Protein AF-A0A970BM38-F1 (afdb_monomer_lite)

pLDDT: mean 83.71, std 12.0, range [42.06, 98.5]

Foldseek 3Di:
DACVLDADDDDDWDKDWDKDAQPPADPPQDCDVAQADSPPRHHNDPDCDLQCADPPPRDGSQDNNHHIHTQDMATPVLVVLVVVAPLDDVQQVVQLVVLCVLASPDDQSVVLSLCQLLVVQLVVCLQVLHLLSNQLFADPVASVVSNVVSVPDDHKDWSDKDWNDKGWNAWFDDPQKIKTKIKTKMKTWIWDQDPVRHTDTPQLAIAIFIKIWMKMAGSQADQFLDRLSSQAARPPRDGNPDSSDQARPPPRDRRNHSSRDIGTHHMGGPVVVVVVCVVCVVRGPDDDPPVSVQVSDDLLVLLLLVLLLLCPSVLDNDPQLVVVSQVSCVVVPHDPVVSVSSNSCSSSSNGHRDARPDLVSLVVSLVSSVVSCCRVPDRDPRSVVNSVVSVVVSVD

Secondary structure (DSSP, 8-state):
--GGG---------EEEEEE--TTS-TT--SSSSSB-TTT--B--S--TTTTB-TTT--BTTSTTTS-EEEEEEEHHHHHHHHTS----HHHHHHHHHHHHH-TT--HHHHHHHHHHHHHHHHHHHHHT-GGGTTTTB-HHHHHHHHHHHTTSPP-EEEEEEEEEEEEEEEEEETTEEEEEEEEEEEEEEEEE-TTS-EEESSSS-EEEEEEEEEEEETTPPPP-S-GGGTB-TTT--B-S-TT-SB-TTT--BSS-TTTS-EEEEEEEHHHHHHHHHHTTTT-SS---HHHHGGGS-HHHHHHHHHHHHHTSSS---HHHHHHHHHHHHHTT--HHHHHHHHHHHHTT---B---SSHHHHHHHHHHHHHHHTSSS---HHHHHHHHHHHHHHH-

Structure (mmCIF, N/CA/C/O backbone):
data_AF-A0A970BM38-F1
#
_entry.id   AF-A0A970BM38-F1
#
loop_
_atom_site.group_PDB
_atom_site.id
_atom_site.type_symbol
_atom_site.label_atom_id
_atom_site.label_alt_id
_atom_site.label_comp_id
_atom_site.label_asym_id
_atom_site.label_entity_id
_atom_site.label_seq_id
_atom_site.pdbx_PDB_ins_code
_atom_site.Cartn_x
_atom_site.Cartn_y
_atom_site.Cartn_z
_atom_site.occupancy
_atom_site.B_iso_or_equiv
_atom_site.auth_seq_id
_atom_site.auth_comp_id
_atom_site.auth_asym_id
_atom_site.auth_atom_id
_atom_site.pdbx_PDB_model_num
ATOM 1 N N . LEU A 1 1 ? -7.012 -13.715 -20.630 1.00 66.44 1 LEU A N 1
ATOM 2 C CA . LEU A 1 1 ? -5.664 -13.959 -20.057 1.00 66.44 1 LEU A CA 1
ATOM 3 C C . LEU A 1 1 ? -4.640 -13.433 -21.056 1.00 66.44 1 LEU A C 1
ATOM 5 O O . LEU A 1 1 ? -4.846 -13.668 -22.239 1.00 66.44 1 LEU A O 1
ATOM 9 N N . TYR A 1 2 ? -3.615 -12.698 -20.608 1.00 80.69 2 TYR A N 1
ATOM 10 C CA . TYR A 1 2 ? -2.608 -12.027 -21.452 1.00 80.69 2 TYR A CA 1
ATOM 11 C C . TYR A 1 2 ? -1.232 -12.708 -21.296 1.00 80.69 2 TYR A C 1
ATOM 13 O O . TYR A 1 2 ? -0.436 -12.270 -20.469 1.00 80.69 2 TYR A O 1
ATOM 21 N N . PRO A 1 3 ? -0.917 -13.792 -22.040 1.00 81.69 3 PRO A N 1
ATOM 22 C CA . PRO A 1 3 ? 0.311 -14.566 -21.821 1.00 81.69 3 PRO A CA 1
ATOM 23 C C . PRO A 1 3 ? 1.596 -13.769 -22.052 1.00 81.69 3 PRO A C 1
ATOM 25 O O . PRO A 1 3 ? 2.623 -14.093 -21.472 1.00 81.69 3 PRO A O 1
ATOM 28 N N . ASN A 1 4 ? 1.534 -12.714 -22.869 1.00 79.69 4 ASN A N 1
ATOM 29 C CA . ASN A 1 4 ? 2.652 -11.812 -23.150 1.00 79.69 4 ASN A CA 1
ATOM 30 C C . ASN A 1 4 ? 3.121 -11.002 -21.931 1.00 79.69 4 ASN A C 1
ATOM 32 O O . ASN A 1 4 ? 4.166 -10.367 -22.000 1.00 79.69 4 ASN A O 1
ATOM 36 N N . LEU A 1 5 ? 2.337 -10.989 -20.852 1.00 83.38 5 LEU A N 1
ATOM 37 C CA . LEU A 1 5 ? 2.687 -10.342 -19.592 1.00 83.38 5 LEU A CA 1
ATOM 38 C C . LEU A 1 5 ? 3.322 -11.309 -18.583 1.00 83.38 5 LEU A C 1
ATOM 40 O O . LEU A 1 5 ? 3.888 -10.874 -17.581 1.00 83.38 5 LEU A O 1
ATOM 44 N N . ASN A 1 6 ? 3.241 -12.618 -18.841 1.00 80.88 6 ASN A N 1
ATOM 45 C CA . ASN A 1 6 ? 3.816 -13.619 -17.959 1.00 80.88 6 ASN A CA 1
ATOM 46 C C . ASN A 1 6 ? 5.336 -13.615 -18.076 1.00 80.88 6 ASN A C 1
ATOM 48 O O . ASN A 1 6 ? 5.907 -13.556 -19.163 1.00 80.88 6 ASN A O 1
ATOM 52 N N . SER A 1 7 ? 5.986 -13.773 -16.936 1.00 72.38 7 SER A N 1
ATOM 53 C CA . SER A 1 7 ? 7.433 -13.819 -16.843 1.00 72.38 7 SER A CA 1
ATOM 54 C C . SER A 1 7 ? 7.830 -14.876 -15.824 1.00 72.38 7 SER A C 1
ATOM 56 O O . SER A 1 7 ? 7.267 -14.900 -14.728 1.00 72.38 7 SER A O 1
ATOM 58 N N . LYS A 1 8 ? 8.775 -15.746 -16.176 1.00 71.69 8 LYS A N 1
ATOM 59 C CA . LYS A 1 8 ? 9.258 -16.810 -15.298 1.00 71.69 8 LYS A CA 1
ATOM 60 C C . LYS A 1 8 ? 10.744 -16.603 -15.057 1.00 71.69 8 LYS A C 1
ATOM 62 O O . LYS A 1 8 ? 11.512 -16.611 -16.012 1.00 71.69 8 LYS A O 1
ATOM 67 N N . PHE A 1 9 ? 11.118 -16.466 -13.793 1.00 67.12 9 PHE A N 1
ATOM 68 C CA . PHE A 1 9 ? 12.505 -16.314 -13.370 1.00 67.12 9 PHE A CA 1
ATOM 69 C C . PHE A 1 9 ? 12.792 -17.266 -12.214 1.00 67.12 9 PHE A C 1
ATOM 71 O O . PHE A 1 9 ? 11.872 -17.720 -11.531 1.00 67.12 9 PHE A O 1
ATOM 78 N N . TYR A 1 10 ? 14.068 -17.584 -12.038 1.00 68.75 10 TYR A N 1
ATOM 79 C CA . TYR A 1 10 ? 14.573 -18.354 -10.913 1.00 68.75 10 TYR A CA 1
ATOM 80 C C . TYR A 1 10 ? 15.562 -17.460 -10.180 1.00 68.75 10 TYR A C 1
ATOM 82 O O . TYR A 1 10 ? 16.546 -17.037 -10.778 1.00 68.75 10 TYR A O 1
ATOM 90 N N . GLU A 1 11 ? 15.289 -17.168 -8.916 1.00 67.25 11 GLU A N 1
ATOM 91 C CA . GLU A 1 11 ? 16.188 -16.398 -8.064 1.00 67.25 11 GLU A CA 1
ATOM 92 C C . GLU A 1 11 ? 16.276 -17.034 -6.677 1.00 67.25 11 GLU A C 1
ATOM 94 O O . GLU A 1 11 ? 15.318 -17.643 -6.193 1.00 67.25 11 GLU A O 1
ATOM 99 N N . GLU A 1 12 ? 17.438 -16.892 -6.043 1.00 72.38 12 GLU A N 1
ATOM 100 C CA . GLU A 1 12 ? 17.570 -17.102 -4.606 1.00 72.38 12 GLU A CA 1
ATOM 101 C C . GLU A 1 12 ? 17.206 -15.796 -3.903 1.00 72.38 12 GLU A C 1
ATOM 103 O O . GLU A 1 12 ? 17.812 -14.757 -4.163 1.00 72.38 12 GLU A O 1
ATOM 108 N N . PHE A 1 13 ? 16.235 -15.844 -2.996 1.00 77.06 13 PHE A N 1
ATOM 109 C CA . PHE A 1 13 ? 15.815 -14.685 -2.219 1.00 77.06 13 PHE A CA 1
ATOM 110 C C . PHE A 1 13 ? 15.731 -15.031 -0.732 1.00 77.06 13 PHE A C 1
ATOM 112 O O . PHE A 1 13 ? 15.660 -16.196 -0.337 1.00 77.06 13 PHE A O 1
ATOM 119 N N . VAL A 1 14 ? 15.772 -13.995 0.103 1.00 80.12 14 VAL A N 1
ATOM 120 C CA . VAL A 1 14 ? 15.640 -14.107 1.558 1.00 80.12 14 VAL A CA 1
ATOM 121 C C . VAL A 1 14 ? 14.493 -13.213 2.002 1.00 80.12 14 VAL A C 1
ATOM 123 O O . VAL A 1 14 ? 14.384 -12.068 1.561 1.00 80.12 14 VAL A O 1
ATOM 126 N N . GLU A 1 15 ? 13.666 -13.727 2.906 1.00 87.25 15 GLU A N 1
ATOM 127 C CA . GLU A 1 15 ? 12.553 -13.001 3.506 1.00 87.25 15 GLU A CA 1
ATOM 128 C C . GLU A 1 15 ? 12.653 -12.999 5.027 1.00 87.25 15 GLU A C 1
ATOM 130 O O . GLU A 1 15 ? 13.138 -13.941 5.654 1.00 87.25 15 GLU A O 1
ATOM 135 N N . TYR A 1 16 ? 12.123 -11.935 5.612 1.00 85.12 16 TYR A N 1
ATOM 136 C CA . TYR A 1 16 ? 11.930 -11.765 7.039 1.00 85.12 16 TYR A CA 1
ATOM 137 C C . TYR A 1 16 ? 10.436 -11.772 7.328 1.00 85.12 16 TYR A C 1
ATOM 139 O O . TYR A 1 16 ? 9.691 -10.938 6.813 1.00 85.12 16 TYR A O 1
ATOM 147 N N . TRP A 1 17 ? 10.008 -12.742 8.130 1.00 91.00 17 TRP A N 1
ATOM 148 C CA . TRP A 1 17 ? 8.606 -12.968 8.460 1.00 91.00 17 TRP A CA 1
ATOM 149 C C . TRP A 1 17 ? 8.362 -12.489 9.892 1.00 91.00 17 TRP A C 1
ATOM 151 O O . TRP A 1 17 ? 8.972 -12.986 10.839 1.00 91.00 17 TRP A O 1
ATOM 161 N N . THR A 1 18 ? 7.497 -11.493 10.052 1.00 87.31 18 THR A N 1
ATOM 162 C CA . THR A 1 18 ? 7.126 -10.913 11.344 1.00 87.31 18 THR A CA 1
ATOM 163 C C . THR A 1 18 ? 5.794 -11.482 11.802 1.00 87.31 18 THR A C 1
ATOM 165 O O . THR A 1 18 ? 4.785 -11.367 11.105 1.00 87.31 18 THR A O 1
ATOM 168 N N . PHE A 1 19 ? 5.793 -12.041 13.009 1.00 90.94 19 PHE A N 1
ATOM 169 C CA . PHE A 1 19 ? 4.605 -12.558 13.677 1.00 90.94 19 PHE A CA 1
ATOM 170 C C . PHE A 1 19 ? 4.245 -11.673 14.871 1.00 90.94 19 PHE A C 1
ATOM 172 O O . PHE A 1 19 ? 5.134 -11.156 15.550 1.00 90.94 19 PHE A O 1
ATOM 179 N N . ILE A 1 20 ? 2.949 -11.519 15.141 1.00 90.25 20 ILE A N 1
ATOM 180 C CA . ILE A 1 20 ? 2.432 -10.776 16.297 1.00 90.25 20 ILE A CA 1
ATOM 181 C C . ILE A 1 20 ? 1.464 -11.635 17.107 1.00 90.25 20 ILE A C 1
ATOM 183 O O . ILE A 1 20 ? 0.739 -12.460 16.556 1.00 90.25 20 ILE A O 1
ATOM 187 N N . ARG A 1 21 ? 1.438 -11.416 18.422 1.00 90.50 21 ARG A N 1
ATOM 188 C CA . ARG A 1 21 ? 0.468 -12.001 19.352 1.00 90.50 21 ARG A CA 1
ATOM 189 C C . ARG A 1 21 ? 0.137 -10.975 20.425 1.00 90.50 21 ARG A C 1
ATOM 191 O O . ARG A 1 21 ? 1.030 -10.270 20.897 1.00 90.50 21 ARG A O 1
ATOM 198 N N . LYS A 1 22 ? -1.130 -10.900 20.828 1.00 88.50 22 LYS A N 1
ATOM 199 C CA . LYS A 1 22 ? -1.573 -10.045 21.928 1.00 88.50 22 LYS A CA 1
ATOM 200 C C . LYS A 1 22 ? -0.879 -10.493 23.212 1.00 88.50 22 LYS A C 1
ATOM 202 O O . LYS A 1 22 ? -0.785 -11.687 23.495 1.00 88.50 22 LYS A O 1
ATOM 207 N N . SER A 1 23 ? -0.401 -9.541 24.006 1.00 86.12 23 SER A N 1
ATOM 208 C CA . SER A 1 23 ? 0.275 -9.833 25.278 1.00 86.12 23 SER A CA 1
ATOM 209 C C . SER A 1 23 ? -0.636 -10.552 26.279 1.00 86.12 23 SER A C 1
ATOM 211 O O . SER A 1 23 ? -0.148 -11.318 27.105 1.00 86.12 23 SER A O 1
ATOM 213 N N . SER A 1 24 ? -1.953 -10.350 26.171 1.00 86.25 24 SER A N 1
ATOM 214 C CA . SER A 1 24 ? -2.980 -11.009 26.979 1.00 86.25 24 SER A CA 1
ATOM 215 C C . SER A 1 24 ? -3.502 -12.334 26.402 1.00 86.25 24 SER A C 1
ATOM 217 O O . SER A 1 24 ? -4.391 -12.937 27.005 1.00 86.25 24 SER A O 1
ATOM 219 N N . ALA A 1 25 ? -2.977 -12.805 25.263 1.00 85.75 25 ALA A N 1
ATOM 220 C CA . ALA A 1 25 ? -3.390 -14.077 24.670 1.00 85.75 25 ALA A CA 1
ATOM 221 C C . ALA A 1 25 ? -3.075 -15.256 25.606 1.00 85.75 25 ALA A C 1
ATOM 223 O O . ALA A 1 25 ? -2.003 -15.326 26.217 1.00 85.75 25 ALA A O 1
ATOM 224 N N . ASN A 1 26 ? -4.004 -16.209 25.705 1.00 84.00 26 ASN A N 1
ATOM 225 C CA . ASN A 1 26 ? -3.824 -17.390 26.543 1.00 84.00 26 ASN A CA 1
ATOM 226 C C . ASN A 1 26 ? -2.793 -18.336 25.912 1.00 84.00 26 ASN A C 1
ATOM 228 O O . ASN A 1 26 ? -3.042 -18.916 24.860 1.00 84.00 26 ASN A O 1
ATOM 232 N N . SER A 1 27 ? -1.664 -18.548 26.593 1.00 77.44 27 SER A N 1
ATOM 233 C CA . SER A 1 27 ? -0.556 -19.377 26.102 1.00 77.44 27 SER A CA 1
ATOM 234 C C . SER A 1 27 ? -0.893 -20.855 25.884 1.00 77.44 27 SER A C 1
ATOM 236 O O . SER A 1 27 ? -0.085 -21.561 25.294 1.00 77.44 27 SER A O 1
ATOM 238 N N . ASN A 1 28 ? -2.031 -21.337 26.390 1.00 82.69 28 ASN A N 1
ATOM 239 C CA . ASN A 1 28 ? -2.454 -22.733 26.254 1.00 82.69 28 ASN A CA 1
ATOM 240 C C . ASN A 1 28 ? -3.293 -22.996 24.995 1.00 82.69 28 ASN A C 1
ATOM 242 O O . ASN A 1 28 ? -3.672 -24.141 24.754 1.00 82.69 28 ASN A O 1
ATOM 246 N N . ILE A 1 29 ? -3.638 -21.956 24.235 1.00 83.31 29 ILE A N 1
ATOM 247 C CA . ILE A 1 29 ? -4.361 -22.102 22.975 1.00 83.31 29 ILE A CA 1
ATOM 248 C C . ILE A 1 29 ? -3.337 -22.361 21.869 1.00 83.31 29 ILE A C 1
ATOM 250 O O . ILE A 1 29 ? -2.440 -21.552 21.659 1.00 83.31 29 ILE A O 1
ATOM 254 N N . ASP A 1 30 ? -3.491 -23.486 21.175 1.00 81.38 30 ASP A N 1
ATOM 255 C CA . ASP A 1 30 ? -2.690 -23.860 20.008 1.00 81.38 30 ASP A CA 1
ATOM 256 C C . ASP A 1 30 ? -3.591 -23.862 18.773 1.00 81.38 30 ASP A C 1
ATOM 258 O O . ASP A 1 30 ? -4.506 -24.683 18.650 1.00 81.38 30 ASP A O 1
ATOM 262 N N . MET A 1 31 ? -3.342 -22.913 17.872 1.00 83.44 31 MET A N 1
ATOM 263 C CA . MET A 1 31 ? -4.130 -22.752 16.651 1.00 83.44 31 MET A CA 1
ATOM 264 C C . MET A 1 31 ? -3.621 -23.615 15.487 1.00 83.44 31 MET A C 1
ATOM 266 O O . MET A 1 31 ? -4.337 -23.801 14.508 1.00 83.44 31 MET A O 1
ATOM 270 N N . TYR A 1 32 ? -2.396 -24.132 15.567 1.00 84.56 32 TYR A N 1
ATOM 271 C CA . TYR A 1 32 ? -1.701 -24.727 14.426 1.00 84.56 32 TYR A CA 1
ATOM 272 C C . TYR A 1 32 ? -1.678 -26.255 14.455 1.00 84.56 32 TYR A C 1
ATOM 274 O O . TYR A 1 32 ? -1.551 -26.882 13.404 1.00 84.56 32 TYR A O 1
ATOM 282 N N . SER A 1 33 ? -1.846 -26.871 15.628 1.00 84.81 33 SER A N 1
ATOM 283 C CA . SER A 1 33 ? -1.896 -28.336 15.759 1.00 84.81 33 SER A CA 1
ATOM 284 C C . SER A 1 33 ? -3.281 -28.944 15.503 1.00 84.81 33 SER A C 1
ATOM 286 O O . SER A 1 33 ? -3.432 -30.166 15.542 1.00 84.81 33 SER A O 1
ATOM 288 N N . SER A 1 34 ? -4.310 -28.128 15.254 1.00 84.81 34 SER A N 1
ATOM 289 C CA . SER A 1 34 ? -5.658 -28.600 14.920 1.00 84.81 34 SER A CA 1
ATOM 290 C C . SER A 1 34 ? -6.336 -27.680 13.908 1.00 84.81 34 SER A C 1
ATOM 292 O O . SER A 1 34 ? -5.978 -26.515 13.789 1.00 84.81 34 SER A O 1
ATOM 294 N N . PHE A 1 35 ? -7.360 -28.184 13.220 1.00 85.75 35 PHE A N 1
ATOM 295 C CA . PHE A 1 35 ? -8.236 -27.365 12.377 1.00 85.75 35 PHE A CA 1
ATOM 296 C C . PHE A 1 35 ? -9.422 -26.788 13.165 1.00 85.75 35 PHE A C 1
ATOM 298 O O . PHE A 1 35 ? -10.413 -26.391 12.576 1.00 85.75 35 PHE A O 1
ATOM 305 N N . ASN A 1 36 ? -9.360 -26.731 14.497 1.00 89.56 36 ASN A N 1
ATOM 306 C CA . ASN A 1 36 ? -10.476 -26.255 15.311 1.00 89.56 36 ASN A CA 1
ATOM 307 C C . ASN A 1 36 ? -10.346 -24.769 15.649 1.00 89.56 36 ASN A C 1
ATOM 309 O O . ASN A 1 36 ? -9.258 -24.219 15.800 1.00 89.56 36 ASN A O 1
ATOM 313 N N . CYS A 1 37 ? -11.490 -24.112 15.829 1.00 89.25 37 CYS A N 1
ATOM 314 C CA . CYS A 1 37 ? -11.552 -22.727 16.253 1.00 89.25 37 CYS A CA 1
ATOM 315 C C . CYS A 1 37 ? -10.911 -22.577 17.641 1.00 89.25 37 CYS A C 1
ATOM 317 O O . CYS A 1 37 ? -11.389 -23.218 18.582 1.00 89.25 37 CYS A O 1
ATOM 319 N N . PRO A 1 38 ? -9.933 -21.670 17.820 1.00 88.88 38 PRO A N 1
ATOM 320 C CA . PRO A 1 38 ? -9.259 -21.479 19.105 1.00 88.88 38 PRO A CA 1
ATOM 321 C C . PRO A 1 38 ? -10.189 -20.975 20.219 1.00 88.88 38 PRO A C 1
ATOM 323 O O . PRO A 1 38 ? -9.868 -21.100 21.396 1.00 88.88 38 PRO A O 1
ATOM 326 N N . ASN A 1 39 ? -11.347 -20.409 19.859 1.00 89.38 39 ASN A N 1
ATOM 327 C CA . ASN A 1 39 ? -12.319 -19.886 20.814 1.00 89.38 39 ASN A CA 1
ATOM 328 C C . ASN A 1 39 ? -13.416 -20.896 21.188 1.00 89.38 39 ASN A C 1
ATOM 330 O O . ASN A 1 39 ? -13.739 -21.050 22.359 1.00 89.38 39 ASN A O 1
ATOM 334 N N . CYS A 1 40 ? -14.026 -21.571 20.204 1.00 91.50 40 CYS A N 1
ATOM 335 C CA . CYS A 1 40 ? -15.190 -22.439 20.449 1.00 91.50 40 CYS A CA 1
ATOM 336 C C . CYS A 1 40 ? -14.948 -23.934 20.210 1.00 91.50 40 CYS A C 1
ATOM 338 O O . CYS A 1 40 ? -15.843 -24.734 20.468 1.00 91.50 40 CYS A O 1
ATOM 340 N N . GLY A 1 41 ? -13.784 -24.319 19.682 1.00 89.69 41 GLY A N 1
ATOM 341 C CA . GLY A 1 41 ? -13.469 -25.703 19.323 1.00 89.69 41 GLY A CA 1
ATOM 342 C C . GLY A 1 41 ? -14.189 -26.233 18.077 1.00 89.69 41 GLY A C 1
ATOM 343 O O . GLY A 1 41 ? -13.988 -27.389 17.723 1.00 89.69 41 GLY A O 1
ATOM 344 N N . GLY A 1 42 ? -15.019 -25.421 17.411 1.00 89.88 42 GLY A N 1
ATOM 345 C CA . GLY A 1 42 ? -15.716 -25.812 16.184 1.00 89.88 42 GLY A CA 1
ATOM 346 C C . GLY A 1 42 ? -14.763 -25.986 14.999 1.00 89.88 42 GLY A C 1
ATOM 347 O O . GLY A 1 42 ? -13.826 -25.207 14.853 1.00 89.88 42 GLY A O 1
ATOM 348 N N . ASP A 1 43 ? -15.032 -26.975 14.152 1.00 89.25 43 ASP A N 1
ATOM 349 C CA . ASP A 1 43 ? -14.193 -27.364 13.010 1.00 89.25 43 ASP A CA 1
ATOM 350 C C . ASP A 1 43 ? -14.110 -26.258 11.944 1.00 89.25 43 ASP A C 1
ATOM 352 O O . ASP A 1 43 ? -15.098 -25.928 11.283 1.00 89.25 43 ASP A O 1
ATOM 356 N N . LEU A 1 44 ? -12.942 -25.639 11.796 1.00 86.06 44 LEU A N 1
ATOM 357 C CA . LEU A 1 44 ? -12.702 -24.637 10.768 1.00 86.06 44 LEU A CA 1
ATOM 358 C C . LEU A 1 44 ? -12.617 -25.347 9.418 1.00 86.06 44 LEU A C 1
ATOM 360 O O . LEU A 1 44 ? -11.773 -26.212 9.197 1.00 86.06 44 LEU A O 1
ATOM 364 N N . SER A 1 45 ? -13.488 -24.960 8.491 1.00 75.62 45 SER A N 1
ATOM 365 C CA . SER A 1 45 ? -13.446 -25.465 7.124 1.00 75.62 45 SER A CA 1
ATOM 366 C C . SER A 1 45 ? -12.099 -25.159 6.462 1.00 75.62 45 SER A C 1
ATOM 368 O O . SER A 1 45 ? -11.450 -24.165 6.771 1.00 75.62 45 SER A O 1
ATOM 370 N N . ALA A 1 46 ? -11.696 -25.976 5.483 1.00 73.25 46 ALA A N 1
ATOM 371 C CA . ALA A 1 46 ? -10.504 -25.689 4.676 1.00 73.25 46 ALA A CA 1
ATOM 372 C C . ALA A 1 46 ? -10.612 -24.350 3.917 1.00 73.25 46 ALA A C 1
ATOM 374 O O . ALA A 1 46 ? -9.604 -23.708 3.637 1.00 73.25 46 ALA A O 1
ATOM 375 N N . ASP A 1 47 ? -11.840 -23.931 3.601 1.00 74.38 47 ASP A N 1
ATOM 376 C CA . ASP A 1 47 ? -12.147 -22.617 3.048 1.00 74.38 47 ASP A CA 1
ATOM 377 C C . ASP A 1 47 ? -12.794 -21.746 4.131 1.00 74.38 47 ASP A C 1
ATOM 379 O O . ASP A 1 47 ? -13.950 -21.952 4.508 1.00 74.38 47 ASP A O 1
ATOM 383 N N . MET A 1 48 ? -12.022 -20.803 4.666 1.00 74.50 48 MET A N 1
ATOM 384 C CA . MET A 1 48 ? -12.456 -19.827 5.673 1.00 74.50 48 MET A CA 1
ATOM 385 C C . MET A 1 48 ? -12.762 -18.447 5.063 1.00 74.50 48 MET A C 1
ATOM 387 O O . MET A 1 48 ? -13.024 -17.486 5.798 1.00 74.50 48 MET A O 1
ATOM 391 N N . GLY A 1 49 ? -12.731 -18.346 3.727 1.00 72.12 49 GLY A N 1
ATOM 392 C CA . GLY A 1 49 ? -12.872 -17.103 2.975 1.00 72.12 49 GLY A CA 1
ATOM 393 C C . GLY A 1 49 ? -11.859 -16.012 3.357 1.00 72.12 49 GLY A C 1
ATOM 394 O O . GLY A 1 49 ? -10.946 -16.212 4.155 1.00 72.12 49 GLY A O 1
ATOM 395 N N . ASP A 1 50 ? -12.066 -14.807 2.818 1.00 68.88 50 ASP A N 1
ATOM 396 C CA . ASP A 1 50 ? -11.177 -13.647 3.022 1.00 68.88 50 ASP A CA 1
ATOM 397 C C . ASP A 1 50 ? -11.069 -13.172 4.486 1.00 68.88 50 ASP A C 1
ATOM 399 O O . ASP A 1 50 ? -10.142 -12.444 4.835 1.00 68.88 50 ASP A O 1
ATOM 403 N N . MET A 1 51 ? -12.057 -13.488 5.332 1.00 70.12 51 MET A N 1
ATOM 404 C CA . MET A 1 51 ? -12.169 -12.918 6.685 1.00 70.12 51 MET A CA 1
ATOM 405 C C . MET A 1 51 ? -11.663 -13.837 7.791 1.00 70.12 51 MET A C 1
ATOM 407 O O . MET A 1 51 ? -11.676 -13.418 8.947 1.00 70.12 51 MET A O 1
ATOM 411 N N . CYS A 1 52 ? -11.287 -15.079 7.468 1.00 82.38 52 CYS A N 1
ATOM 412 C CA . CYS A 1 52 ? -10.854 -16.070 8.453 1.00 82.38 52 CYS A CA 1
ATOM 413 C C . CYS A 1 52 ? -11.823 -16.174 9.649 1.00 82.38 52 CYS A C 1
ATOM 415 O O . CYS A 1 52 ? -11.412 -16.239 10.808 1.00 82.38 52 CYS A O 1
ATOM 417 N N . LYS A 1 53 ? -13.135 -16.116 9.379 1.00 84.50 53 LYS A N 1
ATOM 418 C CA . LYS A 1 53 ? -14.174 -16.036 10.411 1.00 84.50 53 LYS A CA 1
ATOM 419 C C . LYS A 1 53 ? -14.757 -17.411 10.700 1.00 84.50 53 LYS A C 1
ATOM 421 O O . LYS A 1 53 ? -15.302 -18.054 9.810 1.00 84.50 53 LYS A O 1
ATOM 426 N N . CYS A 1 54 ? -14.707 -17.830 11.960 1.00 86.50 54 CYS A N 1
ATOM 427 C CA . CYS A 1 54 ? -15.332 -19.064 12.412 1.00 86.50 54 CYS A CA 1
ATOM 428 C C . CYS A 1 54 ? -16.849 -19.024 12.148 1.00 86.50 54 CYS A C 1
ATOM 430 O O . CYS A 1 54 ? -17.518 -18.103 12.630 1.00 86.50 54 CYS A O 1
ATOM 432 N N . PRO A 1 55 ? -17.423 -20.023 11.453 1.00 85.12 55 PRO A N 1
ATOM 433 C CA . PRO A 1 55 ? -18.850 -20.034 11.138 1.00 85.12 55 PRO A CA 1
ATOM 434 C C . PRO A 1 55 ? -19.736 -20.306 12.363 1.00 85.12 55 PRO A C 1
ATOM 436 O O . PRO A 1 55 ? -20.923 -19.993 12.332 1.00 85.12 55 PRO A O 1
ATOM 439 N N . TYR A 1 56 ? -19.174 -20.857 13.445 1.00 88.94 56 TYR A N 1
ATOM 440 C CA . TYR A 1 56 ? -19.930 -21.230 14.645 1.00 88.94 56 TYR A CA 1
ATOM 441 C C . TYR A 1 56 ? -20.010 -20.103 15.674 1.00 88.94 56 TYR A C 1
ATOM 443 O O . TYR A 1 56 ? -21.098 -19.769 16.134 1.00 88.94 56 TYR A O 1
ATOM 451 N N . CYS A 1 57 ? -18.870 -19.511 16.046 1.00 87.69 57 CYS A N 1
ATOM 452 C CA . CYS A 1 57 ? -18.821 -18.472 17.083 1.00 87.69 57 CYS A CA 1
ATOM 453 C C . CYS A 1 57 ? -18.477 -17.076 16.555 1.00 87.69 57 CYS A C 1
ATOM 455 O O . CYS A 1 57 ? -18.544 -16.107 17.305 1.00 87.69 57 CYS A O 1
ATOM 457 N N . GLY A 1 58 ? -18.098 -16.951 15.280 1.00 81.62 58 GLY A N 1
ATOM 458 C CA . GLY A 1 58 ? -17.743 -15.671 14.673 1.00 81.62 58 GLY A CA 1
ATOM 459 C C . GLY A 1 58 ? -16.346 -15.144 15.008 1.00 81.62 58 GLY A C 1
ATOM 460 O O . GLY A 1 58 ? -16.029 -14.044 14.558 1.00 81.62 58 GLY A O 1
ATOM 461 N N . SER A 1 59 ? -15.519 -15.894 15.747 1.00 86.19 59 SER A N 1
ATOM 462 C CA . SER A 1 59 ? -14.123 -15.527 16.024 1.00 86.19 59 SER A CA 1
ATOM 463 C C . SER A 1 59 ? -13.293 -15.389 14.757 1.00 86.19 59 SER A C 1
ATOM 465 O O . SER A 1 59 ? -13.449 -16.168 13.819 1.00 86.19 59 SER A O 1
ATOM 467 N N . ILE A 1 60 ? -12.373 -14.430 14.768 1.00 85.56 60 ILE A N 1
ATOM 468 C CA . ILE A 1 60 ? -11.459 -14.148 13.664 1.00 85.56 60 ILE A CA 1
ATOM 469 C C . ILE A 1 60 ? -10.125 -14.833 13.941 1.00 85.56 60 ILE A C 1
ATOM 471 O O . ILE A 1 60 ? -9.434 -14.495 14.901 1.00 85.56 60 ILE A O 1
ATOM 475 N N . THR A 1 61 ? -9.776 -15.823 13.124 1.00 85.75 61 THR A N 1
ATOM 476 C CA . THR A 1 61 ? -8.638 -16.717 13.385 1.00 85.75 61 THR A CA 1
ATOM 477 C C . THR A 1 61 ? -7.315 -16.187 12.840 1.00 85.75 61 THR A C 1
ATOM 479 O O . THR A 1 61 ? -6.265 -16.659 13.245 1.00 85.75 61 THR A O 1
ATOM 482 N N . ASN A 1 62 ? -7.327 -15.154 11.995 1.00 83.75 62 ASN A N 1
ATOM 483 C CA . ASN A 1 62 ? -6.122 -14.402 11.628 1.00 83.75 62 ASN A CA 1
ATOM 484 C C . ASN A 1 62 ? -5.878 -13.183 12.542 1.00 83.75 62 ASN A C 1
ATOM 486 O O . ASN A 1 62 ? -5.174 -12.255 12.154 1.00 83.75 62 ASN A O 1
ATOM 490 N N . SER A 1 63 ? -6.464 -13.171 13.745 1.00 84.00 63 SER A N 1
ATOM 491 C CA . SER A 1 63 ? -6.192 -12.160 14.769 1.00 84.00 63 SER A CA 1
ATOM 492 C C . SER A 1 63 ? -5.147 -12.666 15.767 1.00 84.00 63 SER A C 1
ATOM 494 O O . SER A 1 63 ? -5.126 -13.844 16.119 1.00 84.00 63 SER A O 1
ATOM 496 N N . GLY A 1 64 ? -4.305 -11.766 16.280 1.00 87.00 64 GLY A N 1
ATOM 497 C CA . GLY A 1 64 ? -3.315 -12.103 17.310 1.00 87.00 64 GLY A CA 1
ATOM 498 C C . GLY A 1 64 ? -3.908 -12.363 18.702 1.00 87.00 64 GLY A C 1
ATOM 499 O O . GLY A 1 64 ? -3.154 -12.401 19.669 1.00 87.00 64 GLY A O 1
ATOM 500 N N . GLU A 1 65 ? -5.234 -12.478 18.847 1.00 87.88 65 GLU A N 1
ATOM 501 C CA . GLU A 1 65 ? -5.909 -12.657 20.143 1.00 87.88 65 GLU A CA 1
ATOM 502 C C . GLU A 1 65 ? -5.668 -14.034 20.770 1.00 87.88 65 GLU A C 1
ATOM 504 O O . GLU A 1 65 ? -5.723 -14.170 21.993 1.00 87.88 65 GLU A O 1
ATOM 509 N N . TYR A 1 66 ? -5.406 -15.045 19.939 1.00 88.88 66 TYR A N 1
ATOM 510 C CA . TYR A 1 66 ? -5.323 -16.441 20.365 1.00 88.88 66 TYR A CA 1
ATOM 511 C C . TYR A 1 66 ? -3.893 -16.980 20.316 1.00 88.88 66 TYR A C 1
ATOM 513 O O . TYR A 1 66 ? -3.397 -17.486 21.318 1.00 88.88 66 TYR A O 1
ATOM 521 N N . ASP A 1 67 ? -3.215 -16.831 19.178 1.00 90.06 67 ASP A N 1
ATOM 522 C CA . ASP A 1 67 ? -1.846 -17.304 18.969 1.00 90.06 67 ASP A CA 1
ATOM 523 C C . ASP A 1 67 ? -1.078 -16.331 18.055 1.00 90.06 67 ASP A C 1
ATOM 525 O O . ASP A 1 67 ? -1.614 -15.309 17.618 1.00 90.06 67 ASP A O 1
ATOM 529 N N . TRP A 1 68 ? 0.198 -16.606 17.799 1.00 91.06 68 TRP A N 1
ATOM 530 C CA . TRP A 1 68 ? 1.019 -15.843 16.865 1.00 91.06 68 TRP A CA 1
ATOM 531 C C . TRP A 1 68 ? 0.418 -15.885 15.470 1.00 91.06 68 TRP A C 1
ATOM 533 O O . TRP A 1 68 ? 0.214 -16.967 14.941 1.00 91.06 68 TRP A O 1
ATOM 543 N N . VAL A 1 69 ? 0.196 -14.733 14.844 1.00 90.69 69 VAL A N 1
ATOM 544 C CA . VAL A 1 69 ? -0.260 -14.624 13.451 1.00 90.69 69 VAL A CA 1
ATOM 545 C C . VAL A 1 69 ? 0.759 -13.862 12.616 1.00 90.69 69 VAL A C 1
ATOM 547 O O . VAL A 1 69 ? 1.452 -12.977 13.122 1.00 90.69 69 VAL A O 1
ATOM 550 N N . LEU A 1 70 ? 0.871 -14.215 11.335 1.00 90.44 70 LEU A N 1
ATOM 551 C CA . LEU A 1 70 ? 1.710 -13.488 10.384 1.00 90.44 70 LEU A CA 1
ATOM 552 C C . LEU A 1 70 ? 1.158 -12.067 10.194 1.00 90.44 70 LEU A C 1
ATOM 554 O O . LEU A 1 70 ? -0.015 -11.909 9.867 1.00 90.44 70 LEU A O 1
ATOM 558 N N . SER A 1 71 ? 2.011 -11.055 10.360 1.00 86.94 71 SER A N 1
ATOM 559 C CA . SER A 1 71 ? 1.669 -9.646 10.111 1.00 86.94 71 SER A CA 1
ATOM 560 C C . SER A 1 71 ? 2.396 -9.095 8.887 1.00 86.94 71 SER A C 1
ATOM 562 O O . SER A 1 71 ? 1.774 -8.491 8.022 1.00 86.94 71 SER A O 1
ATOM 564 N N . LYS A 1 72 ? 3.701 -9.365 8.742 1.00 85.69 72 LYS A N 1
ATOM 565 C CA . LYS A 1 72 ? 4.506 -8.783 7.659 1.00 85.69 72 LYS A CA 1
ATOM 566 C C . LYS A 1 72 ? 5.488 -9.791 7.077 1.00 85.69 72 LYS A C 1
ATOM 568 O O . LYS A 1 72 ? 6.144 -10.518 7.818 1.00 85.69 72 LYS A O 1
ATOM 573 N N . ILE A 1 73 ? 5.631 -9.786 5.754 1.00 86.81 73 ILE A N 1
ATOM 574 C CA . ILE A 1 73 ? 6.745 -10.420 5.040 1.00 86.81 73 ILE A CA 1
ATOM 575 C C . ILE A 1 73 ? 7.541 -9.294 4.384 1.00 86.81 73 ILE A C 1
ATOM 577 O O . ILE A 1 73 ? 6.971 -8.470 3.674 1.00 86.81 73 ILE A O 1
ATOM 581 N N . THR A 1 74 ? 8.843 -9.225 4.650 1.00 79.81 74 THR A N 1
ATOM 582 C CA . THR A 1 74 ? 9.740 -8.215 4.067 1.00 79.81 74 THR A CA 1
ATOM 583 C C . THR A 1 74 ? 10.887 -8.910 3.349 1.00 79.81 74 THR A C 1
ATOM 585 O O . THR A 1 74 ? 11.544 -9.770 3.934 1.00 79.81 74 THR A O 1
ATOM 588 N N . GLN A 1 75 ? 11.166 -8.532 2.103 1.00 79.00 75 GLN A N 1
ATOM 589 C CA . GLN A 1 75 ? 12.339 -9.037 1.388 1.00 79.00 75 GLN A CA 1
ATOM 590 C C . GLN A 1 75 ? 13.629 -8.494 2.014 1.00 79.00 75 GLN A C 1
ATOM 592 O O . GLN A 1 75 ? 13.654 -7.383 2.544 1.00 79.00 75 GLN A O 1
ATOM 597 N N . ALA A 1 76 ? 14.714 -9.266 1.965 1.00 73.56 76 ALA A N 1
ATOM 598 C CA . ALA A 1 76 ? 15.953 -8.922 2.656 1.00 73.56 76 ALA A CA 1
ATOM 599 C C . ALA A 1 76 ? 16.543 -7.571 2.244 1.00 73.56 76 ALA A C 1
ATOM 601 O O . ALA A 1 76 ? 17.028 -6.837 3.109 1.00 73.56 76 ALA A O 1
ATOM 602 N N . ASP A 1 77 ? 16.466 -7.232 0.957 1.00 66.75 77 ASP A N 1
ATOM 603 C CA . ASP A 1 77 ? 16.933 -5.941 0.457 1.00 66.75 77 ASP A CA 1
ATOM 604 C C . ASP A 1 77 ? 16.228 -4.796 1.186 1.00 66.75 77 ASP A C 1
ATOM 606 O O . ASP A 1 77 ? 16.897 -3.936 1.760 1.00 66.75 77 ASP A O 1
ATOM 610 N N . ASP A 1 78 ? 14.897 -4.847 1.264 1.00 68.62 78 ASP A N 1
ATOM 611 C CA . ASP A 1 78 ? 14.085 -3.835 1.936 1.00 68.62 78 ASP A CA 1
ATOM 612 C C . ASP A 1 78 ? 14.264 -3.891 3.476 1.00 68.62 78 ASP A C 1
ATOM 614 O O . ASP A 1 78 ? 14.393 -2.850 4.122 1.00 68.62 78 ASP A O 1
ATOM 618 N N . TYR A 1 79 ? 14.416 -5.079 4.077 1.00 68.38 79 TYR A N 1
ATOM 619 C CA . TYR A 1 79 ? 14.616 -5.249 5.527 1.00 68.38 79 TYR A CA 1
ATOM 620 C C . TYR A 1 79 ? 15.890 -4.560 6.045 1.00 68.38 79 TYR A C 1
ATOM 622 O O . TYR A 1 79 ? 15.852 -3.807 7.021 1.00 68.38 79 TYR A O 1
ATOM 630 N N . PHE A 1 80 ? 17.036 -4.764 5.384 1.00 60.66 80 PHE A N 1
ATOM 631 C CA . PHE A 1 80 ? 18.301 -4.152 5.815 1.00 60.66 80 PHE A CA 1
ATOM 632 C C . PHE A 1 80 ? 18.348 -2.641 5.596 1.00 60.66 80 PHE A C 1
ATOM 634 O O . PHE A 1 80 ? 19.084 -1.941 6.304 1.00 60.66 80 PHE A O 1
ATOM 641 N N . ILE A 1 81 ? 17.606 -2.138 4.607 1.00 57.16 81 ILE A N 1
ATOM 642 C CA . ILE A 1 81 ? 17.421 -0.700 4.425 1.00 57.16 81 ILE A CA 1
ATOM 643 C C . ILE A 1 81 ? 16.662 -0.145 5.628 1.00 57.16 81 ILE A C 1
ATOM 645 O O . ILE A 1 81 ? 17.075 0.874 6.169 1.00 57.16 81 ILE A O 1
ATOM 649 N N . ASN A 1 82 ? 15.638 -0.838 6.111 1.00 56.59 82 ASN A N 1
ATOM 650 C CA . ASN A 1 82 ? 14.800 -0.347 7.200 1.00 56.59 82 ASN A CA 1
ATOM 651 C C . ASN A 1 82 ? 15.500 -0.410 8.570 1.00 56.59 82 ASN A C 1
ATOM 653 O O . ASN A 1 82 ? 15.518 0.587 9.285 1.00 56.59 82 ASN A O 1
ATOM 657 N N . GLU A 1 83 ? 16.170 -1.516 8.910 1.00 53.34 83 GLU A N 1
ATOM 658 C CA . GLU A 1 83 ? 16.826 -1.715 10.222 1.00 53.34 83 GLU A CA 1
ATOM 659 C C . GLU A 1 83 ? 18.041 -0.805 10.468 1.00 53.34 83 GLU A C 1
ATOM 661 O O . GLU A 1 83 ? 18.348 -0.417 11.594 1.00 53.34 83 GLU A O 1
ATOM 666 N N . ARG A 1 84 ? 18.770 -0.420 9.412 1.00 44.88 84 ARG A N 1
ATOM 667 C CA . ARG A 1 84 ? 19.929 0.487 9.555 1.00 44.88 84 ARG A CA 1
ATOM 668 C C . ARG A 1 84 ? 19.536 1.923 9.873 1.00 44.88 84 ARG A C 1
ATOM 670 O O . ARG A 1 84 ? 20.395 2.727 10.242 1.00 44.88 84 ARG A O 1
ATOM 677 N N . HIS A 1 85 ? 18.262 2.243 9.719 1.00 49.78 85 HIS A N 1
ATOM 678 C CA . HIS A 1 85 ? 17.729 3.569 9.912 1.00 49.78 85 HIS A CA 1
ATOM 679 C C . HIS A 1 85 ? 16.741 3.464 11.061 1.00 49.78 85 HIS A C 1
ATOM 681 O O . HIS A 1 85 ? 15.570 3.181 10.852 1.00 49.78 85 HIS A O 1
ATOM 687 N N . ASN A 1 86 ? 17.218 3.705 12.287 1.00 48.34 86 ASN A N 1
ATOM 688 C CA . ASN A 1 86 ? 16.347 4.039 13.414 1.00 48.34 86 ASN A CA 1
ATOM 689 C C . ASN A 1 86 ? 15.580 5.324 13.051 1.00 48.34 86 ASN A C 1
ATOM 691 O O . ASN A 1 86 ? 15.996 6.443 13.358 1.00 48.34 86 ASN A O 1
ATOM 695 N N . ILE A 1 87 ? 14.503 5.133 12.289 1.00 52.09 87 ILE A N 1
ATOM 696 C CA . ILE A 1 87 ? 13.500 6.113 11.880 1.00 52.09 87 ILE A CA 1
ATOM 697 C C . ILE A 1 87 ? 12.741 6.560 13.131 1.00 52.09 87 ILE A C 1
ATOM 699 O O . ILE A 1 87 ? 12.334 7.709 13.228 1.00 52.09 87 ILE A O 1
ATOM 703 N N . TYR A 1 88 ? 12.631 5.704 14.146 1.00 55.41 88 TYR A N 1
ATOM 704 C CA . TYR A 1 88 ? 12.120 6.105 15.444 1.00 55.41 88 TYR A CA 1
ATOM 705 C C . TYR A 1 88 ? 13.110 7.050 16.126 1.00 55.41 88 TYR A C 1
ATOM 707 O O . TYR A 1 88 ? 14.159 6.653 16.628 1.00 55.41 88 TYR A O 1
ATOM 715 N N . THR A 1 89 ? 12.780 8.338 16.116 1.00 62.16 89 THR A N 1
ATOM 716 C CA . THR A 1 89 ? 13.317 9.246 17.134 1.00 62.16 89 THR A CA 1
ATOM 717 C C . THR A 1 89 ? 12.690 8.895 18.476 1.00 62.16 89 THR A C 1
ATOM 719 O O . THR A 1 89 ? 11.528 8.492 18.486 1.00 62.16 89 THR A O 1
ATOM 722 N N . ASP A 1 90 ? 13.416 9.094 19.580 1.00 63.62 90 ASP A N 1
ATOM 723 C CA . ASP A 1 90 ? 12.916 8.845 20.946 1.00 63.62 90 ASP A CA 1
ATOM 724 C C . ASP A 1 90 ? 11.506 9.427 21.144 1.00 63.62 90 ASP A C 1
ATOM 726 O O . ASP A 1 90 ? 10.610 8.783 21.663 1.00 63.62 90 ASP A O 1
ATOM 730 N N . LYS A 1 91 ? 11.244 10.588 20.542 1.00 68.19 91 LYS A N 1
ATOM 731 C CA . LYS A 1 91 ? 9.947 11.260 20.603 1.00 68.19 91 LYS A CA 1
ATOM 732 C C . LYS A 1 91 ? 8.789 10.543 19.892 1.00 68.19 91 LYS A C 1
ATOM 734 O O . LYS A 1 91 ? 7.641 10.713 20.287 1.00 68.19 91 LYS A O 1
ATOM 739 N N . ILE A 1 92 ? 9.050 9.814 18.801 1.00 77.44 92 ILE A N 1
ATOM 740 C CA . ILE A 1 92 ? 8.009 8.988 18.158 1.00 77.44 92 ILE A CA 1
ATOM 741 C C . ILE A 1 92 ? 7.695 7.808 19.071 1.00 77.44 92 ILE A C 1
ATOM 743 O O . ILE A 1 92 ? 6.527 7.465 19.207 1.00 77.44 92 ILE A O 1
ATOM 747 N N . ILE A 1 93 ? 8.722 7.224 19.697 1.00 79.00 93 ILE A N 1
ATOM 748 C CA . ILE A 1 93 ? 8.563 6.128 20.657 1.00 79.00 93 ILE A CA 1
ATOM 749 C C . ILE A 1 93 ? 7.689 6.603 21.817 1.00 79.00 93 ILE A C 1
ATOM 751 O O . ILE A 1 93 ? 6.641 6.007 22.032 1.00 79.00 93 ILE A O 1
ATOM 755 N N . ASP A 1 94 ? 8.023 7.739 22.437 1.00 82.88 94 ASP A N 1
ATOM 756 C CA . ASP A 1 94 ? 7.241 8.325 23.533 1.00 82.88 94 ASP A CA 1
ATOM 757 C C . ASP A 1 94 ? 5.759 8.494 23.152 1.00 82.88 94 ASP A C 1
ATOM 759 O O . ASP A 1 94 ? 4.859 8.143 23.914 1.00 82.88 94 ASP A O 1
ATOM 763 N N . LYS A 1 95 ? 5.478 9.002 21.941 1.00 85.25 95 LYS A N 1
ATOM 764 C CA . LYS A 1 95 ? 4.095 9.217 21.495 1.00 85.25 95 LYS A CA 1
ATOM 765 C C . LYS A 1 95 ? 3.361 7.916 21.166 1.00 85.25 95 LYS A C 1
ATOM 767 O O . LYS A 1 95 ? 2.159 7.806 21.395 1.00 85.25 95 LYS A O 1
ATOM 772 N N . VAL A 1 96 ? 4.059 6.941 20.595 1.00 88.44 96 VAL A N 1
ATOM 773 C CA . VAL A 1 96 ? 3.518 5.602 20.331 1.00 88.44 96 VAL A CA 1
ATOM 774 C C . VAL A 1 96 ? 3.197 4.896 21.648 1.00 88.44 96 VAL A C 1
ATOM 776 O O . VAL A 1 96 ? 2.144 4.274 21.747 1.00 88.44 96 VAL A O 1
ATOM 779 N N . GLU A 1 97 ? 4.053 5.036 22.661 1.00 87.31 97 GLU A N 1
ATOM 780 C CA . GLU A 1 97 ? 3.821 4.522 24.012 1.00 87.31 97 GLU A CA 1
ATOM 781 C C . GLU A 1 97 ? 2.623 5.202 24.682 1.00 87.31 97 GLU A C 1
ATOM 783 O O . GLU A 1 97 ? 1.782 4.507 25.244 1.00 87.31 97 GLU A O 1
ATOM 788 N N . GLU A 1 98 ? 2.482 6.526 24.553 1.00 89.00 98 GLU A N 1
ATOM 789 C CA . GLU A 1 98 ? 1.302 7.262 25.031 1.00 89.00 98 GLU A CA 1
ATOM 790 C C . GLU A 1 98 ? 0.012 6.689 24.421 1.00 89.00 98 GLU A C 1
ATOM 792 O O . GLU A 1 98 ? -0.882 6.268 25.153 1.00 89.00 98 GLU A O 1
ATOM 797 N N . ILE A 1 99 ? -0.058 6.572 23.088 1.00 89.75 99 ILE A N 1
ATOM 798 C CA . ILE A 1 99 ? -1.230 6.005 22.394 1.00 89.75 99 ILE A CA 1
ATOM 799 C C . ILE A 1 99 ? -1.476 4.554 22.828 1.00 89.75 99 ILE A C 1
ATOM 801 O O . ILE A 1 99 ? -2.615 4.167 23.079 1.00 89.75 99 ILE A O 1
ATOM 805 N N . SER A 1 100 ? -0.416 3.750 22.935 1.00 89.00 100 SER A N 1
ATOM 806 C CA . SER A 1 100 ? -0.516 2.352 23.356 1.00 89.00 100 SER A CA 1
ATOM 807 C C . SER A 1 100 ? -0.977 2.198 24.806 1.00 89.00 100 SER A C 1
ATOM 809 O O . SER A 1 100 ? -1.560 1.171 25.139 1.00 89.00 100 SER A O 1
ATOM 811 N N . SER A 1 101 ? -0.706 3.180 25.670 1.00 87.19 101 SER A N 1
ATOM 812 C CA . SER A 1 101 ? -1.151 3.171 27.068 1.00 87.19 101 SER A CA 1
ATOM 813 C C . SER A 1 101 ? -2.639 3.505 27.225 1.00 87.19 101 SER A C 1
ATOM 815 O O . SER A 1 101 ? -3.253 3.105 28.212 1.00 87.19 101 SER A O 1
ATOM 817 N N . GLU A 1 102 ? -3.220 4.206 26.248 1.00 86.25 102 GLU A N 1
ATOM 818 C CA . GLU A 1 102 ? -4.636 4.593 26.219 1.00 86.25 102 GLU A CA 1
ATOM 819 C C . GLU A 1 102 ? -5.512 3.589 25.447 1.00 86.25 102 GLU A C 1
ATOM 821 O O . GLU A 1 102 ? -6.716 3.503 25.695 1.00 86.25 102 GLU A O 1
ATOM 826 N N . ASP A 1 103 ? -4.924 2.816 24.527 1.00 85.50 103 ASP A N 1
ATOM 827 C CA . ASP A 1 103 ? -5.607 1.797 23.723 1.00 85.50 103 ASP A CA 1
ATOM 828 C C . ASP A 1 103 ? -4.859 0.455 23.757 1.00 85.50 103 ASP A C 1
ATOM 830 O O . ASP A 1 103 ? -3.886 0.239 23.036 1.00 85.50 103 ASP A O 1
ATOM 834 N N . GLU A 1 104 ? -5.371 -0.495 24.544 1.00 81.94 104 GLU A N 1
ATOM 835 C CA . GLU A 1 104 ? -4.813 -1.851 24.670 1.00 81.94 104 GLU A CA 1
ATOM 836 C C . GLU A 1 104 ? -4.841 -2.666 23.363 1.00 81.94 104 GLU A C 1
ATOM 838 O O . GLU A 1 104 ? -4.173 -3.697 23.254 1.00 81.94 104 GLU A O 1
ATOM 843 N N . ASN A 1 105 ? -5.628 -2.240 22.369 1.00 83.00 105 ASN A N 1
ATOM 844 C CA . ASN A 1 105 ? -5.707 -2.883 21.057 1.00 83.00 105 ASN A CA 1
ATOM 845 C C . ASN A 1 105 ? -4.829 -2.183 20.009 1.00 83.00 105 ASN A C 1
ATOM 847 O O . ASN A 1 105 ? -4.852 -2.553 18.831 1.00 83.00 105 ASN A O 1
ATOM 851 N N . PHE A 1 106 ? -4.055 -1.175 20.411 1.00 89.00 106 PHE A N 1
ATOM 852 C CA . PHE A 1 106 ? -3.115 -0.507 19.533 1.00 89.00 106 PHE A CA 1
ATOM 853 C C . PHE A 1 106 ? -1.818 -1.312 19.387 1.00 89.00 106 PHE A C 1
ATOM 855 O O . PHE A 1 106 ? -1.208 -1.756 20.354 1.00 89.00 106 PHE A O 1
ATOM 862 N N . ALA A 1 107 ? -1.358 -1.447 18.146 1.00 89.31 107 ALA A N 1
ATOM 863 C CA . ALA A 1 107 ? -0.006 -1.878 17.826 1.00 89.31 107 ALA A CA 1
ATOM 864 C C . ALA A 1 107 ? 0.430 -1.212 16.521 1.00 89.31 107 ALA A C 1
ATOM 866 O O . ALA A 1 107 ? -0.373 -1.057 15.597 1.00 89.31 107 ALA A O 1
ATOM 867 N N . VAL A 1 108 ? 1.713 -0.866 16.412 1.00 90.25 108 VAL A N 1
ATOM 868 C CA . VAL A 1 108 ? 2.275 -0.262 15.191 1.00 90.25 108 VAL A CA 1
ATOM 869 C C . VAL A 1 108 ? 2.046 -1.163 13.975 1.00 90.25 108 VAL A C 1
ATOM 871 O O . VAL A 1 108 ? 1.711 -0.678 12.901 1.00 90.25 108 VAL A O 1
ATOM 874 N N . GLN A 1 109 ? 2.149 -2.476 14.155 1.00 89.50 109 GLN A N 1
ATOM 875 C CA . GLN A 1 109 ? 1.936 -3.473 13.110 1.00 89.50 109 GLN A CA 1
ATOM 876 C C . GLN A 1 109 ? 0.491 -3.457 12.596 1.00 89.50 109 GLN A C 1
ATOM 878 O O . GLN A 1 109 ? 0.272 -3.471 11.393 1.00 89.50 109 GLN A O 1
ATOM 883 N N . ILE A 1 110 ? -0.500 -3.294 13.482 1.00 90.06 110 ILE A N 1
ATOM 884 C CA . ILE A 1 110 ? -1.913 -3.163 13.083 1.00 90.06 110 ILE A CA 1
ATOM 885 C C . ILE A 1 110 ? -2.122 -1.900 12.233 1.00 90.06 110 ILE A C 1
ATOM 887 O O . ILE A 1 110 ? -2.920 -1.901 11.294 1.00 90.06 110 ILE A O 1
ATOM 891 N N . ILE A 1 111 ? -1.409 -0.816 12.547 1.00 94.25 111 ILE A N 1
ATOM 892 C CA . ILE A 1 111 ? -1.435 0.418 11.757 1.00 94.25 111 ILE A CA 1
ATOM 893 C C . ILE A 1 111 ? -0.806 0.210 10.377 1.00 94.25 111 ILE A C 1
ATOM 895 O O . ILE A 1 111 ? -1.416 0.579 9.371 1.00 94.25 111 ILE A O 1
ATOM 899 N N . GLU A 1 112 ? 0.383 -0.391 10.324 1.00 93.38 112 GLU A N 1
ATOM 900 C CA . GLU A 1 112 ? 1.071 -0.720 9.072 1.00 93.38 112 GLU A CA 1
ATOM 901 C C . GLU A 1 112 ? 0.200 -1.642 8.195 1.00 93.38 112 GLU A C 1
ATOM 903 O O . GLU A 1 112 ? 0.063 -1.385 6.998 1.00 93.38 112 GLU A O 1
ATOM 908 N N . ASP A 1 113 ? -0.501 -2.616 8.779 1.00 92.00 113 ASP A N 1
ATOM 909 C CA . ASP A 1 113 ? -1.409 -3.527 8.069 1.00 92.00 113 ASP A CA 1
ATOM 910 C C . ASP A 1 113 ? -2.661 -2.811 7.531 1.00 92.00 113 ASP A C 1
ATOM 912 O O . ASP A 1 113 ? -3.046 -2.997 6.369 1.00 92.00 113 ASP A O 1
ATOM 916 N N . LYS A 1 114 ? -3.286 -1.934 8.335 1.00 94.69 114 LYS A N 1
ATOM 917 C CA . LYS A 1 114 ? -4.426 -1.106 7.893 1.00 94.69 114 LYS A CA 1
ATOM 918 C C . LYS A 1 114 ? -4.036 -0.209 6.721 1.00 94.69 114 LYS A C 1
ATOM 920 O O . LYS A 1 114 ? -4.764 -0.160 5.729 1.00 94.69 114 LYS A O 1
ATOM 925 N N . VAL A 1 115 ? -2.885 0.462 6.808 1.00 97.44 115 VAL A N 1
ATOM 926 C CA . VAL A 1 115 ? -2.388 1.321 5.726 1.00 97.44 115 VAL A CA 1
ATOM 927 C C . VAL A 1 115 ? -2.031 0.501 4.492 1.00 97.44 115 VAL A C 1
ATOM 929 O O . VAL A 1 115 ? -2.430 0.888 3.399 1.00 97.44 115 VAL A O 1
ATOM 932 N N . SER A 1 116 ? -1.365 -0.645 4.645 1.00 95.06 116 SER A N 1
ATOM 933 C CA . SER A 1 116 ? -1.024 -1.540 3.530 1.00 95.06 116 SER A CA 1
ATOM 934 C C . SER A 1 116 ? -2.269 -1.947 2.741 1.00 95.06 116 SER A C 1
ATOM 936 O O . SER A 1 116 ? -2.351 -1.761 1.525 1.00 95.06 116 SER A O 1
ATOM 938 N N . ASN A 1 117 ? -3.283 -2.448 3.449 1.00 94.38 117 ASN A N 1
ATOM 939 C CA . ASN A 1 117 ? -4.521 -2.905 2.835 1.00 94.38 117 ASN A CA 1
ATOM 940 C C . ASN A 1 117 ? -5.334 -1.735 2.248 1.00 94.38 117 ASN A C 1
ATOM 942 O O . ASN A 1 117 ? -5.774 -1.787 1.099 1.00 94.38 117 ASN A O 1
ATOM 946 N N . GLY A 1 118 ? -5.480 -0.637 2.997 1.00 96.94 118 GLY A N 1
ATOM 947 C CA . GLY A 1 118 ? -6.171 0.568 2.532 1.00 96.94 118 GLY A CA 1
ATOM 948 C C . GLY A 1 118 ? -5.529 1.178 1.288 1.00 96.94 118 GLY A C 1
ATOM 949 O O . GLY A 1 118 ? -6.232 1.552 0.352 1.00 96.94 118 GLY A O 1
ATOM 950 N N . TYR A 1 119 ? -4.199 1.214 1.230 1.00 98.00 119 TYR A N 1
ATOM 951 C CA . TYR A 1 119 ? -3.455 1.734 0.090 1.00 98.00 119 TYR A CA 1
ATOM 952 C C . TYR A 1 119 ? -3.674 0.888 -1.171 1.00 98.00 119 TYR A C 1
ATOM 954 O O . TYR A 1 119 ? -3.984 1.438 -2.225 1.00 98.00 119 TYR A O 1
ATOM 962 N N . LEU A 1 120 ? -3.617 -0.447 -1.081 1.00 96.94 120 LEU A N 1
ATOM 963 C CA . LEU A 1 120 ? -3.920 -1.316 -2.228 1.00 96.94 120 LEU A CA 1
ATOM 964 C C . LEU A 1 120 ? -5.378 -1.191 -2.693 1.00 96.94 120 LEU A C 1
ATOM 966 O O . LEU A 1 120 ? -5.653 -1.237 -3.893 1.00 96.94 120 LEU A O 1
ATOM 970 N N . GLN A 1 121 ? -6.318 -0.977 -1.771 1.00 96.06 121 GLN A N 1
ATOM 971 C CA . GLN A 1 121 ? -7.714 -0.694 -2.116 1.00 96.06 121 GLN A CA 1
ATOM 972 C C . GLN A 1 121 ? -7.873 0.674 -2.803 1.00 96.06 121 GLN A C 1
ATOM 974 O O . GLN A 1 121 ? -8.681 0.800 -3.723 1.00 96.06 121 GLN A O 1
ATOM 979 N N . ILE A 1 122 ? -7.073 1.678 -2.427 1.00 97.50 122 ILE A N 1
ATOM 980 C CA . ILE A 1 122 ? -6.996 2.969 -3.129 1.00 97.50 122 ILE A CA 1
ATOM 981 C C . ILE A 1 122 ? -6.424 2.799 -4.539 1.00 97.50 122 ILE A C 1
ATOM 983 O O . ILE A 1 122 ? -6.989 3.325 -5.496 1.00 97.50 122 ILE A O 1
ATOM 987 N N . GLU A 1 123 ? -5.346 2.035 -4.700 1.00 97.19 123 GLU A N 1
ATOM 988 C CA . GLU A 1 123 ? -4.776 1.727 -6.017 1.00 97.19 123 GLU A CA 1
ATOM 989 C C . GLU A 1 123 ? -5.762 0.943 -6.898 1.00 97.19 123 GLU A C 1
ATOM 991 O O . GLU A 1 123 ? -5.896 1.219 -8.089 1.00 97.19 123 GLU A O 1
ATOM 996 N N . THR A 1 124 ? -6.543 0.045 -6.297 1.00 95.50 124 THR A N 1
ATOM 997 C CA . THR A 1 124 ? -7.651 -0.655 -6.963 1.00 95.50 124 THR A CA 1
ATOM 998 C C . THR A 1 124 ? -8.722 0.330 -7.441 1.00 95.50 124 THR A C 1
ATOM 1000 O O . THR A 1 124 ? -9.145 0.279 -8.595 1.00 95.50 124 THR A O 1
ATOM 1003 N N . ALA A 1 125 ? -9.114 1.288 -6.598 1.00 95.81 125 ALA A N 1
ATOM 1004 C CA . ALA A 1 125 ? -10.082 2.324 -6.950 1.00 95.81 125 ALA A CA 1
ATOM 1005 C C . ALA A 1 125 ? -9.610 3.225 -8.107 1.00 95.81 125 ALA A C 1
ATOM 1007 O O . ALA A 1 125 ? -10.436 3.661 -8.911 1.00 95.81 125 ALA A O 1
ATOM 1008 N N . LYS A 1 126 ? -8.294 3.465 -8.239 1.00 96.19 126 LYS A N 1
ATOM 1009 C CA . LYS A 1 126 ? -7.713 4.181 -9.391 1.00 96.19 126 LYS A CA 1
ATOM 1010 C C . LYS A 1 126 ? -7.902 3.422 -10.700 1.00 96.19 126 LYS A C 1
ATOM 1012 O O . LYS A 1 126 ? -8.284 4.033 -11.695 1.00 96.19 126 LYS A O 1
ATOM 1017 N N . VAL A 1 127 ? -7.692 2.104 -10.685 1.00 95.62 127 VAL A N 1
ATOM 1018 C CA . VAL A 1 127 ? -7.898 1.239 -11.859 1.00 95.62 127 VAL A CA 1
ATOM 1019 C C . VAL A 1 127 ? -9.376 1.185 -12.250 1.00 95.62 127 VAL A C 1
ATOM 1021 O O . VAL A 1 127 ? -9.705 1.342 -13.423 1.00 95.62 127 VAL A O 1
ATOM 1024 N N . PHE A 1 128 ? -10.278 1.022 -11.277 1.00 94.50 128 PHE A N 1
ATOM 1025 C CA . PHE A 1 128 ? -11.724 0.976 -11.532 1.00 94.50 128 PHE A CA 1
ATOM 1026 C C . PHE A 1 128 ? -12.367 2.345 -11.786 1.00 94.50 128 PHE A C 1
ATOM 1028 O O . PHE A 1 128 ? -13.532 2.393 -12.173 1.00 94.50 128 PHE A O 1
ATOM 1035 N N . LYS A 1 129 ? -11.633 3.445 -11.575 1.00 94.75 129 LYS A N 1
ATOM 1036 C CA . LYS A 1 129 ? -12.146 4.822 -11.659 1.00 94.75 129 LYS A CA 1
ATOM 1037 C C . LYS A 1 129 ? -13.389 5.061 -10.801 1.00 94.75 129 LYS A C 1
ATOM 1039 O O . LYS A 1 129 ? -14.288 5.804 -11.187 1.00 94.75 129 LYS A O 1
ATOM 1044 N N . ASP A 1 130 ? -13.418 4.463 -9.615 1.00 94.25 130 ASP A N 1
ATOM 1045 C CA . ASP A 1 130 ? -14.574 4.532 -8.726 1.00 94.25 130 ASP A CA 1
ATOM 1046 C C . ASP A 1 130 ? -14.152 4.790 -7.275 1.00 94.25 130 ASP A C 1
ATOM 1048 O O . ASP A 1 130 ? -13.609 3.926 -6.583 1.00 94.25 130 ASP A O 1
ATOM 1052 N N . ALA A 1 131 ? -14.440 5.999 -6.790 1.00 95.00 131 ALA A N 1
ATOM 1053 C CA . ALA A 1 131 ? -14.134 6.412 -5.425 1.00 95.00 131 ALA A CA 1
ATOM 1054 C C . ALA A 1 131 ? -14.987 5.690 -4.360 1.00 95.00 131 ALA A C 1
ATOM 1056 O O . ALA A 1 131 ? -14.630 5.689 -3.178 1.00 95.00 131 ALA A O 1
ATOM 1057 N N . ASN A 1 132 ? -16.082 5.015 -4.737 1.00 92.56 132 ASN A N 1
ATOM 1058 C CA . ASN A 1 132 ? -16.896 4.258 -3.782 1.00 92.56 132 ASN A CA 1
ATOM 1059 C C . ASN A 1 132 ? -16.126 3.113 -3.117 1.00 92.56 132 ASN A C 1
ATOM 1061 O O . ASN A 1 132 ? -16.457 2.733 -1.994 1.00 92.56 132 ASN A O 1
ATOM 1065 N N . TYR A 1 133 ? -15.069 2.608 -3.758 1.00 92.38 133 TYR A N 1
ATOM 1066 C CA . TYR A 1 133 ? -14.219 1.557 -3.202 1.00 92.38 133 TYR A CA 1
ATOM 1067 C C . TYR A 1 133 ? -13.452 1.982 -1.951 1.00 92.38 133 TYR A C 1
ATOM 1069 O O . TYR A 1 133 ? -13.038 1.101 -1.196 1.00 92.38 133 TYR A O 1
ATOM 1077 N N . ILE A 1 134 ? -13.276 3.285 -1.708 1.00 95.69 134 ILE A N 1
ATOM 1078 C CA . ILE A 1 134 ? -12.433 3.789 -0.612 1.00 95.69 134 ILE A CA 1
ATOM 1079 C C . ILE A 1 134 ? -13.215 4.543 0.460 1.00 95.69 134 ILE A C 1
ATOM 1081 O O . ILE A 1 134 ? -12.749 4.661 1.590 1.00 95.69 134 ILE A O 1
ATOM 1085 N N . LYS A 1 135 ? -14.428 5.015 0.143 1.00 95.19 135 LYS A N 1
ATOM 1086 C CA . LYS A 1 135 ? -15.186 5.938 1.006 1.00 95.19 135 LYS A CA 1
ATOM 1087 C C . LYS A 1 135 ? -15.416 5.449 2.433 1.00 95.19 135 LYS A C 1
ATOM 1089 O O . LYS A 1 135 ? -15.595 6.269 3.317 1.00 95.19 135 LYS A O 1
ATOM 1094 N N . ARG A 1 136 ? -15.411 4.132 2.670 1.00 94.94 136 ARG A N 1
ATOM 1095 C CA . ARG A 1 136 ? -15.626 3.551 4.004 1.00 94.94 136 ARG A CA 1
ATOM 1096 C C . ARG A 1 136 ? -14.465 3.784 4.970 1.00 94.94 136 ARG A C 1
ATOM 1098 O O . ARG A 1 136 ? -14.684 3.640 6.161 1.00 94.94 136 ARG A O 1
ATOM 1105 N N . PHE A 1 137 ? -13.259 4.076 4.481 1.00 96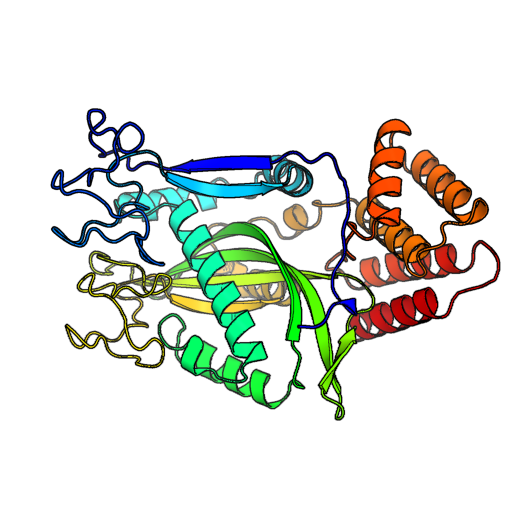.38 137 PHE A N 1
ATOM 1106 C CA . PHE A 1 137 ? -12.045 4.160 5.305 1.00 96.38 137 PHE A CA 1
ATOM 1107 C C . PHE A 1 137 ? -11.215 5.425 5.058 1.00 96.38 137 PHE A C 1
ATOM 1109 O O . PHE A 1 137 ? -10.120 5.560 5.604 1.00 96.38 137 PHE A O 1
ATOM 1116 N N . VAL A 1 138 ? -11.738 6.365 4.269 1.00 97.75 138 VAL A N 1
ATOM 1117 C CA . VAL A 1 138 ? -11.118 7.673 4.044 1.00 97.75 138 VAL A CA 1
ATOM 1118 C C . VAL A 1 138 ? -12.029 8.802 4.516 1.00 97.75 138 VAL A C 1
ATOM 1120 O O . VAL A 1 138 ? -13.254 8.667 4.526 1.00 97.75 138 VAL A O 1
ATOM 1123 N N . THR A 1 139 ? -11.436 9.937 4.876 1.00 97.44 139 THR A N 1
ATOM 1124 C CA . THR A 1 139 ? -12.203 11.157 5.168 1.00 97.44 139 THR A CA 1
ATOM 1125 C C . THR A 1 139 ? -12.883 11.704 3.910 1.00 97.44 139 THR A C 1
ATOM 1127 O O . THR A 1 139 ? -12.362 11.562 2.801 1.00 97.44 139 THR A O 1
ATOM 1130 N N . ASP A 1 140 ? -14.000 12.415 4.076 1.00 96.19 140 ASP A N 1
ATOM 1131 C CA . ASP A 1 140 ? -14.715 13.053 2.958 1.00 96.19 140 ASP A CA 1
ATOM 1132 C C . ASP A 1 140 ? -13.834 14.064 2.205 1.00 96.19 140 ASP A C 1
ATOM 1134 O O . ASP A 1 140 ? -13.908 14.189 0.982 1.00 96.19 140 ASP A O 1
ATOM 1138 N N . ASN A 1 141 ? -12.946 14.763 2.921 1.00 96.69 141 ASN A N 1
ATOM 1139 C CA . ASN A 1 141 ? -11.990 15.686 2.312 1.00 96.69 141 ASN A CA 1
ATOM 1140 C C . ASN A 1 141 ? -11.043 14.957 1.349 1.00 96.69 141 ASN A C 1
ATOM 1142 O O . ASN A 1 141 ? -10.878 15.377 0.202 1.00 96.69 141 ASN A O 1
ATOM 1146 N N . TYR A 1 142 ? -10.449 13.843 1.790 1.00 97.69 142 TYR A N 1
ATOM 1147 C CA . TYR A 1 142 ? -9.599 13.037 0.919 1.00 97.69 142 TYR A CA 1
ATOM 1148 C C . TYR A 1 142 ? -10.392 12.422 -0.235 1.00 97.69 142 TYR A C 1
ATOM 1150 O O . TYR A 1 142 ? -9.921 12.449 -1.368 1.00 97.69 142 TYR A O 1
ATOM 1158 N N . LEU A 1 143 ? -11.611 11.936 0.019 1.00 97.19 143 LEU A N 1
ATOM 1159 C CA . LEU A 1 143 ? -12.484 11.376 -1.012 1.00 97.19 143 LEU A CA 1
ATOM 1160 C C . LEU A 1 143 ? -12.735 12.377 -2.150 1.00 97.19 143 LEU A C 1
ATOM 1162 O O . LEU A 1 143 ? -12.611 12.026 -3.322 1.00 97.19 143 LEU A O 1
ATOM 1166 N N . ASN A 1 144 ? -13.007 13.640 -1.812 1.00 96.62 144 ASN A N 1
ATOM 1167 C CA . ASN A 1 144 ? -13.206 14.709 -2.790 1.00 96.62 144 ASN A CA 1
ATOM 1168 C C . ASN A 1 144 ? -11.927 15.009 -3.589 1.00 96.62 144 ASN A C 1
ATOM 1170 O O . ASN A 1 144 ? -11.975 15.103 -4.819 1.00 96.62 144 ASN A O 1
ATOM 1174 N N . LYS A 1 145 ? -10.769 15.109 -2.915 1.00 96.25 145 LYS A N 1
ATOM 1175 C CA . LYS A 1 145 ? -9.462 15.269 -3.584 1.00 96.25 145 LYS A CA 1
ATOM 1176 C C . LYS A 1 145 ? -9.177 14.102 -4.533 1.00 96.25 145 LYS A C 1
ATOM 1178 O O . LYS A 1 145 ? -8.703 14.309 -5.649 1.00 96.25 145 LYS A O 1
ATOM 1183 N N . PHE A 1 146 ? -9.469 12.882 -4.094 1.00 96.69 146 PHE A N 1
ATOM 1184 C CA . PHE A 1 146 ? -9.271 11.662 -4.862 1.00 96.69 146 PHE A CA 1
ATOM 1185 C C . PHE A 1 146 ? -10.166 11.632 -6.103 1.00 96.69 146 PHE A C 1
ATOM 1187 O O . PHE A 1 146 ? -9.659 11.427 -7.201 1.00 96.69 146 PHE A O 1
ATOM 1194 N N . GLN A 1 147 ? -11.461 11.934 -5.965 1.00 96.19 147 GLN A N 1
ATOM 1195 C CA . GLN A 1 147 ? -12.397 12.012 -7.091 1.00 96.19 147 GLN A CA 1
ATOM 1196 C C . GLN A 1 147 ? -11.949 13.039 -8.142 1.00 96.19 147 GLN A C 1
ATOM 1198 O O . GLN A 1 147 ? -12.017 12.770 -9.341 1.00 96.19 147 GLN A O 1
ATOM 1203 N N . TYR A 1 148 ? -11.459 14.202 -7.703 1.00 94.75 148 TYR A N 1
ATOM 1204 C CA . TYR A 1 148 ? -10.928 15.219 -8.608 1.00 94.75 148 TYR A CA 1
ATOM 1205 C C . TYR A 1 148 ? -9.725 14.702 -9.411 1.00 94.75 148 TYR A C 1
ATOM 1207 O O . TYR A 1 148 ? -9.695 14.868 -10.630 1.00 94.75 148 TYR A O 1
ATOM 1215 N N . LYS A 1 149 ? -8.774 14.020 -8.755 1.00 93.31 149 LYS A N 1
ATOM 1216 C CA . LYS A 1 149 ? -7.616 13.396 -9.423 1.00 93.31 149 LYS A CA 1
ATOM 1217 C C . LYS A 1 149 ? -8.038 12.279 -10.385 1.00 93.31 14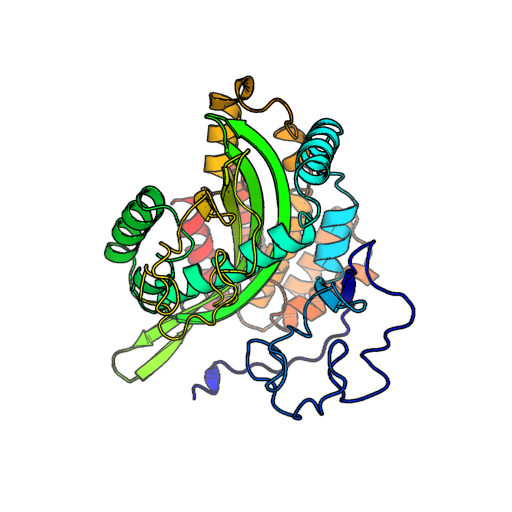9 LYS A C 1
ATOM 1219 O O . LYS A 1 149 ? -7.576 12.250 -11.524 1.00 93.31 149 LYS A O 1
ATOM 1224 N N . LEU A 1 150 ? -8.967 11.411 -9.973 1.00 93.56 150 LEU A N 1
ATOM 1225 C CA . LEU A 1 150 ? -9.465 10.306 -10.801 1.00 93.56 150 LEU A CA 1
ATOM 1226 C C . LEU A 1 150 ? -9.998 10.775 -12.157 1.00 93.56 150 LEU A C 1
ATOM 1228 O O . LEU A 1 150 ? -9.748 10.105 -13.161 1.00 93.56 150 LEU A O 1
ATOM 1232 N N . ASN A 1 151 ? -10.698 11.913 -12.174 1.00 90.38 151 ASN A N 1
ATOM 1233 C CA . ASN A 1 151 ? -11.308 12.485 -13.374 1.00 90.38 151 ASN A CA 1
ATOM 1234 C C . ASN A 1 151 ? -10.282 13.056 -14.373 1.00 90.38 151 ASN A C 1
ATOM 1236 O O . ASN A 1 151 ? -10.631 13.274 -15.530 1.00 90.38 151 ASN A O 1
ATOM 1240 N N . GLN A 1 152 ? -9.045 13.327 -13.943 1.00 90.69 152 GLN A N 1
ATOM 1241 C CA . GLN A 1 152 ? -7.984 13.874 -14.801 1.00 90.69 152 GLN A CA 1
ATOM 1242 C C . GLN A 1 152 ? -7.063 12.797 -15.365 1.00 90.69 152 GLN A C 1
ATOM 1244 O O . GLN A 1 152 ? -6.506 12.945 -16.451 1.00 90.69 152 GLN A O 1
ATOM 1249 N N . GLU A 1 153 ? -6.872 11.716 -14.616 1.00 88.31 153 GLU A N 1
ATOM 1250 C CA . GLU A 1 153 ? -5.969 10.647 -15.010 1.00 88.31 153 GLU A CA 1
ATOM 1251 C C . GLU A 1 153 ? -6.583 9.780 -16.116 1.00 88.31 153 GLU A C 1
ATOM 1253 O O . GLU A 1 153 ? -7.755 9.407 -16.064 1.00 88.31 153 GLU A O 1
ATOM 1258 N N . SER A 1 154 ? -5.770 9.367 -17.086 1.00 89.88 154 SER A N 1
ATOM 1259 C CA . SER A 1 154 ? -6.186 8.358 -18.069 1.00 89.88 154 SER A CA 1
ATOM 1260 C C . SER A 1 154 ? -6.379 6.984 -17.417 1.00 89.88 154 SER A C 1
ATOM 1262 O O . SER A 1 154 ? -5.846 6.710 -16.340 1.00 89.88 154 SER A O 1
ATOM 1264 N N . ASN A 1 155 ? -7.147 6.109 -18.067 1.00 92.81 155 ASN A N 1
ATOM 1265 C CA . ASN A 1 155 ? -7.315 4.729 -17.612 1.00 92.81 155 ASN A CA 1
ATOM 1266 C C . ASN A 1 155 ? -6.011 3.943 -17.769 1.00 92.81 155 ASN A C 1
ATOM 1268 O O . ASN A 1 155 ? -5.327 4.051 -18.787 1.00 92.81 155 ASN A O 1
ATOM 1272 N N . PHE A 1 156 ? -5.710 3.111 -16.780 1.00 94.50 156 PHE A N 1
ATOM 1273 C CA . PHE A 1 156 ? -4.579 2.195 -16.789 1.00 94.50 156 PHE A CA 1
ATOM 1274 C C . PHE A 1 156 ? -4.924 0.956 -15.961 1.00 94.50 156 PHE A C 1
ATOM 1276 O O . PHE A 1 156 ? -5.859 0.966 -15.163 1.00 94.50 156 PHE A O 1
ATOM 1283 N N . TYR A 1 157 ? -4.136 -0.098 -16.129 1.00 94.94 157 TYR A N 1
ATOM 1284 C CA . TYR A 1 157 ? -4.197 -1.307 -15.313 1.00 94.94 157 TYR A CA 1
ATOM 1285 C C . TYR A 1 157 ? -2.796 -1.648 -14.823 1.00 94.94 157 TYR A C 1
ATOM 1287 O O . TYR A 1 157 ? -1.812 -1.234 -15.432 1.00 94.94 157 TYR A O 1
ATOM 1295 N N . TYR A 1 158 ? -2.685 -2.422 -13.749 1.00 95.00 158 TYR A N 1
ATOM 1296 C CA . TYR A 1 158 ? -1.395 -2.923 -13.289 1.00 95.00 158 TYR A CA 1
ATOM 1297 C C . TYR A 1 158 ? -1.084 -4.274 -13.935 1.00 95.00 158 TYR A C 1
ATOM 1299 O O . TYR A 1 158 ? -1.868 -5.212 -13.830 1.00 95.00 158 TYR A O 1
ATOM 1307 N N . ASN A 1 159 ? 0.077 -4.374 -14.585 1.00 93.38 159 ASN A N 1
ATOM 1308 C CA . ASN A 1 159 ? 0.715 -5.661 -14.856 1.00 93.38 159 ASN A CA 1
ATOM 1309 C C . ASN A 1 159 ? 1.311 -6.237 -13.567 1.00 93.38 159 ASN A C 1
ATOM 1311 O O . ASN A 1 159 ? 1.177 -7.418 -13.267 1.00 93.38 159 ASN A O 1
ATOM 1315 N N . ARG A 1 160 ? 1.968 -5.368 -12.793 1.00 91.81 160 ARG A N 1
ATOM 1316 C CA . ARG A 1 160 ? 2.551 -5.687 -11.492 1.00 91.81 160 ARG A CA 1
ATOM 1317 C C . ARG A 1 160 ? 2.248 -4.564 -10.519 1.00 91.81 160 ARG A C 1
ATOM 1319 O O . ARG A 1 160 ? 2.317 -3.396 -10.898 1.00 91.81 160 ARG A O 1
ATOM 1326 N N . ILE A 1 161 ? 1.950 -4.929 -9.281 1.00 94.44 161 ILE A N 1
ATOM 1327 C CA . ILE A 1 161 ? 1.860 -4.013 -8.149 1.00 94.44 161 ILE A CA 1
ATOM 1328 C C . ILE A 1 161 ? 2.174 -4.792 -6.874 1.00 94.44 161 ILE A C 1
ATOM 1330 O O . ILE A 1 161 ? 1.623 -5.869 -6.658 1.00 94.44 161 ILE A O 1
ATOM 1334 N N . PHE A 1 162 ? 3.075 -4.267 -6.052 1.00 91.25 162 PHE A N 1
ATOM 1335 C CA . PHE A 1 162 ? 3.386 -4.823 -4.741 1.00 91.25 162 PHE A CA 1
ATOM 1336 C C . PHE A 1 162 ? 3.932 -3.737 -3.816 1.00 91.25 162 PHE A C 1
ATOM 1338 O O . PHE A 1 162 ? 4.572 -2.778 -4.253 1.00 91.25 162 PHE A O 1
ATOM 1345 N N . LEU A 1 163 ? 3.658 -3.889 -2.524 1.00 91.44 163 LEU A N 1
ATOM 1346 C CA . LEU A 1 163 ? 4.222 -3.031 -1.490 1.00 91.44 163 LEU A CA 1
ATOM 1347 C C . LEU A 1 163 ? 5.592 -3.580 -1.100 1.00 91.44 163 LEU A C 1
ATOM 1349 O O . LEU A 1 163 ? 5.713 -4.752 -0.761 1.00 91.44 163 LEU A O 1
ATOM 1353 N N . ASN A 1 164 ? 6.612 -2.732 -1.169 1.00 85.38 164 ASN A N 1
ATOM 1354 C CA . ASN A 1 164 ? 7.967 -3.055 -0.724 1.00 85.38 164 ASN A CA 1
ATOM 1355 C C . ASN A 1 164 ? 8.098 -2.878 0.784 1.00 85.38 164 ASN A C 1
ATOM 1357 O O . ASN A 1 164 ? 8.630 -3.729 1.488 1.00 85.38 164 ASN A O 1
ATOM 1361 N N . ASP A 1 165 ? 7.607 -1.740 1.272 1.00 83.62 165 ASP A N 1
ATOM 1362 C CA . ASP A 1 165 ? 7.662 -1.404 2.681 1.00 83.62 165 ASP A CA 1
ATOM 1363 C C . ASP A 1 165 ? 6.514 -0.482 3.070 1.00 83.62 165 ASP A C 1
ATOM 1365 O O . ASP A 1 165 ? 6.129 0.419 2.319 1.00 83.62 165 ASP A O 1
ATOM 1369 N N . VAL A 1 166 ? 6.004 -0.714 4.273 1.00 88.50 166 VAL A N 1
ATOM 1370 C CA . VAL A 1 166 ? 5.024 0.128 4.946 1.00 88.50 166 VAL A CA 1
ATOM 1371 C C . VAL A 1 166 ? 5.513 0.317 6.369 1.00 88.50 166 VAL A C 1
ATOM 1373 O O . VAL A 1 166 ? 5.703 -0.667 7.093 1.00 88.50 166 VAL A O 1
ATOM 1376 N N . LYS A 1 167 ? 5.777 1.572 6.741 1.00 86.44 167 LYS A N 1
ATOM 1377 C CA . LYS A 1 167 ? 6.442 1.901 8.000 1.00 86.44 167 LYS A CA 1
ATOM 1378 C C . LYS A 1 167 ? 5.864 3.144 8.648 1.00 86.44 167 LYS A C 1
ATOM 1380 O O . LYS A 1 167 ? 5.740 4.183 8.002 1.00 86.44 167 LYS A O 1
ATOM 1385 N N . LEU A 1 168 ? 5.565 3.066 9.941 1.00 87.00 168 LEU A N 1
ATOM 1386 C CA . LEU A 1 168 ? 5.239 4.253 10.730 1.00 87.00 168 LEU A CA 1
ATOM 1387 C C . LEU A 1 168 ? 6.465 5.179 10.827 1.00 87.00 168 LEU A C 1
ATOM 1389 O O . LEU A 1 168 ? 7.512 4.769 11.327 1.00 87.00 168 LEU A O 1
ATOM 1393 N N . ILE A 1 169 ? 6.322 6.428 10.377 1.00 83.06 169 ILE A N 1
ATOM 1394 C CA . ILE A 1 169 ? 7.402 7.432 10.352 1.00 83.06 169 ILE A CA 1
ATOM 1395 C C . ILE A 1 169 ? 7.094 8.694 11.167 1.00 83.06 169 ILE A C 1
ATOM 1397 O O . ILE A 1 169 ? 7.964 9.553 11.313 1.00 83.06 169 ILE A O 1
ATOM 1401 N N . GLY A 1 170 ? 5.882 8.833 11.701 1.00 81.19 170 GLY A N 1
ATOM 1402 C CA . GLY A 1 170 ? 5.522 9.975 12.532 1.00 81.19 170 GLY A CA 1
ATOM 1403 C C . GLY A 1 170 ? 4.230 9.768 13.308 1.00 81.19 170 GLY A C 1
ATOM 1404 O O . GLY A 1 170 ? 3.357 8.993 12.917 1.00 81.19 170 GLY A O 1
ATOM 1405 N N . ALA A 1 171 ? 4.134 10.471 14.432 1.00 86.38 171 ALA A N 1
ATOM 1406 C CA . ALA A 1 171 ? 2.984 10.467 15.321 1.00 86.38 171 ALA A CA 1
ATOM 1407 C C . ALA A 1 171 ? 2.842 11.847 15.972 1.00 86.38 171 ALA A C 1
ATOM 1409 O O . ALA A 1 171 ? 3.831 12.428 16.425 1.00 86.38 171 ALA A O 1
ATOM 1410 N N . LEU A 1 172 ? 1.623 12.379 16.015 1.00 81.56 172 LEU A N 1
ATOM 1411 C CA . LEU A 1 172 ? 1.303 13.644 16.676 1.00 81.56 172 LEU A CA 1
ATOM 1412 C C . LEU A 1 172 ? -0.147 13.660 17.162 1.00 81.56 172 LEU A C 1
ATOM 1414 O O . LEU A 1 172 ? -0.961 12.842 16.738 1.00 81.56 172 LEU A O 1
ATOM 1418 N N . SER A 1 173 ? -0.482 14.628 18.013 1.00 84.62 173 SER A N 1
ATOM 1419 C CA . SER A 1 173 ? -1.873 14.926 18.363 1.00 84.62 173 SER A CA 1
ATOM 1420 C C . SER A 1 173 ? -2.239 16.337 17.938 1.00 84.62 173 SER A C 1
ATOM 1422 O O . SER A 1 173 ? -1.496 17.285 18.186 1.00 84.62 173 SER A O 1
ATOM 1424 N N . LYS A 1 174 ? -3.402 16.483 17.309 1.00 85.50 174 LYS A N 1
ATOM 1425 C CA . LYS A 1 174 ? -3.947 17.774 16.888 1.00 85.50 174 LYS A CA 1
ATOM 1426 C C . LYS A 1 174 ? -5.468 17.711 16.915 1.00 85.50 174 LYS A C 1
ATOM 1428 O O . LYS A 1 174 ? -6.041 16.701 16.527 1.00 85.50 174 LYS A O 1
ATOM 1433 N N . ASP A 1 175 ? -6.120 18.776 17.379 1.00 87.69 175 ASP A N 1
ATOM 1434 C CA . ASP A 1 175 ? -7.585 18.912 17.353 1.00 87.69 175 ASP A CA 1
ATOM 1435 C C . ASP A 1 175 ? -8.331 17.712 17.984 1.00 87.69 175 ASP A C 1
ATOM 1437 O O . ASP A 1 175 ? -9.309 17.216 17.433 1.00 87.69 175 ASP A O 1
ATOM 1441 N N . ARG A 1 176 ? -7.846 17.227 19.143 1.00 90.75 176 ARG A N 1
ATOM 1442 C CA . ARG A 1 176 ? -8.336 16.018 19.852 1.00 90.75 176 ARG A CA 1
ATOM 1443 C C . ARG A 1 176 ? -8.235 14.710 19.056 1.00 90.75 176 ARG A C 1
ATOM 1445 O O . ARG A 1 176 ? -8.904 13.733 19.381 1.00 90.75 176 ARG A O 1
ATOM 1452 N N . LYS A 1 177 ? -7.373 14.663 18.046 1.00 92.94 177 LYS A N 1
ATOM 1453 C CA . LYS A 1 177 ? -7.089 13.460 17.267 1.00 92.94 177 LYS A CA 1
ATOM 1454 C C . LYS A 1 177 ? -5.638 13.057 17.427 1.00 92.94 177 LYS A C 1
ATOM 1456 O O . LYS A 1 177 ? -4.754 13.911 17.415 1.00 92.94 177 LYS A O 1
ATOM 1461 N N . ASN A 1 178 ? -5.407 11.757 17.507 1.00 92.94 178 ASN A N 1
ATOM 1462 C CA . ASN A 1 178 ? -4.110 11.169 17.228 1.00 92.94 178 ASN A CA 1
ATOM 1463 C C . ASN A 1 178 ? -3.970 11.040 15.710 1.00 92.94 178 ASN A C 1
ATOM 1465 O O . ASN A 1 178 ? -4.880 10.561 15.033 1.00 92.94 178 ASN A O 1
ATOM 1469 N N . ILE A 1 179 ? -2.849 11.511 15.173 1.00 93.12 179 ILE A N 1
ATOM 1470 C CA . ILE A 1 179 ? -2.525 11.505 13.748 1.00 93.12 179 ILE A CA 1
ATOM 1471 C C . ILE A 1 179 ? -1.202 10.770 13.583 1.00 93.12 179 ILE A C 1
ATOM 1473 O O . ILE A 1 179 ? -0.202 11.129 14.205 1.00 93.12 179 ILE A O 1
ATOM 1477 N N . LEU A 1 180 ? -1.199 9.749 12.735 1.00 93.50 180 LEU A N 1
ATOM 1478 C CA . LEU A 1 180 ? -0.021 8.959 12.405 1.00 93.50 180 LEU A CA 1
ATOM 1479 C C . LEU A 1 180 ? 0.318 9.141 10.928 1.00 93.50 180 LEU A C 1
ATOM 1481 O O . LEU A 1 180 ? -0.577 9.250 10.086 1.00 93.50 180 LEU A O 1
ATOM 1485 N N . THR A 1 181 ? 1.610 9.155 10.617 1.00 91.50 181 THR A N 1
ATOM 1486 C CA . THR A 1 181 ? 2.114 9.211 9.244 1.00 91.50 181 THR A CA 1
ATOM 1487 C C . THR A 1 181 ? 2.897 7.951 8.927 1.00 91.50 181 THR A C 1
ATOM 1489 O O . THR A 1 181 ? 3.812 7.556 9.652 1.00 91.50 181 THR A O 1
ATOM 1492 N N . VAL A 1 182 ? 2.512 7.295 7.838 1.00 92.50 182 VAL A N 1
ATOM 1493 C CA . VAL A 1 182 ? 3.042 5.996 7.427 1.00 92.50 182 VAL A CA 1
ATOM 1494 C C . VAL A 1 182 ? 3.634 6.135 6.032 1.00 92.50 182 VAL A C 1
ATOM 1496 O O . VAL A 1 182 ? 2.938 6.509 5.091 1.00 92.50 182 VAL A O 1
ATOM 1499 N N . ALA A 1 183 ? 4.927 5.856 5.895 1.00 89.94 183 ALA A N 1
ATOM 1500 C CA . ALA A 1 183 ? 5.582 5.790 4.599 1.00 89.94 183 ALA A CA 1
ATOM 1501 C C . ALA A 1 183 ? 5.201 4.485 3.903 1.00 89.94 183 ALA A C 1
ATOM 1503 O O . ALA A 1 183 ? 5.287 3.415 4.504 1.00 89.94 183 ALA A O 1
ATOM 1504 N N . VAL A 1 184 ? 4.816 4.583 2.635 1.00 91.75 184 VAL A N 1
ATOM 1505 C CA . VAL A 1 184 ? 4.503 3.448 1.769 1.00 91.75 184 VAL A CA 1
ATOM 1506 C C . VAL A 1 184 ? 5.420 3.504 0.557 1.00 91.75 184 VAL A C 1
ATOM 1508 O O . VAL A 1 184 ? 5.394 4.467 -0.210 1.00 91.75 184 VAL A O 1
ATOM 1511 N N . THR A 1 185 ? 6.219 2.457 0.371 1.00 88.19 185 THR A N 1
ATOM 1512 C CA . THR A 1 185 ? 6.987 2.225 -0.854 1.00 88.19 185 THR A CA 1
ATOM 1513 C C . THR A 1 185 ? 6.260 1.177 -1.685 1.00 88.19 185 THR A C 1
ATOM 1515 O O . THR A 1 185 ? 6.053 0.053 -1.230 1.00 88.19 185 THR A O 1
ATOM 1518 N N . CYS A 1 186 ? 5.876 1.541 -2.904 1.00 91.94 186 CYS A N 1
ATOM 1519 C CA . CYS A 1 186 ? 5.131 0.684 -3.820 1.00 91.94 186 CYS A CA 1
ATOM 1520 C C . CYS A 1 186 ? 5.894 0.545 -5.137 1.00 91.94 186 CYS A C 1
ATOM 1522 O O . CYS A 1 186 ? 6.311 1.549 -5.721 1.00 91.94 186 CYS A O 1
ATOM 1524 N N . SER A 1 187 ? 6.054 -0.689 -5.608 1.00 92.00 187 SER A N 1
ATOM 1525 C CA . SER A 1 187 ? 6.590 -0.989 -6.932 1.00 92.00 187 SER A CA 1
ATOM 1526 C C . SER A 1 187 ? 5.475 -1.430 -7.862 1.00 92.00 187 SER A C 1
ATOM 1528 O O . SER A 1 187 ? 4.619 -2.234 -7.490 1.00 92.00 187 SER A O 1
ATOM 1530 N N . TYR A 1 188 ? 5.478 -0.906 -9.082 1.00 94.69 188 TYR A N 1
ATOM 1531 C CA . TYR A 1 188 ? 4.410 -1.138 -10.040 1.00 94.69 188 TYR A CA 1
ATOM 1532 C C . TYR A 1 188 ? 4.894 -1.090 -11.491 1.00 94.69 188 TYR A C 1
ATOM 1534 O O . TYR A 1 188 ? 5.921 -0.498 -11.815 1.00 94.69 188 TYR A O 1
ATOM 1542 N N . GLN A 1 189 ? 4.118 -1.708 -12.377 1.00 93.94 189 GLN A N 1
ATOM 1543 C CA . GLN A 1 189 ? 4.229 -1.552 -13.824 1.00 93.94 189 GLN A CA 1
ATOM 1544 C C . GLN A 1 189 ? 2.824 -1.484 -14.410 1.00 93.94 189 GLN A C 1
ATOM 1546 O O . GLN A 1 189 ? 2.027 -2.407 -14.210 1.00 93.94 189 GLN A O 1
ATOM 1551 N N . ARG A 1 190 ? 2.507 -0.409 -15.129 1.00 94.69 190 ARG A N 1
ATOM 1552 C CA . ARG A 1 190 ? 1.195 -0.223 -15.749 1.00 94.69 190 ARG A CA 1
ATOM 1553 C C . ARG A 1 190 ? 1.155 -0.768 -17.167 1.00 94.69 190 ARG A C 1
ATOM 1555 O O . ARG A 1 190 ? 2.158 -0.821 -17.880 1.00 94.69 190 ARG A O 1
ATOM 1562 N N . VAL A 1 191 ? -0.052 -1.119 -17.583 1.00 94.62 191 VAL A N 1
ATOM 1563 C CA . VAL A 1 191 ? -0.436 -1.440 -18.954 1.00 94.62 191 VAL A CA 1
ATOM 1564 C C . VAL A 1 191 ? -1.664 -0.628 -19.343 1.00 94.62 191 VAL A C 1
ATOM 1566 O O . VAL A 1 191 ? -2.477 -0.238 -18.502 1.00 94.62 191 VAL A O 1
ATOM 1569 N N . ILE A 1 192 ? -1.822 -0.420 -20.642 1.00 93.44 192 ILE A N 1
ATOM 1570 C CA . ILE A 1 192 ? -3.046 0.100 -21.250 1.00 93.44 192 ILE A CA 1
ATOM 1571 C C . ILE A 1 192 ? -3.677 -0.989 -22.113 1.00 93.44 192 ILE A C 1
ATOM 1573 O O . ILE A 1 192 ? -2.976 -1.787 -22.738 1.00 93.44 192 ILE A O 1
ATOM 1577 N N . ILE A 1 193 ? -5.007 -1.027 -22.154 1.00 90.25 193 ILE A N 1
ATOM 1578 C CA . ILE A 1 193 ? -5.740 -1.895 -23.078 1.00 90.25 193 ILE A CA 1
ATOM 1579 C C . ILE A 1 193 ? -6.054 -1.082 -24.327 1.00 90.25 193 ILE A C 1
ATOM 1581 O O . ILE A 1 193 ? -6.643 -0.005 -24.242 1.00 90.25 193 ILE A O 1
ATOM 1585 N N . ASN A 1 194 ? -5.622 -1.572 -25.486 1.00 86.56 194 ASN A N 1
ATOM 1586 C CA . ASN A 1 194 ? -5.919 -0.922 -26.758 1.00 86.56 194 ASN A CA 1
ATOM 1587 C C . ASN A 1 194 ? -7.319 -1.293 -27.280 1.00 86.56 194 ASN A C 1
ATOM 1589 O O . ASN A 1 194 ? -7.970 -2.202 -26.778 1.00 86.56 194 ASN A O 1
ATOM 1593 N N . ASN A 1 195 ? -7.737 -0.660 -28.379 1.00 84.50 195 ASN A N 1
ATOM 1594 C CA . ASN A 1 195 ? -9.039 -0.898 -29.026 1.00 84.50 195 ASN A CA 1
ATOM 1595 C C . ASN A 1 195 ? -9.244 -2.329 -29.576 1.00 84.50 195 ASN A C 1
ATOM 1597 O O . ASN A 1 195 ? -10.279 -2.608 -30.173 1.00 84.50 195 ASN A O 1
ATOM 1601 N N . ARG A 1 196 ? -8.246 -3.214 -29.473 1.00 85.94 196 ARG A N 1
ATOM 1602 C CA . ARG A 1 196 ? -8.299 -4.618 -29.914 1.00 85.94 196 ARG A CA 1
ATOM 1603 C C . ARG A 1 196 ? -8.194 -5.588 -28.732 1.00 85.94 196 ARG A C 1
ATOM 1605 O O . ARG A 1 196 ? -7.757 -6.718 -28.937 1.00 85.94 196 ARG A O 1
ATOM 1612 N N . ASP A 1 197 ? -8.496 -5.126 -27.519 1.00 85.00 197 ASP A N 1
ATOM 1613 C CA . ASP A 1 197 ? -8.387 -5.887 -26.270 1.00 85.00 197 ASP A CA 1
ATOM 1614 C C . ASP A 1 197 ? -7.006 -6.521 -26.064 1.00 85.00 197 ASP A C 1
ATOM 1616 O O . ASP A 1 197 ? -6.882 -7.654 -25.605 1.00 85.00 197 ASP A O 1
ATOM 1620 N N . LYS A 1 198 ? -5.934 -5.809 -26.433 1.00 87.81 198 LYS A N 1
ATOM 1621 C CA . LYS A 1 198 ? -4.557 -6.217 -26.128 1.00 87.81 198 LYS A CA 1
ATOM 1622 C C . LYS A 1 198 ? -3.969 -5.324 -25.047 1.00 87.81 198 LYS A C 1
ATOM 1624 O O . LYS A 1 198 ? -3.997 -4.101 -25.179 1.00 87.81 198 LYS A O 1
ATOM 1629 N N . ALA A 1 199 ? -3.374 -5.950 -24.033 1.00 90.19 199 ALA A N 1
ATOM 1630 C CA . ALA A 1 199 ? -2.585 -5.263 -23.024 1.00 90.19 199 ALA A CA 1
ATOM 1631 C C . ALA A 1 199 ? -1.209 -4.881 -23.579 1.00 90.19 199 ALA A C 1
ATOM 1633 O O . ALA A 1 199 ? -0.446 -5.744 -24.024 1.00 90.19 199 ALA A O 1
ATOM 1634 N N . ILE A 1 200 ? -0.909 -3.585 -23.546 1.00 90.62 200 ILE A N 1
ATOM 1635 C CA . ILE A 1 200 ? 0.361 -2.994 -23.964 1.00 90.62 200 ILE A CA 1
ATOM 1636 C C . ILE A 1 200 ? 1.046 -2.436 -22.721 1.00 90.62 200 ILE A C 1
ATOM 1638 O O . ILE A 1 200 ? 0.426 -1.692 -21.962 1.00 90.62 200 ILE A O 1
ATOM 1642 N N . ILE A 1 201 ? 2.316 -2.796 -22.525 1.00 90.19 201 ILE A N 1
ATOM 1643 C CA . ILE A 1 201 ? 3.162 -2.257 -21.456 1.00 90.19 201 ILE A CA 1
ATOM 1644 C C . ILE A 1 201 ? 3.233 -0.736 -21.602 1.00 90.19 201 ILE A C 1
ATOM 1646 O O . ILE A 1 201 ? 3.625 -0.229 -22.650 1.00 90.19 201 ILE A O 1
ATOM 1650 N N . PHE A 1 202 ? 2.794 -0.030 -20.560 1.00 90.56 202 PHE A N 1
ATOM 1651 C CA . PHE A 1 202 ? 2.813 1.427 -20.502 1.00 90.56 202 PHE A CA 1
ATOM 1652 C C . PHE A 1 202 ? 4.103 1.923 -19.853 1.00 90.56 202 PHE A C 1
ATOM 1654 O O . PHE A 1 202 ? 4.770 2.777 -20.426 1.00 90.56 202 PHE A O 1
ATOM 1661 N N . ASP A 1 203 ? 4.462 1.352 -18.698 1.00 91.06 203 ASP A N 1
ATOM 1662 C CA . ASP A 1 203 ? 5.756 1.607 -18.061 1.00 91.06 203 ASP A CA 1
ATOM 1663 C C . ASP A 1 203 ? 6.786 0.596 -18.580 1.00 91.06 203 ASP A C 1
ATOM 1665 O O . ASP A 1 203 ? 6.620 -0.611 -18.372 1.00 91.06 203 ASP A O 1
ATOM 1669 N N . SER A 1 204 ? 7.846 1.067 -19.247 1.00 86.38 204 SER A N 1
ATOM 1670 C CA . SER A 1 204 ? 8.827 0.198 -19.930 1.00 86.38 204 SER A CA 1
ATOM 1671 C C . SER A 1 204 ? 9.473 -0.829 -18.991 1.00 86.38 204 SER A C 1
ATOM 1673 O O . SER A 1 204 ? 9.748 -1.965 -19.381 1.00 86.38 204 SER A O 1
ATOM 1675 N N . VAL A 1 205 ? 9.617 -0.458 -17.720 1.00 86.94 205 VAL A N 1
ATOM 1676 C CA . VAL A 1 205 ? 10.138 -1.280 -16.627 1.00 86.94 205 VAL A CA 1
ATOM 1677 C C . VAL A 1 205 ? 9.271 -1.118 -15.379 1.00 86.94 205 VAL A C 1
ATOM 1679 O O . VAL A 1 205 ? 8.437 -0.216 -15.289 1.00 86.94 205 VAL A O 1
ATOM 1682 N N . VAL A 1 206 ? 9.474 -1.985 -14.386 1.00 89.31 206 VAL A N 1
ATOM 1683 C CA . VAL A 1 206 ? 8.871 -1.792 -13.063 1.00 89.31 206 VAL A CA 1
ATOM 1684 C C . VAL A 1 206 ? 9.502 -0.556 -12.416 1.00 89.31 206 VAL A C 1
ATOM 1686 O O . VAL A 1 206 ? 10.727 -0.403 -12.403 1.00 89.31 206 VAL A O 1
ATOM 1689 N N . LYS A 1 207 ? 8.668 0.315 -11.852 1.00 89.94 207 LYS A N 1
ATOM 1690 C CA . LYS A 1 207 ? 9.080 1.537 -11.153 1.00 89.94 207 LYS A CA 1
ATOM 1691 C C . LYS A 1 207 ? 8.686 1.486 -9.693 1.00 89.94 207 LYS A C 1
ATOM 1693 O O . LYS A 1 207 ? 7.721 0.817 -9.340 1.00 89.94 207 LYS A O 1
ATOM 1698 N N . SER A 1 208 ? 9.397 2.241 -8.864 1.00 87.69 208 SER A N 1
ATOM 1699 C CA . SER A 1 208 ? 9.042 2.457 -7.463 1.00 87.69 208 SER A CA 1
ATOM 1700 C C . SER A 1 208 ? 8.582 3.892 -7.224 1.00 87.69 208 SER A C 1
ATOM 1702 O O . SER A 1 208 ? 9.180 4.840 -7.733 1.00 87.69 208 SER A O 1
ATOM 1704 N N . LYS A 1 209 ? 7.538 4.045 -6.408 1.00 88.88 209 LYS A N 1
ATOM 1705 C CA . LYS A 1 209 ? 7.118 5.319 -5.817 1.00 88.88 209 LYS A CA 1
ATOM 1706 C C . LYS A 1 209 ? 7.088 5.236 -4.295 1.00 88.88 209 LYS A C 1
ATOM 1708 O O . LYS A 1 209 ? 6.875 4.161 -3.728 1.00 88.88 209 LYS A O 1
ATOM 1713 N N . LYS A 1 210 ? 7.248 6.394 -3.655 1.00 87.19 210 LYS A N 1
ATOM 1714 C CA . LYS A 1 210 ? 7.115 6.577 -2.209 1.00 87.19 210 LYS A CA 1
ATOM 1715 C C . LYS A 1 210 ? 6.080 7.647 -1.911 1.00 87.19 210 LYS A C 1
ATOM 1717 O O . LYS A 1 210 ? 6.153 8.756 -2.433 1.00 87.19 210 LYS A O 1
ATOM 1722 N N . GLU A 1 211 ? 5.125 7.305 -1.063 1.00 93.38 211 GLU A N 1
ATOM 1723 C CA . GLU A 1 211 ? 4.066 8.206 -0.616 1.00 93.38 211 GLU A CA 1
ATOM 1724 C C . GLU A 1 211 ? 3.942 8.127 0.908 1.00 93.38 211 GLU A C 1
ATOM 1726 O O . GLU A 1 211 ? 4.336 7.140 1.530 1.00 93.38 211 GLU A O 1
ATOM 1731 N N . VAL A 1 212 ? 3.411 9.182 1.518 1.00 92.88 212 VAL A N 1
ATOM 1732 C CA . VAL A 1 212 ? 3.149 9.239 2.957 1.00 92.88 212 VAL A CA 1
ATOM 1733 C C . VAL A 1 212 ? 1.647 9.293 3.174 1.00 92.88 212 VAL A C 1
ATOM 1735 O O . VAL A 1 212 ? 0.974 10.227 2.738 1.00 92.88 212 VAL A O 1
ATOM 1738 N N . VAL A 1 213 ? 1.129 8.272 3.848 1.00 97.62 213 VAL A N 1
ATOM 1739 C CA . VAL A 1 213 ? -0.280 8.138 4.209 1.00 97.62 213 VAL A CA 1
ATOM 1740 C C . VAL A 1 213 ? -0.485 8.719 5.598 1.00 97.62 213 VAL A C 1
ATOM 1742 O O . VAL A 1 213 ? 0.188 8.330 6.553 1.00 97.62 213 VAL A O 1
ATOM 1745 N N . PHE A 1 214 ? -1.436 9.636 5.713 1.00 96.56 214 PHE A N 1
ATOM 1746 C CA . PHE A 1 214 ? -1.892 10.178 6.981 1.00 96.56 214 PHE A CA 1
ATOM 1747 C C . PHE A 1 214 ? -3.124 9.408 7.422 1.00 96.56 214 PHE A C 1
ATOM 1749 O O . PHE A 1 214 ? -4.085 9.280 6.661 1.00 96.56 214 PHE A O 1
ATOM 1756 N N . ILE A 1 215 ? -3.114 8.933 8.661 1.00 97.69 215 ILE A N 1
ATOM 1757 C CA . ILE A 1 215 ? -4.288 8.352 9.305 1.00 97.69 215 ILE A CA 1
ATOM 1758 C C . ILE A 1 215 ? -4.579 9.078 10.609 1.00 97.69 215 ILE A C 1
ATOM 1760 O O . ILE A 1 215 ? -3.665 9.545 11.288 1.00 97.69 215 ILE A O 1
ATOM 1764 N N . SER A 1 216 ? -5.850 9.166 10.970 1.00 96.19 216 SER A N 1
ATOM 1765 C CA . SER A 1 216 ? -6.284 9.828 12.194 1.00 96.19 216 SER A CA 1
ATOM 1766 C C . SER A 1 216 ? -7.352 9.036 12.935 1.00 96.19 216 SER A C 1
ATOM 1768 O O . SER A 1 216 ? -8.138 8.300 12.336 1.00 96.19 216 SER A O 1
ATOM 1770 N N . ARG A 1 217 ? -7.366 9.197 14.258 1.00 95.50 217 ARG A N 1
ATOM 1771 C CA . ARG A 1 217 ? -8.372 8.641 15.165 1.00 95.50 217 ARG A CA 1
ATOM 1772 C C . ARG A 1 217 ? -8.605 9.607 16.324 1.00 95.50 217 ARG A C 1
ATOM 1774 O O . ARG A 1 217 ? -7.667 10.263 16.773 1.00 95.50 217 ARG A O 1
ATOM 1781 N N . ASP A 1 218 ? -9.844 9.726 16.789 1.00 94.75 218 ASP A N 1
ATOM 1782 C CA . ASP A 1 218 ? -10.176 10.531 17.973 1.00 94.75 218 ASP A CA 1
ATOM 1783 C C . ASP A 1 218 ? -9.458 9.962 19.208 1.00 94.75 218 ASP A C 1
ATOM 1785 O O . ASP A 1 218 ? -9.414 8.746 19.391 1.00 94.75 218 ASP A O 1
ATOM 1789 N N . ILE A 1 219 ? -8.905 10.824 20.064 1.00 91.25 219 ILE A N 1
ATOM 1790 C CA . ILE A 1 219 ? -8.253 10.396 21.314 1.00 91.25 219 ILE A CA 1
ATOM 1791 C C . ILE A 1 219 ? -9.245 9.746 22.294 1.00 91.25 219 ILE A C 1
ATOM 1793 O O . ILE A 1 219 ? -8.861 8.936 23.122 1.00 91.25 219 ILE A O 1
ATOM 1797 N N . ASN A 1 220 ? -10.541 10.057 22.177 1.00 89.69 220 ASN A N 1
ATOM 1798 C CA . ASN A 1 220 ? -11.616 9.425 22.951 1.00 89.69 220 ASN A CA 1
ATOM 1799 C C . ASN A 1 220 ? -12.424 8.446 22.089 1.00 89.69 220 ASN A C 1
ATOM 1801 O O . ASN A 1 220 ? -13.618 8.242 22.335 1.00 89.69 220 ASN A O 1
ATOM 1805 N N . ALA A 1 221 ? -11.814 7.904 21.030 1.00 90.19 221 ALA A N 1
ATOM 1806 C CA . ALA A 1 221 ? -12.468 6.918 20.191 1.00 90.19 221 ALA A CA 1
ATOM 1807 C C . ALA A 1 221 ? -12.945 5.733 21.035 1.00 90.19 221 ALA A C 1
ATOM 1809 O O . ALA A 1 221 ? -12.296 5.296 21.984 1.00 90.19 221 ALA A O 1
ATOM 1810 N N . LYS A 1 222 ? -14.102 5.199 20.658 1.00 86.56 222 LYS A N 1
ATOM 1811 C CA . LYS A 1 222 ? -14.653 4.001 21.277 1.00 86.56 222 LYS A CA 1
ATOM 1812 C C . LYS A 1 222 ? -13.763 2.799 20.969 1.00 86.56 222 LYS A C 1
ATOM 1814 O O . LYS A 1 222 ? -12.950 2.812 20.036 1.00 86.56 222 LYS A O 1
ATOM 1819 N N . GLU A 1 223 ? -13.982 1.746 21.747 1.00 85.12 22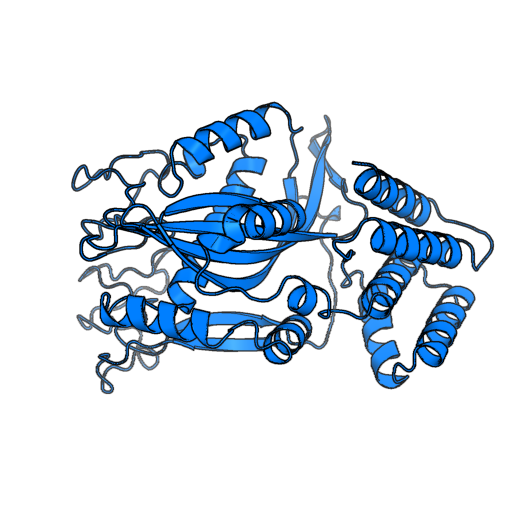3 GLU A N 1
ATOM 1820 C CA . GLU A 1 223 ? -13.415 0.431 21.488 1.00 85.12 223 GLU A CA 1
ATOM 1821 C C . GLU A 1 223 ? -13.682 0.011 20.036 1.00 85.12 223 GLU A C 1
ATOM 1823 O O . GLU A 1 223 ? -14.813 0.083 19.543 1.00 85.12 223 GLU A O 1
ATOM 1828 N N . ASN A 1 224 ? -12.619 -0.422 19.362 1.00 87.75 224 ASN A N 1
ATOM 1829 C CA . ASN A 1 224 ? -12.680 -0.935 18.008 1.00 87.75 224 ASN A CA 1
ATOM 1830 C C . ASN A 1 224 ? -12.939 -2.450 18.054 1.00 87.75 224 ASN A C 1
ATOM 1832 O O . ASN A 1 224 ? -12.147 -3.197 18.622 1.00 87.75 224 ASN A O 1
ATOM 1836 N N . LYS A 1 225 ? -14.034 -2.895 17.429 1.00 87.25 225 LYS A N 1
ATOM 1837 C CA . LYS A 1 225 ? -14.470 -4.303 17.383 1.00 87.25 225 LYS A CA 1
ATOM 1838 C C . LYS A 1 225 ? -14.252 -4.982 16.029 1.00 87.25 225 LYS A C 1
ATOM 1840 O O . LYS A 1 225 ? -14.739 -6.090 15.817 1.00 87.25 225 LYS A O 1
ATOM 1845 N N . GLY A 1 226 ? -13.602 -4.315 15.079 1.00 87.19 226 GLY A N 1
ATOM 1846 C CA . GLY A 1 226 ? -13.380 -4.843 13.736 1.00 87.19 226 GLY A CA 1
ATOM 1847 C C . GLY A 1 226 ? -12.652 -3.863 12.820 1.00 87.19 226 GLY A C 1
ATOM 1848 O O . GLY A 1 226 ? -12.658 -2.657 13.022 1.00 87.19 226 GLY A O 1
ATOM 1849 N N . SER A 1 227 ? -12.036 -4.363 11.754 1.00 89.75 227 SER A N 1
ATOM 1850 C CA . SER A 1 227 ? -11.294 -3.502 10.829 1.00 89.75 227 SER A CA 1
ATOM 1851 C C . SER A 1 227 ? -12.096 -3.195 9.566 1.00 89.75 227 SER A C 1
ATOM 1853 O O . SER A 1 227 ? -12.351 -4.087 8.753 1.00 89.75 227 SER A O 1
ATOM 1855 N N . ILE A 1 228 ? -12.407 -1.917 9.329 1.00 92.88 228 ILE A N 1
ATOM 1856 C CA . ILE A 1 228 ? -13.088 -1.469 8.093 1.00 92.88 228 ILE A CA 1
ATOM 1857 C C . ILE A 1 228 ? -12.272 -1.774 6.826 1.00 92.88 228 ILE A C 1
ATOM 1859 O O . ILE A 1 228 ? -12.833 -1.986 5.747 1.00 92.88 228 ILE A O 1
ATOM 1863 N N . TYR A 1 229 ? -10.950 -1.879 6.971 1.00 92.69 229 TYR A N 1
ATOM 1864 C CA . TYR A 1 229 ? -10.016 -2.290 5.921 1.00 92.69 229 TYR A CA 1
ATOM 1865 C C . TYR A 1 229 ? -10.148 -3.781 5.589 1.00 92.69 229 TYR A C 1
ATOM 1867 O O . TYR A 1 229 ? -10.000 -4.165 4.434 1.00 92.69 229 TYR A O 1
ATOM 1875 N N . ALA A 1 230 ? -10.507 -4.607 6.575 1.00 88.31 230 ALA A N 1
ATOM 1876 C CA . ALA A 1 230 ? -10.765 -6.040 6.430 1.00 88.31 230 ALA A CA 1
ATOM 1877 C C . ALA A 1 230 ? -12.265 -6.353 6.265 1.00 88.31 230 ALA A C 1
ATOM 1879 O O . ALA A 1 230 ? -12.721 -7.438 6.618 1.00 88.31 230 ALA A O 1
ATOM 1880 N N . LYS A 1 231 ? -13.046 -5.394 5.739 1.00 89.44 231 LYS A N 1
ATOM 1881 C CA . LYS A 1 231 ? -14.493 -5.533 5.506 1.00 89.44 231 LYS A CA 1
ATOM 1882 C C . LYS A 1 231 ? -15.267 -5.899 6.791 1.00 89.44 231 LYS A C 1
ATOM 1884 O O . LYS A 1 231 ? -16.194 -6.703 6.751 1.00 89.44 231 LYS A O 1
ATOM 1889 N N . GLN A 1 232 ? -14.924 -5.295 7.929 1.00 90.12 232 GLN A N 1
ATOM 1890 C CA . GLN A 1 232 ? -15.654 -5.441 9.193 1.00 90.12 232 GLN A CA 1
ATOM 1891 C C . GLN A 1 232 ? -16.026 -4.084 9.784 1.00 90.12 232 GLN A C 1
ATOM 1893 O O . GLN A 1 232 ? -15.261 -3.128 9.731 1.00 90.12 232 GLN A O 1
ATOM 1898 N N . CYS A 1 233 ? -17.213 -3.986 10.371 1.00 92.62 233 CYS A N 1
ATOM 1899 C CA . CYS A 1 233 ? -17.643 -2.777 11.051 1.00 92.62 233 CYS A CA 1
ATOM 1900 C C . CYS A 1 233 ? -16.867 -2.595 12.359 1.00 92.62 233 CYS A C 1
ATOM 1902 O O . CYS A 1 233 ? -16.963 -3.429 13.256 1.00 92.62 233 CYS A O 1
ATOM 1904 N N . SER A 1 234 ? -16.193 -1.460 12.505 1.00 92.69 234 SER A N 1
ATOM 1905 C CA . SER A 1 234 ? -15.456 -1.074 13.714 1.00 92.69 234 SER A CA 1
ATOM 1906 C C . SER A 1 234 ? -16.321 -0.949 14.971 1.00 92.69 234 SER A C 1
ATOM 1908 O O . SER A 1 234 ? -15.821 -1.116 16.077 1.00 92.69 234 SER A O 1
ATOM 1910 N N . ASN A 1 235 ? -17.626 -0.696 14.826 1.00 93.31 235 ASN A N 1
ATOM 1911 C CA . ASN A 1 235 ? -18.535 -0.518 15.961 1.00 93.31 235 ASN A CA 1
ATOM 1912 C C . ASN A 1 235 ? -19.180 -1.825 16.458 1.00 93.31 235 ASN A C 1
ATOM 1914 O O . ASN A 1 235 ? -19.408 -1.975 17.655 1.00 93.31 235 ASN A O 1
ATOM 1918 N N . CYS A 1 236 ? -19.521 -2.764 15.565 1.00 91.50 236 CYS A N 1
ATOM 1919 C CA . CYS A 1 236 ? -20.225 -4.000 15.948 1.00 91.50 236 CYS A CA 1
ATOM 1920 C C . CYS A 1 236 ? -19.508 -5.306 15.576 1.00 91.50 236 CYS A C 1
ATOM 1922 O O . CYS A 1 236 ? -20.025 -6.369 15.903 1.00 91.50 236 CYS A O 1
ATOM 1924 N N . GLY A 1 237 ? -18.383 -5.256 14.856 1.00 88.25 237 GLY A N 1
ATOM 1925 C CA . GLY A 1 237 ? -17.683 -6.441 14.338 1.00 88.25 237 GLY A CA 1
ATOM 1926 C C . GLY A 1 237 ? -18.414 -7.168 13.198 1.00 88.25 237 GLY A C 1
ATOM 1927 O O . GLY A 1 237 ? -17.958 -8.201 12.707 1.00 88.25 237 GLY A O 1
ATOM 1928 N N . GLY A 1 238 ? -19.566 -6.650 12.758 1.00 87.56 238 GLY A N 1
ATOM 1929 C CA . GLY A 1 238 ? -20.348 -7.217 11.662 1.00 87.56 238 GLY A CA 1
ATOM 1930 C C . GLY A 1 238 ? -19.600 -7.158 10.330 1.00 87.56 238 GLY A C 1
ATOM 1931 O O . GLY A 1 238 ? -18.931 -6.172 10.026 1.00 87.56 238 GLY A O 1
ATOM 1932 N N . THR A 1 239 ? -19.736 -8.206 9.524 1.00 86.88 239 THR A N 1
ATOM 1933 C CA . THR A 1 239 ? -19.155 -8.295 8.179 1.00 86.88 239 THR A CA 1
ATOM 1934 C C . THR A 1 239 ? -19.746 -7.223 7.257 1.00 86.88 239 THR A C 1
ATOM 1936 O O . THR A 1 239 ? -20.951 -7.027 7.223 1.00 86.88 239 THR A O 1
ATOM 1939 N N . ILE A 1 240 ? -18.925 -6.526 6.478 1.00 88.06 240 ILE A N 1
ATOM 1940 C CA . ILE A 1 240 ? -19.374 -5.560 5.470 1.00 88.06 240 ILE A CA 1
ATOM 1941 C C . ILE A 1 240 ? -19.526 -6.313 4.148 1.00 88.06 240 ILE A C 1
ATOM 1943 O O . ILE A 1 240 ? -18.533 -6.659 3.510 1.00 88.06 240 ILE A O 1
ATOM 1947 N N . LEU A 1 241 ? -20.774 -6.589 3.761 1.00 80.38 241 LEU A N 1
ATOM 1948 C CA . LEU A 1 241 ? -21.098 -7.298 2.517 1.00 80.38 241 LEU A CA 1
ATOM 1949 C C . LEU A 1 241 ? -20.971 -6.380 1.298 1.00 80.38 241 LEU A C 1
ATOM 1951 O O . LEU A 1 241 ? -20.338 -6.740 0.310 1.00 80.38 241 LEU A O 1
ATOM 1955 N N . ASP A 1 242 ? -21.544 -5.181 1.394 1.00 84.44 242 ASP A N 1
ATOM 1956 C CA . ASP A 1 242 ? -21.434 -4.149 0.370 1.00 84.44 242 ASP A CA 1
ATOM 1957 C C . ASP A 1 242 ? -20.374 -3.124 0.778 1.00 84.44 242 ASP A C 1
ATOM 1959 O O . ASP A 1 242 ? -20.601 -2.244 1.612 1.00 84.44 242 ASP A O 1
ATOM 1963 N N . THR A 1 243 ? -19.195 -3.235 0.172 1.00 82.88 243 THR A N 1
ATOM 1964 C CA . THR A 1 243 ? -18.066 -2.333 0.421 1.00 82.88 243 THR A CA 1
ATOM 1965 C C . THR A 1 243 ? -18.277 -0.927 -0.139 1.00 82.88 243 THR A C 1
ATOM 1967 O O . THR A 1 243 ? -17.489 -0.031 0.177 1.00 82.88 243 THR A O 1
ATOM 1970 N N . THR A 1 244 ? -19.319 -0.734 -0.954 1.00 84.62 244 THR A N 1
ATOM 1971 C CA . THR A 1 244 ? -19.742 0.556 -1.502 1.00 84.62 244 THR A CA 1
ATOM 1972 C C . THR A 1 244 ? -20.822 1.223 -0.656 1.00 84.62 244 THR A C 1
ATOM 1974 O O . THR A 1 244 ? -21.251 2.318 -0.999 1.00 84.62 244 THR A O 1
ATOM 1977 N N . ASN A 1 245 ? -21.256 0.647 0.466 1.00 86.69 245 ASN A N 1
ATOM 1978 C CA . ASN A 1 245 ? -22.105 1.356 1.418 1.00 86.69 245 ASN A CA 1
ATOM 1979 C C . ASN A 1 245 ? -21.242 2.028 2.495 1.00 86.69 245 ASN A C 1
ATOM 1981 O O . ASN A 1 245 ? -20.271 1.451 2.976 1.00 86.69 245 ASN A O 1
ATOM 1985 N N . ILE A 1 246 ? -21.576 3.267 2.861 1.00 92.06 246 ILE A N 1
ATOM 1986 C CA . ILE A 1 246 ? -20.896 3.992 3.946 1.00 92.06 246 ILE A CA 1
ATOM 1987 C C . ILE A 1 246 ? -21.482 3.645 5.321 1.00 92.06 246 ILE A C 1
ATOM 1989 O O . ILE A 1 246 ? -20.813 3.828 6.332 1.00 92.06 246 ILE A O 1
ATOM 1993 N N . ASN A 1 247 ? -22.699 3.098 5.362 1.00 94.56 247 ASN A N 1
ATOM 1994 C CA . ASN A 1 247 ? -23.365 2.682 6.588 1.00 94.56 247 ASN A CA 1
ATOM 1995 C C . ASN A 1 247 ? -23.291 1.163 6.742 1.00 94.56 247 ASN A C 1
ATOM 1997 O O . ASN A 1 247 ? -23.547 0.407 5.804 1.00 94.56 247 ASN A O 1
ATOM 2001 N N . CYS A 1 248 ? -23.001 0.705 7.957 1.00 92.69 248 CYS A N 1
ATOM 2002 C CA . CYS A 1 248 ? -23.043 -0.709 8.295 1.00 92.69 248 CYS A CA 1
ATOM 2003 C C . CYS A 1 248 ? -24.472 -1.256 8.176 1.00 92.69 248 CYS A C 1
ATOM 2005 O O . CYS A 1 248 ? -25.379 -0.780 8.858 1.00 92.69 248 CYS A O 1
ATOM 2007 N N . SER A 1 249 ? -24.663 -2.317 7.391 1.00 92.31 249 SER A N 1
ATOM 2008 C CA . SER A 1 249 ? -25.972 -2.960 7.203 1.00 92.31 249 SER A CA 1
ATOM 2009 C C . SER A 1 249 ? -26.539 -3.613 8.471 1.00 92.31 249 SER A C 1
ATOM 2011 O O . SER A 1 249 ? -27.731 -3.893 8.521 1.00 92.31 249 SER A O 1
ATOM 2013 N N . TYR A 1 250 ? -25.705 -3.859 9.488 1.00 90.94 250 TYR A N 1
ATOM 2014 C CA . TYR A 1 250 ? -26.110 -4.530 10.728 1.00 90.94 250 TYR A CA 1
ATOM 2015 C C . TYR A 1 250 ? -26.483 -3.555 11.846 1.00 90.94 250 TYR A C 1
ATOM 2017 O O . TYR A 1 250 ? -27.503 -3.738 12.500 1.00 90.94 250 TYR A O 1
ATOM 2025 N N . CYS A 1 251 ? -25.657 -2.533 12.095 1.00 93.19 251 CYS A N 1
ATOM 2026 C CA . CYS A 1 251 ? -25.859 -1.600 13.214 1.00 93.19 251 CYS A CA 1
ATOM 2027 C C . CYS A 1 251 ? -26.110 -0.147 12.788 1.00 93.19 251 CYS A C 1
ATOM 2029 O O . CYS A 1 251 ? -26.290 0.708 13.649 1.00 93.19 251 CYS A O 1
ATOM 2031 N N . GLY A 1 252 ? -26.078 0.157 11.487 1.00 92.94 252 GLY A N 1
ATOM 2032 C CA . GLY A 1 252 ? -26.279 1.507 10.955 1.00 92.94 252 GLY A CA 1
ATOM 2033 C C . GLY A 1 252 ? -25.111 2.476 11.165 1.00 92.94 252 GLY A C 1
ATOM 2034 O O . GLY A 1 252 ? -25.199 3.616 10.724 1.00 92.94 252 GLY A O 1
ATOM 2035 N N . ASN A 1 253 ? -24.017 2.051 11.813 1.00 94.06 253 ASN A N 1
ATOM 2036 C CA . ASN A 1 253 ? -22.861 2.913 12.063 1.00 94.06 253 ASN A CA 1
ATOM 2037 C C . ASN A 1 253 ? -22.231 3.418 10.758 1.00 94.06 253 ASN A C 1
ATOM 2039 O O . ASN A 1 253 ? -22.036 2.635 9.825 1.00 94.06 253 ASN A O 1
ATOM 2043 N N . ILE A 1 254 ? -21.851 4.695 10.738 1.00 95.00 254 ILE A N 1
ATOM 2044 C CA . ILE A 1 254 ? -21.074 5.297 9.651 1.00 95.00 254 ILE A CA 1
ATOM 2045 C C . ILE A 1 254 ? -19.649 4.739 9.715 1.00 95.00 254 ILE A C 1
ATOM 2047 O O . ILE A 1 254 ? -18.974 4.851 10.739 1.00 95.00 254 ILE A O 1
ATOM 2051 N N . LEU A 1 255 ? -19.203 4.104 8.634 1.00 94.94 255 LEU A N 1
ATOM 2052 C CA . LEU A 1 255 ? -17.969 3.321 8.609 1.00 94.94 255 LEU A CA 1
ATOM 2053 C C . LEU A 1 255 ? -16.704 4.189 8.624 1.00 94.94 255 LEU A C 1
ATOM 2055 O O . LEU A 1 255 ? -15.757 3.844 9.325 1.00 94.94 255 LEU A O 1
ATOM 2059 N N . ASN A 1 256 ? -16.694 5.331 7.933 1.00 95.38 256 ASN A N 1
ATOM 2060 C CA . ASN A 1 256 ? -15.527 6.219 7.855 1.00 95.38 256 ASN A CA 1
ATOM 2061 C C . ASN A 1 256 ? -15.403 7.164 9.061 1.00 95.38 256 ASN A C 1
ATOM 2063 O O . ASN A 1 256 ? -15.125 8.353 8.917 1.00 95.38 256 ASN A O 1
ATOM 2067 N N . SER A 1 257 ? -15.629 6.641 10.267 1.00 94.56 257 SER A N 1
ATOM 2068 C CA . SER A 1 257 ? -15.637 7.433 11.493 1.00 94.56 257 SER A CA 1
ATOM 2069 C C . SER A 1 257 ? -14.362 7.262 12.315 1.00 94.56 257 SER A C 1
ATOM 2071 O O . SER A 1 257 ? -14.109 6.198 12.888 1.00 94.56 257 SER A O 1
ATOM 2073 N N . GLU A 1 258 ? -13.644 8.372 12.497 1.00 95.00 258 GLU A N 1
ATOM 2074 C CA . GLU A 1 258 ? -12.469 8.493 13.379 1.00 95.00 258 GLU A CA 1
ATOM 2075 C C . GLU A 1 258 ? -12.794 8.215 14.857 1.00 95.00 258 GLU A C 1
ATOM 2077 O O . GLU A 1 258 ? -11.892 8.027 15.666 1.00 95.00 258 GLU A O 1
ATOM 2082 N N . SER A 1 259 ? -14.080 8.169 15.224 1.00 93.81 259 SER A N 1
ATOM 2083 C CA . SER A 1 259 ? -14.524 7.820 16.579 1.00 93.81 259 SER A CA 1
ATOM 2084 C C . SER A 1 259 ? -14.517 6.314 16.864 1.00 93.81 259 SER A C 1
ATOM 2086 O O . SER A 1 259 ? -14.760 5.914 18.000 1.00 93.81 259 SER A O 1
ATOM 2088 N N . THR A 1 260 ? -14.271 5.473 15.851 1.00 91.25 260 THR A N 1
ATOM 2089 C CA . THR A 1 260 ? -14.348 4.003 15.974 1.00 91.25 260 THR A CA 1
ATOM 2090 C C . THR A 1 260 ? -13.190 3.258 15.310 1.00 91.25 260 THR A C 1
ATOM 2092 O O . THR A 1 260 ? -12.885 2.144 15.722 1.00 91.25 260 THR A O 1
ATOM 2095 N N . ASP A 1 261 ? -12.518 3.843 14.314 1.00 94.31 261 ASP A N 1
ATOM 2096 C CA . ASP A 1 261 ? -11.326 3.259 13.685 1.00 94.31 261 ASP A CA 1
ATOM 2097 C C . ASP A 1 261 ? -10.348 4.361 13.243 1.00 94.31 261 ASP A C 1
ATOM 2099 O O . ASP A 1 261 ? -10.662 5.550 13.286 1.00 94.31 261 ASP A O 1
ATOM 2103 N N . TRP A 1 262 ? -9.158 3.956 12.812 1.00 96.31 262 TRP A N 1
ATOM 2104 C CA . TRP A 1 262 ? -8.182 4.808 12.145 1.00 96.31 262 TRP A CA 1
ATOM 2105 C C . TRP A 1 262 ? -8.601 5.061 10.697 1.00 96.31 262 TRP A C 1
ATOM 2107 O O . TRP A 1 262 ? -8.752 4.117 9.922 1.00 96.31 262 TRP A O 1
ATOM 2117 N N . ILE A 1 263 ? -8.765 6.324 10.311 1.00 97.88 263 ILE A N 1
ATOM 2118 C CA . ILE A 1 263 ? -9.255 6.730 8.985 1.00 97.88 263 ILE A CA 1
ATOM 2119 C C . ILE A 1 263 ? -8.134 7.410 8.203 1.00 97.88 263 ILE A C 1
ATOM 2121 O O . ILE A 1 263 ? -7.458 8.284 8.742 1.00 97.88 263 ILE A O 1
ATOM 2125 N N . ILE A 1 264 ? -7.954 7.053 6.928 1.00 98.50 264 ILE A N 1
ATOM 2126 C CA . ILE A 1 264 ? -7.006 7.744 6.042 1.00 98.50 264 ILE A CA 1
ATOM 2127 C C . ILE A 1 264 ? -7.513 9.165 5.770 1.00 98.50 264 ILE A C 1
ATOM 2129 O O . ILE A 1 264 ? -8.593 9.378 5.209 1.00 98.50 264 ILE A O 1
ATOM 2133 N N . SER A 1 265 ? -6.724 10.153 6.175 1.00 97.19 265 SER A N 1
ATOM 2134 C CA . SER A 1 265 ? -7.059 11.573 6.075 1.00 97.19 265 SER A CA 1
ATOM 2135 C C . SER A 1 265 ? -6.356 12.282 4.924 1.00 97.19 265 SER A C 1
ATOM 2137 O O . SER A 1 265 ? -6.919 13.235 4.386 1.00 97.19 265 SER A O 1
ATOM 2139 N N . ASP A 1 266 ? -5.181 11.812 4.504 1.00 97.00 266 ASP A N 1
ATOM 2140 C CA . ASP A 1 266 ? -4.514 12.294 3.294 1.00 97.00 266 ASP A CA 1
ATOM 2141 C C . ASP A 1 266 ? -3.470 11.299 2.766 1.00 97.00 266 ASP A C 1
ATOM 2143 O O . ASP A 1 266 ? -3.019 10.409 3.489 1.00 97.00 266 ASP A O 1
ATOM 2147 N N . ILE A 1 267 ? -3.058 11.479 1.510 1.00 97.12 267 ILE A N 1
ATOM 2148 C CA . ILE A 1 267 ? -1.882 10.821 0.928 1.00 97.12 267 ILE A CA 1
ATOM 2149 C C . ILE A 1 267 ? -1.079 11.872 0.173 1.00 97.12 267 ILE A C 1
ATOM 2151 O O . ILE A 1 267 ? -1.591 12.514 -0.749 1.00 97.12 267 ILE A O 1
ATOM 2155 N N . MET A 1 268 ? 0.180 12.026 0.567 1.00 91.94 268 MET A N 1
ATOM 2156 C CA . MET A 1 268 ? 1.105 13.002 0.005 1.00 91.94 268 MET A CA 1
ATOM 2157 C C . MET A 1 268 ? 2.253 12.306 -0.711 1.00 91.94 268 MET A C 1
ATOM 2159 O O . MET A 1 268 ? 2.667 11.207 -0.328 1.00 91.94 268 MET A O 1
ATOM 2163 N N . THR A 1 269 ? 2.809 12.976 -1.719 1.00 88.44 269 THR A N 1
ATOM 2164 C CA . THR A 1 269 ? 4.146 12.612 -2.184 1.00 88.44 269 THR A CA 1
ATOM 2165 C C . THR A 1 269 ? 5.140 12.852 -1.052 1.00 88.44 269 THR A C 1
ATOM 2167 O O . THR A 1 269 ? 4.893 13.617 -0.114 1.00 88.44 269 THR A O 1
ATOM 2170 N N . TYR A 1 270 ? 6.282 12.187 -1.121 1.00 78.94 270 TYR A N 1
ATOM 2171 C CA . TYR A 1 270 ? 7.309 12.361 -0.107 1.00 78.94 270 TYR A CA 1
ATOM 2172 C C . TYR A 1 270 ? 7.891 13.795 -0.088 1.00 78.94 270 TYR A C 1
ATOM 2174 O O . TYR A 1 270 ? 8.226 14.320 0.973 1.00 78.94 270 TYR A O 1
ATOM 2182 N N . GLU A 1 271 ? 7.937 14.464 -1.244 1.00 76.12 271 GLU A N 1
ATOM 2183 C CA . GLU A 1 271 ? 8.328 15.875 -1.384 1.00 76.12 271 GLU A CA 1
ATOM 2184 C C . GLU A 1 271 ? 7.320 16.832 -0.723 1.00 76.12 271 GLU A C 1
ATOM 2186 O O . GLU A 1 271 ? 7.705 17.695 0.077 1.00 76.12 271 GLU A O 1
ATOM 2191 N N . ASP A 1 272 ? 6.025 16.633 -0.981 1.00 84.62 272 ASP A N 1
ATOM 2192 C CA . ASP A 1 272 ? 4.957 17.412 -0.344 1.00 84.62 272 ASP A CA 1
ATOM 2193 C C . ASP A 1 272 ? 4.968 17.217 1.175 1.00 84.62 272 ASP A C 1
ATOM 2195 O O . ASP A 1 272 ? 4.798 18.172 1.933 1.00 84.62 272 ASP A O 1
ATOM 2199 N N . TYR A 1 273 ? 5.229 15.990 1.637 1.00 83.38 273 TYR A N 1
ATOM 2200 C CA . TYR A 1 273 ? 5.337 15.682 3.059 1.00 83.38 273 TYR A CA 1
ATOM 2201 C C . TYR A 1 273 ? 6.478 16.445 3.739 1.00 83.38 273 TYR A C 1
ATOM 2203 O O . TYR A 1 273 ? 6.300 16.968 4.840 1.00 83.38 273 TYR A O 1
ATOM 2211 N N . TYR A 1 274 ? 7.643 16.563 3.098 1.00 73.75 274 TYR A N 1
ATOM 2212 C CA . TYR A 1 274 ? 8.729 17.380 3.643 1.00 73.75 274 TYR A CA 1
ATOM 2213 C C . TYR A 1 274 ? 8.370 18.854 3.733 1.00 73.75 274 TYR A C 1
ATOM 2215 O O . TYR A 1 274 ? 8.669 19.497 4.744 1.00 73.75 274 TYR A O 1
ATOM 2223 N N . THR A 1 275 ? 7.731 19.379 2.691 1.00 78.31 275 THR A N 1
ATOM 2224 C CA . THR A 1 275 ? 7.256 20.763 2.678 1.00 78.31 275 THR A CA 1
ATOM 2225 C C . THR A 1 275 ? 6.272 20.974 3.828 1.00 78.31 275 THR A C 1
ATOM 2227 O O . THR A 1 275 ? 6.491 21.843 4.674 1.00 78.31 275 THR A O 1
ATOM 2230 N N . PHE A 1 276 ? 5.296 20.074 3.969 1.00 82.12 276 PHE A N 1
ATOM 2231 C CA . PHE A 1 276 ? 4.340 20.060 5.070 1.00 82.12 276 PHE A CA 1
ATOM 2232 C C . PHE A 1 276 ? 5.024 20.030 6.443 1.00 82.12 276 PHE A C 1
ATOM 2234 O O . PHE A 1 276 ? 4.689 20.840 7.306 1.00 82.12 276 PHE A O 1
ATOM 2241 N N . LEU A 1 277 ? 6.007 19.149 6.658 1.00 74.88 277 LEU A N 1
ATOM 2242 C CA . LEU A 1 277 ? 6.766 19.078 7.912 1.00 74.88 277 LEU A CA 1
ATOM 2243 C C . LEU A 1 277 ? 7.503 20.382 8.224 1.00 74.88 277 LEU A C 1
ATOM 2245 O O . LEU A 1 277 ? 7.549 20.800 9.382 1.00 74.88 277 LEU A O 1
ATOM 2249 N N . SER A 1 278 ? 8.090 21.017 7.209 1.00 70.31 278 SER A N 1
ATOM 2250 C CA . SER A 1 278 ? 8.835 22.265 7.381 1.00 70.31 278 SER A CA 1
ATOM 2251 C C . SER A 1 278 ? 7.927 23.427 7.794 1.00 70.31 278 SER A C 1
ATOM 2253 O O . SER A 1 278 ? 8.286 24.198 8.683 1.00 70.31 278 SER A O 1
ATOM 2255 N N . GLU A 1 279 ? 6.722 23.498 7.226 1.00 75.19 279 GLU A N 1
ATOM 2256 C CA . GLU A 1 279 ? 5.718 24.525 7.522 1.00 75.19 279 GLU A CA 1
ATOM 2257 C C . GLU A 1 279 ? 5.007 24.279 8.858 1.00 75.19 279 GLU A C 1
ATOM 2259 O O . GLU A 1 279 ? 4.606 25.215 9.549 1.00 75.19 279 GLU A O 1
ATOM 2264 N N . ASN A 1 280 ? 4.877 23.010 9.250 1.00 71.06 280 ASN A N 1
ATOM 2265 C CA . ASN A 1 280 ? 4.131 22.583 10.430 1.00 71.06 280 ASN A CA 1
ATOM 2266 C C . ASN A 1 280 ? 5.044 22.121 11.570 1.00 71.06 280 ASN A C 1
ATOM 2268 O O . ASN A 1 280 ? 4.572 21.460 12.491 1.00 71.06 280 ASN A O 1
ATOM 2272 N N . HIS A 1 281 ? 6.329 22.489 11.565 1.00 63.69 281 HIS A N 1
ATOM 2273 C CA . HIS A 1 281 ? 7.326 21.999 12.528 1.00 63.69 281 HIS A CA 1
ATOM 2274 C C . HIS A 1 281 ? 6.921 22.215 14.004 1.00 63.69 281 HIS A C 1
ATOM 2276 O O . HIS A 1 281 ? 7.368 21.489 14.889 1.00 63.69 281 HIS A O 1
ATOM 2282 N N . ASN A 1 282 ? 6.045 23.184 14.275 1.00 60.69 282 ASN A N 1
ATOM 2283 C CA . ASN A 1 282 ? 5.519 23.486 15.609 1.00 60.69 282 ASN A CA 1
ATOM 2284 C C . ASN A 1 282 ? 4.439 22.493 16.086 1.00 60.69 282 ASN A C 1
ATOM 2286 O O . ASN A 1 282 ? 4.204 22.381 17.284 1.00 60.69 282 ASN A O 1
ATOM 2290 N N . LEU A 1 283 ? 3.769 21.798 15.161 1.00 57.22 283 LEU A N 1
ATOM 2291 C CA . LEU A 1 283 ? 2.728 20.795 15.435 1.00 57.22 283 LEU A CA 1
ATOM 2292 C C . LEU A 1 283 ? 3.312 19.394 15.653 1.00 57.22 283 LEU A C 1
ATOM 2294 O O . LEU A 1 283 ? 2.668 18.537 16.254 1.00 57.22 283 LEU A O 1
ATOM 2298 N N . PHE A 1 284 ? 4.534 19.160 15.178 1.00 51.56 284 PHE A N 1
ATOM 2299 C CA . PHE A 1 284 ? 5.242 17.904 15.361 1.00 51.56 284 PHE A CA 1
ATOM 2300 C C . PHE A 1 284 ? 6.159 17.997 16.580 1.00 51.56 284 PHE A C 1
ATOM 2302 O O . PHE A 1 284 ? 7.298 18.459 16.501 1.00 51.56 284 PHE A O 1
ATOM 2309 N N . MET A 1 285 ? 5.677 17.528 17.734 1.00 44.47 285 MET A N 1
ATOM 2310 C CA . MET A 1 285 ? 6.532 17.399 18.920 1.00 44.47 285 MET A CA 1
ATOM 2311 C C . MET A 1 285 ? 7.674 16.395 18.681 1.00 44.47 285 MET A C 1
ATOM 2313 O O . MET A 1 285 ? 8.778 16.609 19.192 1.00 44.47 285 MET A O 1
ATOM 2317 N N . ALA A 1 286 ? 7.435 15.388 17.828 1.00 42.56 286 ALA A N 1
ATOM 2318 C CA . ALA A 1 286 ? 8.343 14.329 17.400 1.00 42.56 286 ALA A CA 1
ATOM 2319 C C . ALA A 1 286 ? 8.653 14.427 15.895 1.00 42.56 286 ALA A C 1
ATOM 2321 O O . ALA A 1 286 ? 7.806 14.103 15.070 1.00 42.56 286 ALA A O 1
ATOM 2322 N N . ASN A 1 287 ? 9.865 14.854 15.530 1.00 47.50 287 ASN A N 1
ATOM 2323 C CA . ASN A 1 287 ? 10.307 14.885 14.134 1.00 47.50 287 ASN A CA 1
ATOM 2324 C C . ASN A 1 287 ? 11.544 14.017 13.938 1.00 47.50 287 ASN A C 1
ATOM 2326 O O . ASN A 1 287 ? 12.552 14.196 14.626 1.00 47.50 287 ASN A O 1
ATOM 2330 N N . ILE A 1 288 ? 11.510 13.179 12.903 1.00 45.22 288 ILE A N 1
ATOM 2331 C CA . ILE A 1 288 ? 12.727 12.754 12.214 1.00 45.22 288 ILE A CA 1
ATOM 2332 C C . ILE A 1 288 ? 13.251 13.978 11.476 1.00 45.22 288 ILE A C 1
ATOM 2334 O O . ILE A 1 288 ? 12.499 14.645 10.767 1.00 45.22 288 ILE A O 1
ATOM 2338 N N . SER A 1 289 ? 14.533 14.311 11.640 1.00 46.09 289 SER A N 1
ATOM 2339 C CA . SER A 1 289 ? 15.074 15.436 10.879 1.00 46.09 289 SER A CA 1
ATOM 2340 C C . SER A 1 289 ? 14.980 15.127 9.377 1.00 46.09 289 SER A C 1
ATOM 2342 O O . SER A 1 289 ? 15.368 14.027 8.967 1.00 46.09 289 SER A O 1
ATOM 2344 N N . PRO A 1 290 ? 14.543 16.084 8.539 1.00 42.06 290 PRO A N 1
ATOM 2345 C CA . PRO A 1 290 ? 14.478 15.877 7.094 1.00 42.06 290 PRO A CA 1
ATOM 2346 C C . PRO A 1 290 ? 15.808 15.383 6.497 1.00 42.06 290 PRO A C 1
ATOM 2348 O O . PRO A 1 290 ? 15.847 14.501 5.649 1.00 42.06 290 PRO A O 1
ATOM 2351 N N . LYS A 1 291 ? 16.930 15.838 7.072 1.00 42.19 291 LYS A N 1
ATOM 2352 C CA . LYS A 1 291 ? 18.298 15.436 6.701 1.00 42.19 291 LYS A CA 1
ATOM 2353 C C . LYS A 1 291 ? 18.691 14.001 7.091 1.00 42.19 291 LYS A C 1
ATOM 2355 O O . LYS A 1 291 ? 19.653 13.471 6.539 1.00 42.19 291 LYS A O 1
ATOM 2360 N N . LYS A 1 292 ? 18.031 13.371 8.073 1.00 46.59 292 LYS A N 1
ATOM 2361 C CA . LYS A 1 292 ? 18.264 11.951 8.420 1.00 46.59 292 LYS A CA 1
ATOM 2362 C C . LYS A 1 292 ? 17.566 11.020 7.432 1.00 46.59 292 LYS A C 1
ATOM 2364 O O . LYS A 1 292 ? 18.124 9.979 7.102 1.00 46.59 292 LYS A O 1
ATOM 2369 N N . LEU A 1 293 ? 16.408 11.433 6.926 1.00 42.47 293 LEU A N 1
ATOM 2370 C CA . LEU A 1 293 ? 15.657 10.716 5.900 1.00 42.47 293 LEU A CA 1
ATOM 2371 C C . LEU A 1 293 ? 16.317 10.793 4.503 1.00 42.47 293 LEU A C 1
ATOM 2373 O O . LEU A 1 293 ? 16.144 9.891 3.690 1.00 42.47 293 LEU A O 1
ATOM 2377 N N . GLU A 1 294 ? 17.134 11.818 4.235 1.00 42.16 294 GLU A N 1
ATOM 2378 C CA . GLU A 1 294 ? 17.928 11.949 2.995 1.00 42.16 294 GLU A CA 1
ATOM 2379 C C . GLU A 1 294 ? 19.116 10.974 2.899 1.00 42.16 294 GLU A C 1
ATOM 2381 O O . GLU A 1 294 ? 19.571 10.647 1.804 1.00 42.16 294 GLU A O 1
ATOM 2386 N N . LYS A 1 295 ? 19.651 10.479 4.024 1.00 44.94 295 LYS A N 1
ATOM 2387 C CA . LYS A 1 295 ? 20.893 9.674 4.037 1.00 44.94 295 LYS A CA 1
ATOM 2388 C C . LYS A 1 295 ? 20.707 8.195 3.680 1.00 44.94 295 LYS A C 1
ATOM 2390 O O . LYS A 1 295 ? 21.633 7.406 3.870 1.00 44.94 295 LYS A O 1
ATOM 2395 N N . ILE A 1 296 ? 19.535 7.833 3.170 1.00 45.69 296 ILE A N 1
ATOM 2396 C CA . ILE A 1 296 ? 19.054 6.446 3.138 1.00 45.69 296 ILE A CA 1
ATOM 2397 C C . ILE A 1 296 ? 19.496 5.680 1.885 1.00 45.69 296 ILE A C 1
ATOM 2399 O O . ILE A 1 296 ? 19.484 4.456 1.863 1.00 45.69 296 ILE A O 1
ATOM 2403 N N . TYR A 1 297 ? 20.061 6.374 0.901 1.00 48.94 297 TYR A N 1
ATOM 2404 C CA . TYR A 1 297 ? 20.953 5.780 -0.089 1.00 48.94 297 TYR A CA 1
ATOM 2405 C C . TYR A 1 297 ? 22.036 6.798 -0.395 1.00 48.94 297 TYR A C 1
ATOM 2407 O O . TYR A 1 297 ? 21.762 7.993 -0.510 1.00 48.94 297 TYR A O 1
ATOM 2415 N N . LYS A 1 298 ? 23.282 6.363 -0.595 1.00 59.75 298 LYS A N 1
ATOM 2416 C CA . LYS A 1 298 ? 24.197 7.256 -1.311 1.00 59.75 298 LYS A CA 1
ATOM 2417 C C . LYS A 1 298 ? 23.584 7.395 -2.705 1.00 59.75 298 LYS A C 1
ATOM 2419 O O . LYS A 1 298 ? 23.242 6.375 -3.283 1.00 59.75 298 LYS A O 1
ATOM 2424 N N . ASN A 1 299 ? 23.479 8.593 -3.286 1.00 63.47 299 ASN A N 1
ATOM 2425 C CA . ASN A 1 299 ? 22.990 8.783 -4.674 1.00 63.47 299 ASN A CA 1
ATOM 2426 C C . ASN A 1 299 ? 23.604 7.793 -5.683 1.00 63.47 299 ASN A C 1
ATOM 2428 O O . ASN A 1 299 ? 23.010 7.444 -6.693 1.00 63.47 299 ASN A O 1
ATOM 2432 N N . ARG A 1 300 ? 24.801 7.311 -5.353 1.00 69.12 300 ARG A N 1
ATOM 2433 C CA . ARG A 1 300 ? 25.532 6.211 -5.968 1.00 69.12 300 ARG A CA 1
ATOM 2434 C C . ARG A 1 300 ? 24.783 4.869 -6.057 1.00 69.12 300 ARG A C 1
ATOM 2436 O O . ARG A 1 300 ? 24.912 4.210 -7.076 1.00 69.12 300 ARG A O 1
ATOM 2443 N N . ASP A 1 301 ? 24.055 4.453 -5.024 1.00 71.56 301 ASP A N 1
ATOM 2444 C CA . ASP A 1 301 ? 23.314 3.186 -4.978 1.00 71.56 301 ASP A CA 1
ATOM 2445 C C . ASP A 1 301 ? 22.095 3.237 -5.913 1.00 71.56 301 ASP A C 1
ATOM 2447 O O . ASP A 1 301 ? 21.939 2.346 -6.746 1.00 71.56 301 ASP A O 1
ATOM 2451 N N . TYR A 1 302 ? 21.315 4.329 -5.871 1.00 75.50 302 TYR A N 1
ATOM 2452 C CA . TYR A 1 302 ? 20.258 4.589 -6.861 1.00 75.50 302 TYR A CA 1
ATOM 2453 C C . TYR A 1 302 ? 20.828 4.652 -8.280 1.00 75.50 302 TYR A C 1
ATOM 2455 O O . TYR A 1 302 ? 20.308 4.010 -9.189 1.00 75.50 302 TYR A O 1
ATOM 2463 N N . ALA A 1 303 ? 21.932 5.386 -8.464 1.00 80.44 303 ALA A N 1
ATOM 2464 C CA . ALA A 1 303 ? 22.591 5.488 -9.759 1.00 80.44 303 ALA A CA 1
ATOM 2465 C C . ALA A 1 303 ? 23.016 4.116 -10.286 1.00 80.44 303 ALA A C 1
ATOM 2467 O O . ALA A 1 303 ? 22.774 3.814 -11.446 1.00 80.44 303 ALA A O 1
ATOM 2468 N N . PHE A 1 304 ? 23.636 3.282 -9.447 1.00 82.88 304 PHE A N 1
ATOM 2469 C CA . PHE A 1 304 ? 24.121 1.975 -9.871 1.00 82.88 304 PHE A CA 1
ATOM 2470 C C . PHE A 1 304 ? 22.966 1.043 -10.238 1.00 82.88 304 PHE A C 1
ATOM 2472 O O . PHE A 1 304 ? 22.988 0.467 -11.319 1.00 82.88 304 PHE A O 1
ATOM 2479 N N . ASN A 1 305 ? 21.936 0.962 -9.391 1.00 84.12 305 ASN A N 1
ATOM 2480 C CA . ASN A 1 305 ? 20.730 0.186 -9.671 1.00 84.12 305 ASN A CA 1
ATOM 2481 C C . ASN A 1 305 ? 20.083 0.604 -11.000 1.00 84.12 305 ASN A C 1
ATOM 2483 O O . ASN A 1 305 ? 19.843 -0.235 -11.861 1.00 84.12 305 ASN A O 1
ATOM 2487 N N . ASN A 1 306 ? 19.858 1.904 -11.204 1.00 87.31 306 ASN A N 1
ATOM 2488 C CA . ASN A 1 306 ? 19.163 2.383 -12.398 1.00 87.31 306 ASN A CA 1
ATOM 2489 C C . ASN A 1 306 ? 19.998 2.233 -13.673 1.00 87.31 306 ASN A C 1
ATOM 2491 O O . ASN A 1 306 ? 19.435 2.022 -14.739 1.00 87.31 306 ASN A O 1
ATOM 2495 N N . ILE A 1 307 ? 21.329 2.310 -13.570 1.00 87.50 307 ILE A N 1
ATOM 2496 C CA . ILE A 1 307 ? 22.237 1.996 -14.681 1.00 87.50 307 ILE A CA 1
ATOM 2497 C C . ILE A 1 307 ? 22.107 0.526 -15.080 1.00 87.50 307 ILE A C 1
ATOM 2499 O O . ILE A 1 307 ? 22.065 0.230 -16.267 1.00 87.50 307 ILE A O 1
ATOM 2503 N N . LEU A 1 308 ? 22.006 -0.389 -14.112 1.00 86.25 308 LEU A N 1
ATOM 2504 C CA . LEU A 1 308 ? 21.813 -1.807 -14.411 1.00 86.25 308 LEU A CA 1
ATOM 2505 C C . LEU A 1 308 ? 20.447 -2.091 -15.034 1.00 86.25 308 LEU A C 1
ATOM 2507 O O . LEU A 1 308 ? 20.371 -2.911 -15.937 1.00 86.25 308 LEU A O 1
ATOM 2511 N N . VAL A 1 309 ? 19.389 -1.405 -14.590 1.00 86.12 309 VAL A N 1
ATOM 2512 C CA . VAL A 1 309 ? 18.069 -1.496 -15.236 1.00 86.12 309 VAL A CA 1
ATOM 2513 C C . VAL A 1 309 ? 18.102 -0.927 -16.658 1.00 86.12 309 VAL A C 1
ATOM 2515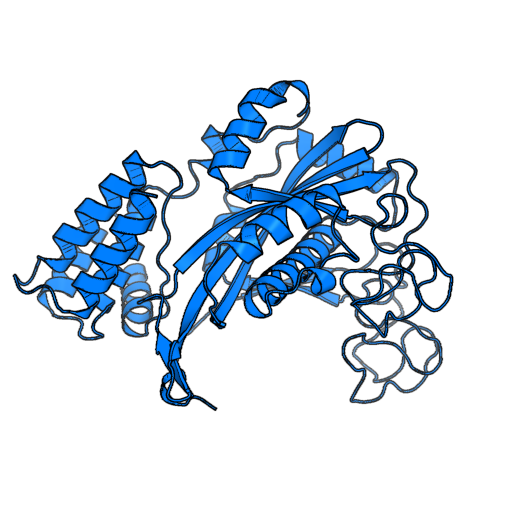 O O . VAL A 1 309 ? 17.444 -1.477 -17.531 1.00 86.12 309 VAL A O 1
ATOM 2518 N N . MET A 1 310 ? 18.865 0.148 -16.892 1.00 88.94 310 MET A N 1
ATOM 2519 C CA . MET A 1 310 ? 19.016 0.764 -18.215 1.00 88.94 310 MET A CA 1
ATOM 2520 C C . MET A 1 310 ? 19.664 -0.199 -19.209 1.00 88.94 310 MET A C 1
ATOM 2522 O O . MET A 1 310 ? 19.041 -0.542 -20.200 1.00 88.94 310 MET A O 1
ATOM 2526 N N . ILE A 1 311 ? 20.848 -0.706 -18.866 1.00 86.25 311 ILE A N 1
ATOM 2527 C CA . ILE A 1 311 ? 21.594 -1.703 -19.653 1.00 86.25 311 ILE A CA 1
ATOM 2528 C C . ILE A 1 311 ? 20.772 -2.994 -19.860 1.00 86.25 311 ILE A C 1
ATOM 2530 O O . ILE A 1 311 ? 20.967 -3.742 -20.802 1.00 86.25 311 ILE A O 1
ATOM 2534 N N . ALA A 1 312 ? 19.832 -3.292 -18.958 1.00 84.88 312 ALA A N 1
ATOM 2535 C CA . ALA A 1 312 ? 18.955 -4.456 -19.067 1.00 84.88 312 ALA A CA 1
ATOM 2536 C C . ALA A 1 312 ? 17.708 -4.255 -19.935 1.00 84.88 312 ALA A C 1
ATOM 2538 O O . ALA A 1 312 ? 16.919 -5.200 -20.068 1.00 84.88 312 ALA A O 1
ATOM 2539 N N . ALA A 1 313 ? 17.439 -3.034 -20.402 1.00 83.88 313 ALA A N 1
ATOM 2540 C CA . ALA A 1 313 ? 16.110 -2.649 -20.871 1.00 83.88 313 ALA A CA 1
ATOM 2541 C C . ALA A 1 313 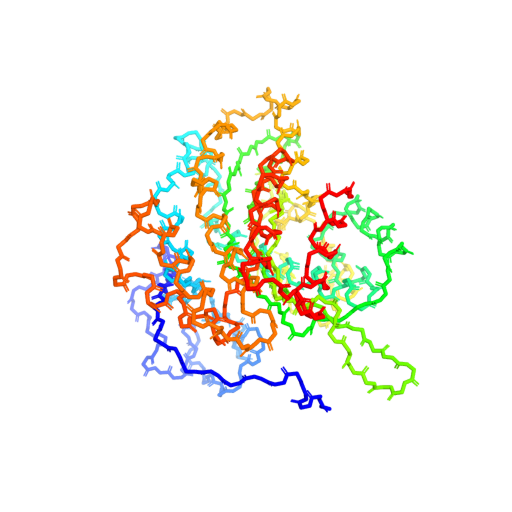? 15.660 -3.472 -22.088 1.00 83.88 313 ALA A C 1
ATOM 2543 O O . ALA A 1 313 ? 14.524 -3.963 -22.123 1.00 83.88 313 ALA A O 1
ATOM 2544 N N . ASP A 1 314 ? 16.565 -3.683 -23.040 1.00 79.62 314 ASP A N 1
ATOM 2545 C CA . ASP A 1 314 ? 16.345 -4.466 -24.258 1.00 79.62 314 ASP A CA 1
ATOM 2546 C C . ASP A 1 314 ? 16.404 -5.993 -24.020 1.00 79.62 314 ASP A C 1
ATOM 2548 O O . ASP A 1 314 ? 15.857 -6.783 -24.792 1.00 79.62 314 ASP A O 1
ATOM 2552 N N . GLY A 1 315 ? 16.969 -6.422 -22.887 1.00 74.38 315 GLY A N 1
ATOM 2553 C CA . GLY A 1 315 ? 17.185 -7.822 -22.529 1.00 74.38 315 GLY A CA 1
ATOM 2554 C C . GLY A 1 315 ? 18.458 -8.437 -23.121 1.00 74.38 315 GLY A C 1
ATOM 2555 O O . GLY A 1 315 ? 18.658 -9.645 -22.964 1.00 74.38 315 GLY A O 1
ATOM 2556 N N . ILE A 1 316 ? 19.314 -7.642 -23.764 1.00 78.94 316 ILE A N 1
ATOM 2557 C CA . ILE A 1 316 ? 20.601 -8.048 -24.323 1.00 78.94 316 ILE A CA 1
ATOM 2558 C C . ILE A 1 316 ? 21.690 -7.339 -23.520 1.00 78.94 316 ILE A C 1
ATOM 2560 O O . ILE A 1 316 ? 21.941 -6.165 -23.688 1.00 78.94 316 ILE A O 1
ATOM 2564 N N . PHE A 1 317 ? 22.362 -8.071 -22.632 1.00 77.12 317 PHE A N 1
ATOM 2565 C CA . PHE A 1 317 ? 23.495 -7.515 -21.888 1.00 77.12 317 PHE A CA 1
ATOM 2566 C C . PHE A 1 317 ? 24.783 -7.667 -22.692 1.00 77.12 317 PHE A C 1
ATOM 2568 O O . PHE A 1 317 ? 25.386 -8.751 -22.677 1.00 77.12 317 PHE A O 1
ATOM 2575 N N . GLU A 1 318 ? 25.228 -6.601 -23.347 1.00 81.44 318 GLU A N 1
ATOM 2576 C CA . GLU A 1 318 ? 26.471 -6.625 -24.109 1.00 81.44 318 GLU A CA 1
ATOM 2577 C C . GLU A 1 318 ? 27.707 -6.675 -23.191 1.00 81.44 318 GLU A C 1
ATOM 2579 O O . GLU A 1 318 ? 27.710 -6.231 -22.034 1.00 81.44 318 GLU A O 1
ATOM 2584 N N . GLU A 1 319 ? 28.810 -7.246 -23.691 1.00 82.88 319 GLU A N 1
ATOM 2585 C CA . GLU A 1 319 ? 30.043 -7.369 -22.900 1.00 82.88 319 GLU A CA 1
ATOM 2586 C C . GLU A 1 319 ? 30.604 -6.000 -22.484 1.00 82.88 319 GLU A C 1
ATOM 2588 O O . GLU A 1 319 ? 31.148 -5.863 -21.379 1.00 82.88 319 GLU A O 1
ATOM 2593 N N . GLU A 1 320 ? 30.443 -4.983 -23.335 1.00 84.00 320 GLU A N 1
ATOM 2594 C CA . GLU A 1 320 ? 30.903 -3.614 -23.089 1.00 84.00 320 GLU A CA 1
ATOM 2595 C C . GLU A 1 320 ? 30.135 -2.953 -21.936 1.00 84.00 320 GLU A C 1
ATOM 2597 O O . GLU A 1 320 ? 30.742 -2.346 -21.043 1.00 84.00 320 GLU A O 1
ATOM 2602 N N . GLU A 1 321 ? 28.822 -3.158 -21.872 1.00 84.31 321 GLU A N 1
ATOM 2603 C CA . GLU A 1 321 ? 27.960 -2.649 -20.809 1.00 84.31 321 GLU A CA 1
ATOM 2604 C C . GLU A 1 321 ? 28.224 -3.352 -19.472 1.00 84.31 321 GLU A C 1
ATOM 2606 O O . GLU A 1 321 ? 28.357 -2.707 -18.423 1.00 84.31 321 GLU A O 1
ATOM 2611 N N . ILE A 1 322 ? 28.412 -4.681 -19.494 1.00 83.12 322 ILE A N 1
ATOM 2612 C CA . ILE A 1 322 ? 28.828 -5.449 -18.311 1.00 83.12 322 ILE A CA 1
ATOM 2613 C C . ILE A 1 322 ? 30.182 -4.940 -17.811 1.00 83.12 322 ILE A C 1
ATOM 2615 O O . ILE A 1 322 ? 30.394 -4.782 -16.599 1.00 83.12 322 ILE A O 1
ATOM 2619 N N . HIS A 1 323 ? 31.124 -4.690 -18.723 1.00 86.00 323 HIS A N 1
ATOM 2620 C CA . HIS A 1 323 ? 32.433 -4.162 -18.371 1.00 86.00 323 HIS A CA 1
ATOM 2621 C C . HIS A 1 323 ? 32.319 -2.767 -17.747 1.00 86.00 323 HIS A C 1
ATOM 2623 O O . HIS A 1 323 ? 32.939 -2.502 -16.707 1.00 86.00 323 HIS A O 1
ATOM 2629 N N . PHE A 1 324 ? 31.492 -1.895 -18.326 1.00 86.12 324 PHE A N 1
ATOM 2630 C CA . PHE A 1 324 ? 31.208 -0.567 -17.799 1.00 86.12 324 PHE A CA 1
ATOM 2631 C C . PHE A 1 324 ? 30.608 -0.631 -16.390 1.00 86.12 324 PHE A C 1
ATOM 2633 O O . PHE A 1 324 ? 31.144 -0.001 -15.470 1.00 86.12 324 PHE A O 1
ATOM 2640 N N . ALA A 1 325 ? 29.580 -1.456 -16.179 1.00 85.12 325 ALA A N 1
ATOM 2641 C CA . ALA A 1 325 ? 28.949 -1.653 -14.880 1.00 85.12 325 ALA A CA 1
ATOM 2642 C C . ALA A 1 325 ? 29.949 -2.167 -13.830 1.00 85.12 325 ALA A C 1
ATOM 2644 O O . ALA A 1 325 ? 30.077 -1.583 -12.749 1.00 85.12 325 ALA A O 1
ATOM 2645 N N . LYS A 1 326 ? 30.748 -3.196 -14.153 1.00 85.62 326 LYS A N 1
ATOM 2646 C CA . LYS A 1 326 ? 31.791 -3.729 -13.252 1.00 85.62 326 LYS A CA 1
ATOM 2647 C C . LYS A 1 326 ? 32.855 -2.679 -12.916 1.00 85.62 326 LYS A C 1
ATOM 2649 O O . LYS A 1 326 ? 33.290 -2.584 -11.764 1.00 85.62 326 LYS A O 1
ATOM 2654 N N . LYS A 1 327 ? 33.277 -1.869 -13.892 1.00 86.12 327 LYS A N 1
ATOM 2655 C CA . LYS A 1 327 ? 34.250 -0.781 -13.699 1.00 86.12 327 LYS A CA 1
ATOM 2656 C C . LYS A 1 327 ? 33.692 0.317 -12.793 1.00 86.12 327 LYS A C 1
ATOM 2658 O O . LYS A 1 327 ? 34.386 0.760 -11.873 1.00 86.12 327 LYS A O 1
ATOM 2663 N N . LEU A 1 328 ? 32.445 0.727 -13.021 1.00 83.50 328 LEU A N 1
ATOM 2664 C CA . LEU A 1 328 ? 31.756 1.729 -12.214 1.00 83.50 328 LEU A CA 1
ATOM 2665 C C . LEU A 1 328 ? 31.600 1.252 -10.769 1.00 83.50 328 LEU A C 1
ATOM 2667 O O . LEU A 1 328 ? 31.944 1.973 -9.833 1.00 83.50 328 LEU A O 1
ATOM 2671 N N . ALA A 1 329 ? 31.194 -0.001 -10.592 1.00 80.19 329 ALA A N 1
ATOM 2672 C CA . ALA A 1 329 ? 30.997 -0.594 -9.284 1.00 80.19 329 ALA A CA 1
ATOM 2673 C C . ALA A 1 329 ? 32.303 -0.690 -8.472 1.00 80.19 329 ALA A C 1
ATOM 2675 O O . ALA A 1 329 ? 32.319 -0.353 -7.286 1.00 80.19 329 ALA A O 1
ATOM 2676 N N . ARG A 1 330 ? 33.430 -1.048 -9.112 1.00 82.19 330 ARG A N 1
ATOM 2677 C CA . ARG A 1 330 ? 34.769 -1.014 -8.488 1.00 82.19 330 ARG A CA 1
ATOM 2678 C C . ARG A 1 330 ? 35.170 0.397 -8.069 1.00 82.19 330 ARG A C 1
ATOM 2680 O O . ARG A 1 330 ? 35.601 0.594 -6.936 1.00 82.19 330 ARG A O 1
ATOM 2687 N N . LYS A 1 331 ? 34.984 1.390 -8.949 1.00 82.00 331 LYS A N 1
ATOM 2688 C CA . LYS A 1 331 ? 35.247 2.811 -8.642 1.00 82.00 331 LYS A CA 1
ATOM 2689 C C . LYS A 1 331 ? 34.415 3.295 -7.453 1.00 82.00 331 LYS A C 1
ATOM 2691 O O . LYS A 1 331 ? 34.839 4.159 -6.692 1.00 82.00 331 LYS A O 1
ATOM 2696 N N . TRP A 1 332 ? 33.222 2.740 -7.308 1.00 76.12 332 TRP A N 1
ATOM 2697 C CA . TRP A 1 332 ? 32.281 3.037 -6.243 1.00 76.12 332 TRP A CA 1
ATOM 2698 C C . TRP A 1 332 ? 32.448 2.122 -5.021 1.00 76.12 332 TRP A C 1
ATOM 2700 O O . TRP A 1 332 ? 31.742 2.295 -4.037 1.00 76.12 332 TRP A O 1
ATOM 2710 N N . GLY A 1 333 ? 33.418 1.208 -5.001 1.00 71.56 333 GLY A N 1
ATOM 2711 C CA . GLY A 1 333 ? 33.731 0.394 -3.825 1.00 71.56 333 GLY A CA 1
ATOM 2712 C C . GLY A 1 333 ? 32.679 -0.666 -3.478 1.00 71.56 333 GLY A C 1
ATOM 2713 O O . GLY A 1 333 ? 32.565 -1.038 -2.311 1.00 71.56 333 GLY A O 1
ATOM 2714 N N . TYR A 1 334 ? 31.895 -1.142 -4.450 1.00 71.44 334 TYR A N 1
ATOM 2715 C CA . TYR A 1 334 ? 31.078 -2.349 -4.274 1.00 71.44 334 TYR A CA 1
ATOM 2716 C C . TYR A 1 334 ? 31.954 -3.604 -4.366 1.00 71.44 334 TYR A C 1
ATOM 2718 O O . TYR A 1 334 ? 32.936 -3.640 -5.112 1.00 71.44 334 TYR A O 1
ATOM 2726 N N . SER A 1 335 ? 31.599 -4.658 -3.627 1.00 69.31 335 SER A N 1
ATOM 2727 C CA . SER A 1 335 ? 32.292 -5.943 -3.733 1.00 69.31 335 SER A CA 1
ATOM 2728 C C . SER A 1 335 ? 31.862 -6.697 -4.996 1.00 69.31 335 SER A C 1
ATOM 2730 O O . SER A 1 335 ? 30.680 -6.759 -5.324 1.00 69.31 335 SER A O 1
ATOM 2732 N N . ILE A 1 336 ? 32.825 -7.317 -5.687 1.00 64.81 336 ILE A N 1
ATOM 2733 C CA . ILE A 1 336 ? 32.609 -8.036 -6.960 1.00 64.81 336 ILE A CA 1
ATOM 2734 C C . ILE A 1 336 ? 31.557 -9.146 -6.819 1.00 64.81 336 ILE A C 1
ATOM 2736 O O . ILE A 1 336 ? 30.667 -9.237 -7.655 1.00 64.81 336 ILE A O 1
ATOM 2740 N N . LYS A 1 337 ? 31.579 -9.895 -5.709 1.00 65.12 337 LYS A N 1
ATOM 2741 C CA . LYS A 1 337 ? 30.581 -10.940 -5.424 1.00 65.12 337 LYS A CA 1
ATOM 2742 C C . LYS A 1 337 ? 29.147 -10.407 -5.288 1.00 65.12 337 LYS A C 1
ATOM 2744 O O . LYS A 1 337 ? 28.217 -11.089 -5.683 1.00 65.12 337 LYS A O 1
ATOM 2749 N N . LYS A 1 338 ? 28.954 -9.195 -4.746 1.00 62.41 338 LYS A N 1
ATOM 2750 C CA . LYS A 1 338 ? 27.616 -8.579 -4.656 1.00 62.41 338 LYS A CA 1
ATOM 2751 C C . LYS A 1 338 ? 27.131 -8.069 -6.010 1.00 62.41 338 LYS A C 1
ATOM 2753 O O . LYS A 1 338 ? 25.937 -8.067 -6.263 1.00 62.41 338 LYS A O 1
ATOM 2758 N N . ILE A 1 339 ? 28.052 -7.641 -6.872 1.00 72.88 339 ILE A N 1
ATOM 2759 C CA . ILE A 1 339 ? 27.721 -7.123 -8.204 1.00 72.88 339 ILE A CA 1
ATOM 2760 C C . ILE A 1 339 ? 27.200 -8.237 -9.114 1.00 72.88 339 ILE A C 1
ATOM 2762 O O . ILE A 1 339 ? 26.294 -7.982 -9.893 1.00 72.88 339 ILE A O 1
ATOM 2766 N N . GLU A 1 340 ? 27.739 -9.455 -9.019 1.00 71.88 340 GLU A N 1
ATOM 2767 C CA . GLU A 1 340 ? 27.283 -10.581 -9.849 1.00 71.88 340 GLU A CA 1
ATOM 2768 C C . GLU A 1 340 ? 25.813 -10.935 -9.600 1.00 71.88 340 GLU A C 1
ATOM 2770 O O . GLU A 1 340 ? 25.072 -11.063 -10.568 1.00 71.88 340 GLU A O 1
ATOM 2775 N N . GLY A 1 341 ? 25.370 -10.980 -8.339 1.00 70.06 341 GLY A N 1
ATOM 2776 C CA . GLY A 1 341 ? 23.955 -11.200 -8.014 1.00 70.06 341 GLY A CA 1
ATOM 2777 C C . GLY A 1 341 ? 23.045 -10.089 -8.547 1.00 70.06 341 GLY A C 1
ATOM 2778 O O . GLY A 1 341 ? 22.049 -10.367 -9.202 1.00 70.06 341 GLY A O 1
ATOM 2779 N N . ILE A 1 342 ? 23.423 -8.819 -8.360 1.00 71.56 342 ILE A N 1
ATOM 2780 C CA . ILE A 1 342 ? 22.617 -7.681 -8.843 1.00 71.56 342 ILE A CA 1
ATOM 2781 C C . ILE A 1 342 ? 22.574 -7.642 -10.383 1.00 71.56 342 ILE A C 1
ATOM 2783 O O . ILE A 1 342 ? 21.547 -7.307 -10.967 1.00 71.56 342 ILE A O 1
ATOM 2787 N N . LEU A 1 343 ? 23.669 -8.004 -11.061 1.00 75.25 343 LEU A N 1
ATOM 2788 C CA . LEU A 1 343 ? 23.693 -8.141 -12.521 1.00 75.25 343 LEU A CA 1
ATOM 2789 C C . LEU A 1 343 ? 22.748 -9.245 -13.004 1.00 75.25 343 LEU A C 1
ATOM 2791 O O . LEU A 1 343 ? 22.095 -9.073 -14.029 1.00 75.25 343 LEU A O 1
ATOM 2795 N N . ASP A 1 344 ? 22.669 -10.361 -12.282 1.00 74.88 344 ASP A N 1
ATOM 2796 C CA . ASP A 1 344 ? 21.745 -11.444 -12.613 1.00 74.88 344 ASP A CA 1
ATOM 2797 C C . ASP A 1 344 ? 20.281 -11.026 -12.408 1.00 74.88 344 ASP A C 1
ATOM 2799 O O . ASP A 1 344 ? 19.443 -11.237 -13.285 1.00 74.88 344 ASP A O 1
ATOM 2803 N N . MET A 1 345 ? 19.978 -10.307 -11.323 1.00 74.88 345 MET A N 1
ATOM 2804 C CA . MET A 1 345 ? 18.655 -9.701 -11.117 1.00 74.88 345 MET A CA 1
ATOM 2805 C C . MET A 1 345 ? 18.283 -8.736 -12.249 1.00 74.88 345 MET A C 1
ATOM 2807 O O . MET A 1 345 ? 17.142 -8.722 -12.713 1.00 74.88 345 MET A O 1
ATOM 2811 N N . ALA A 1 346 ? 19.244 -7.934 -12.716 1.00 79.44 346 ALA A N 1
ATOM 2812 C CA . ALA A 1 346 ? 19.035 -7.004 -13.818 1.00 79.44 346 ALA A CA 1
ATOM 2813 C C . ALA A 1 346 ? 18.695 -7.750 -15.119 1.00 79.44 346 ALA A C 1
ATOM 2815 O O . ALA A 1 346 ? 17.676 -7.459 -15.742 1.00 79.44 346 ALA A O 1
ATOM 2816 N N . LYS A 1 347 ? 19.477 -8.782 -15.467 1.00 77.94 347 LYS A N 1
ATOM 2817 C CA . LYS A 1 347 ? 19.232 -9.660 -16.629 1.00 77.94 347 LYS A CA 1
ATOM 2818 C C . LYS A 1 347 ? 17.853 -10.309 -16.606 1.00 77.94 347 LYS A C 1
ATOM 2820 O O . LYS A 1 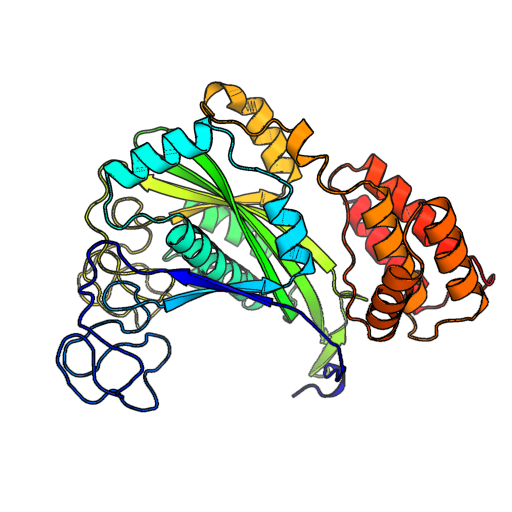347 ? 17.204 -10.428 -17.640 1.00 77.94 347 LYS A O 1
ATOM 2825 N N . ASN A 1 348 ? 17.391 -10.693 -15.421 1.00 75.06 348 ASN A N 1
ATOM 2826 C CA . ASN A 1 348 ? 16.086 -11.312 -15.222 1.00 75.06 348 ASN A CA 1
ATOM 2827 C C . ASN A 1 348 ? 14.941 -10.292 -15.044 1.00 75.06 348 ASN A C 1
ATOM 2829 O O . ASN A 1 348 ? 13.828 -10.681 -14.705 1.00 75.06 348 ASN A O 1
ATOM 2833 N N . LYS A 1 349 ? 15.164 -8.988 -15.277 1.00 75.44 349 LYS A N 1
ATOM 2834 C CA . LYS A 1 349 ? 14.142 -7.926 -15.131 1.00 75.44 349 LYS A CA 1
ATOM 2835 C C . LYS A 1 349 ? 13.490 -7.904 -13.736 1.00 75.44 349 LYS A C 1
ATOM 2837 O O . LYS A 1 349 ? 12.295 -7.631 -13.592 1.00 75.44 349 LYS A O 1
ATOM 2842 N N . LEU A 1 350 ? 14.286 -8.220 -12.713 1.00 72.81 350 LEU A N 1
ATOM 2843 C CA . LEU A 1 350 ? 13.890 -8.243 -11.300 1.00 72.81 350 LEU A CA 1
ATOM 2844 C C . LEU A 1 350 ? 14.232 -6.928 -10.589 1.00 72.81 350 LEU A C 1
ATOM 2846 O O . LEU A 1 350 ? 13.644 -6.606 -9.560 1.00 72.81 350 LEU A O 1
ATOM 2850 N N . LEU A 1 351 ? 15.139 -6.130 -11.162 1.00 79.81 351 LEU A N 1
ATOM 2851 C CA . LEU A 1 351 ? 15.414 -4.783 -10.676 1.00 79.81 351 LEU A CA 1
ATOM 2852 C C . LEU A 1 351 ? 14.315 -3.791 -11.076 1.00 79.81 351 LEU A C 1
ATOM 2854 O O . LEU A 1 351 ? 13.675 -3.899 -12.121 1.00 79.81 351 LEU A O 1
ATOM 2858 N N . VAL A 1 352 ? 14.144 -2.786 -10.224 1.00 82.00 352 VAL A N 1
ATOM 2859 C CA . VAL A 1 352 ? 13.117 -1.746 -10.329 1.00 82.00 352 VAL A CA 1
ATOM 2860 C C . VAL A 1 352 ? 13.810 -0.395 -10.438 1.00 82.00 352 VAL A C 1
ATOM 2862 O O . VAL A 1 352 ? 14.785 -0.158 -9.722 1.00 82.00 352 VAL A O 1
ATOM 2865 N N . ILE A 1 353 ? 13.309 0.519 -11.274 1.00 86.31 353 ILE A N 1
ATOM 2866 C CA . ILE A 1 353 ? 13.795 1.906 -11.258 1.00 86.31 353 ILE A CA 1
ATOM 2867 C C . ILE A 1 353 ? 13.422 2.559 -9.931 1.00 86.31 353 ILE A C 1
ATOM 2869 O O . ILE A 1 353 ? 12.251 2.626 -9.553 1.00 86.31 353 ILE A O 1
ATOM 2873 N N . ARG A 1 354 ? 14.440 3.068 -9.235 1.00 83.44 354 ARG A N 1
ATOM 2874 C CA . ARG A 1 354 ? 14.307 3.763 -7.954 1.00 83.44 354 ARG A CA 1
ATOM 2875 C C . ARG A 1 354 ? 14.981 5.124 -8.069 1.00 83.44 354 ARG A C 1
ATOM 2877 O O . ARG A 1 354 ? 16.166 5.193 -8.382 1.00 83.44 354 ARG A O 1
ATOM 2884 N N . MET A 1 355 ? 14.263 6.208 -7.807 1.00 82.19 355 MET A N 1
ATOM 2885 C CA . MET A 1 355 ? 14.827 7.560 -7.867 1.00 82.19 355 MET A CA 1
ATOM 2886 C C . MET A 1 355 ? 14.908 8.188 -6.471 1.00 82.19 355 MET A C 1
ATOM 2888 O O . MET A 1 355 ? 14.048 7.911 -5.636 1.00 82.19 355 MET A O 1
ATOM 2892 N N . PRO A 1 356 ? 15.931 9.018 -6.194 1.00 78.06 356 PRO A N 1
ATOM 2893 C CA . PRO A 1 356 ? 15.932 9.874 -5.018 1.00 78.06 356 PRO A CA 1
ATOM 2894 C C . PRO A 1 356 ? 14.870 10.963 -5.173 1.00 78.06 356 PRO A C 1
ATOM 2896 O O . PRO A 1 356 ? 14.400 11.239 -6.274 1.00 78.06 356 PRO A O 1
ATOM 2899 N N . GLU A 1 357 ? 14.544 11.617 -4.069 1.00 72.19 357 GLU A N 1
ATOM 2900 C CA . GLU A 1 357 ? 13.486 12.629 -4.021 1.00 72.19 357 GLU A CA 1
ATOM 2901 C C . GLU A 1 357 ? 13.961 13.972 -4.600 1.00 72.19 357 GLU A C 1
ATOM 2903 O O . GLU A 1 357 ? 13.248 14.600 -5.380 1.00 72.19 357 GLU A O 1
ATOM 2908 N N . ASP A 1 358 ? 15.205 14.373 -4.305 1.00 76.75 358 ASP A N 1
ATOM 2909 C CA . ASP A 1 358 ? 15.774 15.648 -4.753 1.00 76.75 358 ASP A CA 1
ATOM 2910 C C . ASP A 1 358 ? 15.909 15.727 -6.283 1.00 76.75 358 ASP A C 1
ATOM 2912 O O . ASP A 1 358 ? 16.565 14.903 -6.931 1.00 76.75 358 ASP A O 1
ATOM 2916 N N . LYS A 1 359 ? 15.342 16.789 -6.867 1.00 81.06 359 LYS A N 1
ATOM 2917 C CA . LYS A 1 359 ? 15.340 17.021 -8.318 1.00 81.06 359 LYS A CA 1
ATOM 2918 C C . LYS A 1 359 ? 16.748 17.118 -8.913 1.00 81.06 359 LYS A C 1
ATOM 2920 O O . LYS A 1 359 ? 16.968 16.651 -10.032 1.00 81.06 359 LYS A O 1
ATOM 2925 N N . LYS A 1 360 ? 17.730 17.684 -8.197 1.00 81.56 360 LYS A N 1
ATOM 2926 C CA . LYS A 1 360 ? 19.114 17.772 -8.704 1.00 81.56 360 LYS A CA 1
ATOM 2927 C C . LYS A 1 360 ? 19.767 16.396 -8.731 1.00 81.56 360 LYS A C 1
ATOM 2929 O O . LYS A 1 360 ? 20.527 16.101 -9.652 1.00 81.56 360 LYS A O 1
ATOM 2934 N N . ASP A 1 361 ? 19.490 15.556 -7.746 1.00 82.25 361 ASP A N 1
ATOM 2935 C CA . ASP A 1 361 ? 20.004 14.195 -7.686 1.00 82.25 361 ASP A CA 1
ATOM 2936 C C . ASP A 1 361 ? 19.332 13.282 -8.717 1.00 82.25 361 ASP A C 1
ATOM 2938 O O . ASP A 1 361 ? 20.051 12.544 -9.397 1.00 82.25 361 ASP A O 1
ATOM 2942 N N . LYS A 1 362 ? 18.020 13.430 -8.960 1.00 86.19 362 LYS A N 1
ATOM 2943 C CA . LYS A 1 362 ? 17.331 12.811 -10.109 1.00 86.19 362 LYS A CA 1
ATOM 2944 C C . LYS A 1 362 ? 18.027 13.164 -11.429 1.00 86.19 362 LYS A C 1
ATOM 2946 O O . LYS A 1 362 ? 18.405 12.275 -12.188 1.00 86.19 362 LYS A O 1
ATOM 2951 N N . GLN A 1 363 ? 18.307 14.451 -11.668 1.00 86.88 363 GLN A N 1
ATOM 2952 C CA . GLN A 1 363 ? 19.017 14.909 -12.873 1.00 86.88 363 GLN A CA 1
ATOM 2953 C C . GLN A 1 363 ? 20.444 14.351 -12.988 1.00 86.88 363 GLN A C 1
ATOM 2955 O O . GLN A 1 363 ? 20.905 14.044 -14.089 1.00 86.88 363 GLN A O 1
ATOM 2960 N N . LYS A 1 364 ? 21.177 14.220 -11.873 1.00 86.69 364 LYS A N 1
ATOM 2961 C CA . LYS A 1 364 ? 22.516 13.604 -11.880 1.00 86.69 364 LYS A CA 1
ATOM 2962 C C . LYS A 1 364 ? 22.448 12.128 -12.255 1.00 86.69 364 LYS A C 1
ATOM 2964 O O . LYS A 1 364 ? 23.294 11.676 -13.022 1.00 86.69 364 LYS A O 1
ATOM 2969 N N . ILE A 1 365 ? 21.476 11.395 -11.716 1.00 87.31 365 ILE A N 1
ATOM 2970 C CA . ILE A 1 365 ? 21.279 9.972 -12.010 1.00 87.31 365 ILE A CA 1
ATOM 2971 C C . ILE A 1 365 ? 20.855 9.784 -13.462 1.00 87.31 365 ILE A C 1
ATOM 2973 O O . ILE A 1 365 ? 21.464 8.975 -14.154 1.00 87.31 365 ILE A O 1
ATOM 2977 N N . TYR A 1 366 ? 19.919 10.592 -13.957 1.00 91.00 366 TYR A N 1
ATOM 2978 C CA . TYR A 1 366 ? 19.511 10.577 -15.360 1.00 91.00 366 TYR A CA 1
ATOM 2979 C C . TYR A 1 366 ? 20.704 10.761 -16.312 1.00 91.00 366 TYR A C 1
ATOM 2981 O O . TYR A 1 366 ? 20.915 9.948 -17.205 1.00 91.00 366 TYR A O 1
ATOM 2989 N N . LYS A 1 367 ? 21.589 11.733 -16.048 1.00 89.12 367 LYS A N 1
ATOM 2990 C CA . LYS A 1 367 ? 22.822 11.922 -16.840 1.00 89.12 367 LYS A CA 1
ATOM 2991 C C . LYS A 1 367 ? 23.780 10.729 -16.790 1.00 89.12 367 LYS A C 1
ATOM 2993 O O . LYS A 1 367 ? 24.621 10.583 -17.674 1.00 89.12 367 LYS A O 1
ATOM 2998 N N . LEU A 1 368 ? 23.748 9.929 -15.725 1.00 88.12 368 LEU A N 1
ATOM 2999 C CA . LEU A 1 368 ? 24.535 8.699 -15.640 1.00 88.12 368 LEU A CA 1
ATOM 3000 C C . LEU A 1 368 ? 23.883 7.567 -16.434 1.00 88.12 368 LEU A C 1
ATOM 3002 O O . LEU A 1 368 ? 24.610 6.804 -17.059 1.00 88.12 368 LEU A O 1
ATOM 3006 N N . MET A 1 369 ? 22.551 7.500 -16.448 1.00 90.62 369 MET A N 1
ATOM 3007 C CA . MET A 1 369 ? 21.792 6.563 -17.277 1.00 90.62 369 MET A CA 1
ATOM 3008 C C . MET A 1 369 ? 22.006 6.847 -18.769 1.00 90.62 369 MET A C 1
ATOM 3010 O O . MET A 1 369 ? 22.354 5.930 -19.498 1.00 90.62 369 MET A O 1
ATOM 3014 N N . GLU A 1 370 ? 21.936 8.112 -19.204 1.00 90.88 370 GLU A N 1
ATOM 3015 C CA . GLU A 1 370 ? 22.246 8.505 -20.594 1.00 90.88 370 GLU A CA 1
ATOM 3016 C C . GLU A 1 370 ? 23.665 8.097 -21.009 1.00 90.88 370 GLU A C 1
ATOM 3018 O O . GLU A 1 370 ? 23.896 7.664 -22.133 1.00 90.88 370 GLU A O 1
ATOM 3023 N N . LYS A 1 371 ? 24.634 8.228 -20.095 1.00 88.31 371 LYS A N 1
ATOM 3024 C CA . LYS A 1 371 ? 26.015 7.804 -20.354 1.00 88.31 371 LYS A CA 1
ATOM 3025 C C . LYS A 1 371 ? 26.162 6.295 -20.437 1.00 88.31 371 LYS A C 1
ATOM 3027 O O . LYS A 1 371 ? 27.046 5.857 -21.156 1.00 88.31 371 LYS A O 1
ATOM 3032 N N . ALA A 1 372 ? 25.382 5.547 -19.660 1.00 86.62 372 ALA A N 1
ATOM 3033 C CA . ALA A 1 372 ? 25.411 4.091 -19.662 1.00 86.62 372 ALA A CA 1
ATOM 3034 C C . ALA A 1 372 ? 24.827 3.533 -20.965 1.00 86.62 372 ALA A C 1
ATOM 3036 O O . ALA A 1 372 ? 25.492 2.733 -21.601 1.00 86.62 372 ALA A O 1
ATOM 3037 N N . ALA A 1 373 ? 23.675 4.051 -21.399 1.00 86.88 373 ALA A N 1
ATOM 3038 C CA . ALA A 1 373 ? 23.036 3.647 -22.654 1.00 86.88 373 ALA A CA 1
ATOM 3039 C C . ALA A 1 373 ? 23.867 3.995 -23.906 1.00 86.88 373 ALA A C 1
ATOM 3041 O O . ALA A 1 373 ? 23.646 3.475 -24.985 1.00 86.88 373 ALA A O 1
ATOM 3042 N N . ALA A 1 374 ? 24.813 4.933 -23.795 1.00 87.19 374 ALA A N 1
ATOM 3043 C CA . ALA A 1 374 ? 25.678 5.341 -24.903 1.00 87.19 374 ALA A CA 1
ATOM 3044 C C . ALA A 1 374 ? 27.054 4.645 -24.901 1.00 87.19 374 ALA A C 1
ATOM 3046 O O . ALA A 1 374 ? 27.948 5.096 -25.621 1.00 87.19 374 ALA A O 1
ATOM 3047 N N . VAL A 1 375 ? 27.273 3.628 -24.055 1.00 85.56 375 VAL A N 1
ATOM 3048 C CA . VAL A 1 375 ? 28.592 2.989 -23.867 1.00 85.56 375 VAL A CA 1
ATOM 3049 C C . VAL A 1 375 ? 29.071 2.269 -25.124 1.00 85.56 375 VAL A C 1
ATOM 3051 O O . VAL A 1 375 ? 30.235 2.431 -25.485 1.00 85.56 375 VAL A O 1
ATOM 3054 N N . ASP A 1 376 ? 28.181 1.528 -25.770 1.00 78.25 376 ASP A N 1
ATOM 3055 C CA . ASP A 1 376 ? 28.405 0.735 -26.988 1.00 78.25 376 ASP A CA 1
ATOM 3056 C C . ASP A 1 376 ? 28.232 1.563 -28.284 1.00 78.25 376 ASP A C 1
ATOM 3058 O O . ASP A 1 376 ? 28.486 1.105 -29.399 1.00 78.25 376 ASP A O 1
ATOM 3062 N N . GLY A 1 377 ? 27.813 2.827 -28.148 1.00 77.38 377 GLY A N 1
ATOM 3063 C CA . GLY A 1 377 ? 27.526 3.730 -29.259 1.00 77.38 377 GLY A CA 1
ATOM 3064 C C . GLY A 1 377 ? 26.178 3.495 -29.952 1.00 77.38 377 GLY A C 1
ATOM 3065 O O . GLY A 1 377 ? 25.898 4.199 -30.927 1.00 77.38 377 GLY A O 1
ATOM 3066 N N . ASN A 1 378 ? 25.332 2.582 -29.461 1.00 83.25 378 ASN A N 1
ATOM 3067 C CA . ASN A 1 378 ? 24.046 2.240 -30.060 1.00 83.25 378 ASN A CA 1
ATOM 3068 C C . ASN A 1 378 ? 22.916 2.110 -29.022 1.00 83.25 378 ASN A C 1
ATOM 3070 O O . ASN A 1 378 ? 22.556 1.024 -28.602 1.00 83.25 378 ASN A O 1
ATOM 3074 N N . ILE A 1 379 ? 22.247 3.226 -28.727 1.00 86.62 379 ILE A N 1
ATOM 3075 C CA . ILE A 1 379 ? 21.069 3.224 -27.843 1.00 86.62 379 ILE A CA 1
ATOM 3076 C C . ILE A 1 379 ? 19.887 2.523 -28.536 1.00 86.62 379 ILE A C 1
ATOM 3078 O O . ILE A 1 379 ? 19.346 3.051 -29.524 1.00 86.62 379 ILE A O 1
ATOM 3082 N N . SER A 1 380 ? 19.453 1.394 -27.975 1.00 88.31 380 SER A N 1
ATOM 3083 C CA . SER A 1 380 ? 18.296 0.601 -28.409 1.00 88.31 380 SER A CA 1
ATOM 3084 C C . SER A 1 380 ? 16.967 1.373 -28.309 1.00 88.31 380 SER A C 1
ATOM 3086 O O . SER A 1 380 ? 16.865 2.462 -27.726 1.00 88.31 380 SER A O 1
ATOM 3088 N N . ALA A 1 381 ? 15.901 0.828 -28.907 1.00 88.62 381 ALA A N 1
ATOM 3089 C CA . ALA A 1 381 ? 14.576 1.445 -28.825 1.00 88.62 381 ALA A CA 1
ATOM 3090 C C . ALA A 1 381 ? 14.025 1.405 -27.388 1.00 88.62 381 ALA A C 1
ATOM 3092 O O . ALA A 1 381 ? 13.379 2.356 -26.945 1.00 88.62 381 ALA A O 1
ATOM 3093 N N . GLU A 1 382 ? 14.311 0.325 -26.668 1.00 88.25 382 GLU A N 1
ATOM 3094 C CA . GLU A 1 382 ? 13.908 0.057 -25.295 1.00 88.25 382 GLU A CA 1
ATOM 3095 C C . GLU A 1 382 ? 14.611 0.995 -24.307 1.00 88.25 382 GLU A C 1
ATOM 3097 O O . GLU A 1 382 ? 13.944 1.627 -23.484 1.00 88.25 382 GLU A O 1
ATOM 3102 N N . GLU A 1 383 ? 15.928 1.173 -24.427 1.00 88.75 383 GLU A N 1
ATOM 3103 C CA . GLU A 1 383 ? 16.680 2.134 -23.611 1.00 88.75 383 GLU A CA 1
ATOM 3104 C C . GLU A 1 383 ? 16.237 3.571 -23.874 1.00 88.75 383 GLU A C 1
ATOM 3106 O O . GLU A 1 383 ? 16.056 4.355 -22.938 1.00 88.75 383 GLU A O 1
ATOM 3111 N N . ARG A 1 384 ? 16.007 3.933 -25.145 1.00 91.06 384 ARG A N 1
ATOM 3112 C CA . ARG A 1 384 ? 15.501 5.266 -25.493 1.00 91.06 384 ARG A CA 1
ATOM 3113 C C . ARG A 1 384 ? 14.124 5.509 -24.886 1.00 91.06 384 ARG A C 1
ATOM 3115 O O . ARG A 1 384 ? 13.901 6.576 -24.317 1.00 91.06 384 ARG A O 1
ATOM 3122 N N . ALA A 1 385 ? 13.229 4.525 -24.959 1.00 89.38 385 ALA A N 1
ATOM 3123 C CA . ALA A 1 385 ? 11.913 4.614 -24.340 1.00 89.38 385 ALA A CA 1
ATOM 3124 C C . ALA A 1 385 ? 12.013 4.806 -22.818 1.00 89.38 385 ALA A C 1
ATOM 3126 O O . ALA A 1 385 ? 11.306 5.654 -22.270 1.00 89.38 385 ALA A O 1
ATOM 3127 N N . LEU A 1 386 ? 12.918 4.081 -22.150 1.00 90.62 386 LEU A N 1
ATOM 3128 C CA . LEU A 1 386 ? 13.153 4.220 -20.714 1.00 90.62 386 LEU A CA 1
ATOM 3129 C C . LEU A 1 386 ? 13.752 5.590 -20.349 1.00 90.62 386 LEU A C 1
ATOM 3131 O O . LEU A 1 386 ? 13.328 6.204 -19.370 1.00 90.62 386 LEU A O 1
ATOM 3135 N N . LEU A 1 387 ? 14.702 6.111 -21.132 1.00 91.88 387 LEU A N 1
ATOM 3136 C CA . LEU A 1 387 ? 15.264 7.451 -20.928 1.00 91.88 387 LEU A CA 1
ATOM 3137 C C . LEU A 1 387 ? 14.203 8.544 -21.093 1.00 91.88 387 LEU A C 1
ATOM 3139 O O . LEU A 1 387 ? 14.071 9.403 -20.219 1.00 91.88 387 LEU A O 1
ATOM 3143 N N . ASP A 1 388 ? 13.417 8.498 -22.169 1.00 91.44 388 ASP A N 1
ATOM 3144 C CA . ASP A 1 388 ? 12.342 9.464 -22.421 1.00 91.44 388 ASP A CA 1
ATOM 3145 C C . ASP A 1 388 ? 11.280 9.421 -21.314 1.00 91.44 388 ASP A C 1
ATOM 3147 O O . ASP A 1 388 ? 10.752 10.450 -20.883 1.00 91.44 388 ASP A O 1
ATOM 3151 N N . GLU A 1 389 ? 10.979 8.223 -20.820 1.00 88.75 389 GLU A N 1
ATOM 3152 C CA . GLU A 1 389 ? 10.074 8.004 -19.705 1.00 88.75 389 GLU A CA 1
ATOM 3153 C C . GLU A 1 389 ? 10.585 8.626 -18.404 1.00 88.75 389 GLU A C 1
ATOM 3155 O O . GLU A 1 389 ? 9.881 9.449 -17.816 1.00 88.75 389 GLU A O 1
ATOM 3160 N N . VAL A 1 390 ? 11.814 8.303 -17.998 1.00 88.56 390 VAL A N 1
ATOM 3161 C CA . VAL A 1 390 ? 12.437 8.870 -16.796 1.00 88.56 390 VAL A CA 1
ATOM 3162 C C . VAL A 1 390 ? 12.542 10.391 -16.899 1.00 88.56 390 VAL A C 1
ATOM 3164 O O . VAL A 1 390 ? 12.309 11.099 -15.922 1.00 88.56 390 VAL A O 1
ATOM 3167 N N . LYS A 1 391 ? 12.859 10.924 -18.081 1.00 90.75 391 LYS A N 1
ATOM 3168 C CA . LYS A 1 391 ? 12.958 12.367 -18.301 1.00 90.75 391 LYS A CA 1
ATOM 3169 C C . LYS A 1 391 ? 11.626 13.078 -18.062 1.00 90.75 391 LYS A C 1
ATOM 3171 O O . LYS A 1 391 ? 11.597 14.067 -17.335 1.00 90.75 391 LYS A O 1
ATOM 3176 N N . ARG A 1 392 ? 10.520 12.546 -18.600 1.00 86.88 392 ARG A N 1
ATOM 3177 C CA . ARG A 1 392 ? 9.172 13.100 -18.363 1.00 86.88 392 ARG A CA 1
ATOM 3178 C C . ARG A 1 392 ? 8.807 13.126 -16.881 1.00 86.88 392 ARG A C 1
ATOM 3180 O O . ARG A 1 392 ? 8.151 14.063 -16.446 1.00 86.88 392 ARG A O 1
ATOM 3187 N N . GLU A 1 393 ? 9.226 12.127 -16.109 1.00 82.44 393 GLU A N 1
ATOM 3188 C CA . GLU A 1 393 ? 8.981 12.080 -14.659 1.00 82.44 393 GLU A CA 1
ATOM 3189 C C . GLU A 1 393 ? 9.818 13.076 -13.852 1.00 82.44 393 GLU A C 1
ATOM 3191 O O . GLU A 1 393 ? 9.433 13.434 -12.747 1.00 82.44 393 GLU A O 1
ATOM 3196 N N . ILE A 1 394 ? 10.974 13.498 -14.366 1.00 83.75 394 ILE A N 1
ATOM 3197 C CA . ILE A 1 394 ? 11.811 14.519 -13.719 1.00 83.75 394 ILE A CA 1
ATOM 3198 C C . ILE A 1 394 ? 11.305 15.935 -14.032 1.00 83.75 394 ILE A C 1
ATOM 3200 O O . ILE A 1 394 ? 11.510 16.868 -13.241 1.00 83.75 394 ILE A O 1
ATOM 3204 N N . ASP A 1 395 ? 10.713 16.104 -15.215 1.00 79.06 395 ASP A N 1
ATOM 3205 C CA . ASP A 1 395 ? 10.223 17.388 -15.708 1.00 79.06 395 ASP A CA 1
ATOM 3206 C C . ASP A 1 395 ? 8.839 17.748 -15.142 1.00 79.06 395 ASP A C 1
ATOM 3208 O O . ASP A 1 395 ? 8.618 18.929 -14.852 1.00 79.06 395 ASP A O 1
ATOM 3212 N N . ASN A 1 396 ? 7.968 16.750 -14.945 1.00 65.56 396 ASN A N 1
ATOM 3213 C CA . ASN A 1 396 ? 6.719 16.861 -14.176 1.00 65.56 396 ASN A CA 1
ATOM 3214 C C . ASN A 1 396 ? 6.991 16.949 -12.672 1.00 65.56 396 ASN A C 1
ATOM 3216 O O . ASN A 1 396 ? 6.172 17.604 -11.992 1.00 65.56 396 ASN A O 1
#

Radius of gyration: 23.21 Å; chains: 1; bounding box: 62×53×57 Å

Sequence (396 aa):
LYPNLNSKFYEEFVEYWTFIRKSSANSNIDMYSSFNCPNCGGDLSADMGDMCKCPYCGSITNSGEYDWVLSKITQADDYFINERHNIYTDKIIDKVEEISSEDENFAVQIIEDKVSNGYLQIETAKVFKDANYIKRFVTDNYLNKFQYKLNQESNFYYNRIFLNDVKLIGALSKDRKNILTVAVTCSYQRVIINNRDKAIIFDSVVKSKKEVVFISRDINAKENKGSIYAKQCSNCGGTILDTTNINCSYCGNILNSESTDWIISDIMTYEDYYTFLSENHNLFMANISPKKLEKIYKNRDYAFNNILVMIAADGIFEEEEIHFAKKLARKWGYSIKKIEGILDMAKNKLLVIRMPEDKKDKQKIYKLMEKAAAVDGNISAEERALLDEVKREIDN